Protein AF-A0A4Y7LZU2-F1 (afdb_monomer)

Foldseek 3Di:
DAKEKEFEDEPQWGALLSLLLLLLLLLLQAPHHYAYAYDDDPDPFDTAHWPDPDDHDHDDPVVVVVPPGIKIWPDDDPPDDIDIFDASLRSSLVSNVRRPDPLSVCQCDDVSPNLVDDLLVALLVVLLRPQLSVLLRVLVPDDDDLEAEQRLSLVVQLLQQVFFADDPCLLVVLVVVDDDDDDDDDDDPVVSVVVSSVPFGPLESRGVDHHVSRSSNQVSLVSSQVVCVVLVHHPCVPRVSSVSSNVSVCVSRVVSSCNTGPPDDDPDDDDDDDDNRHYHYDDDPSDHSRDDDPPPCSCDDVVVVLVVLLVVQLVVVVVVDDFAFEEEAAQCFLNPNQLVNLVVRVRYAYEYEHQDPVRLVNNVVVCVVVVRPRYHYDHDHPVPDDDDGDYYDYSDDDDPVVVPDDDDDPFAFPVRAAVLLVDDPPPDGGDQQADPAQADRNFFDFQLSCCCVPVNVDVDPVSLLVQLCVQQKDKLNHRGNDRRHTHGAFIWIAGVVVRWIWGFAAAQVGHTDTHTDDPVLSQKTKWAWADWDQDPPRWIWTATSSGDIDTDDDPVDDHRKIFIAGSPVRDTDDIGDPDFQFKKAFSDDPRHLAIFTWHDWDDDVPDFIKTWGAHPVGDIDIDTSVRIHGQGHHPDGPDDGPPVNRDDDDPVVVVVVVVVVVVVD

Radius of gyration: 35.57 Å; Cα contacts (8 Å, |Δi|>4): 1145; chains: 1; bounding box: 83×69×89 Å

Mean predicted aligned error: 18.71 Å

Solvent-accessible surface area (backbone atoms only — not comparable to full-atom values): 37908 Å² total; per-residue (Å²): 128,62,35,39,36,38,31,43,28,45,97,66,19,23,41,68,66,30,51,40,47,47,28,49,44,55,60,26,66,46,83,60,42,76,43,41,33,70,49,81,90,85,66,98,64,76,64,43,58,46,56,66,91,69,75,64,43,95,67,62,70,70,59,60,70,68,33,87,49,40,33,32,41,49,46,89,49,104,86,52,89,73,46,75,37,62,48,68,56,55,31,47,50,52,48,31,68,63,21,82,43,70,72,48,41,49,20,29,38,81,94,57,50,55,58,67,52,55,47,95,80,23,63,49,30,26,39,45,63,44,49,40,50,51,44,41,54,56,59,71,70,52,76,95,57,74,60,46,68,53,53,61,51,58,53,50,48,32,55,35,60,71,50,67,47,79,61,99,56,41,54,60,53,47,54,72,70,57,81,84,83,94,76,84,82,87,72,58,74,69,54,50,49,51,50,36,22,69,74,47,64,60,53,29,86,72,23,76,55,70,32,51,65,41,60,51,39,46,60,48,53,51,52,50,43,52,54,34,45,76,66,74,39,64,55,44,83,79,35,52,63,51,38,50,33,50,63,60,43,43,88,79,43,46,73,28,43,53,68,33,42,49,100,70,91,73,96,71,69,91,81,75,95,67,78,86,58,50,73,42,79,64,91,68,83,91,57,54,58,84,54,82,56,88,81,47,72,56,72,59,56,81,64,44,48,49,48,54,56,42,48,60,52,44,55,56,48,61,76,70,59,57,84,67,37,33,35,34,23,40,50,29,47,57,26,72,54,46,52,53,48,34,68,77,35,69,60,24,39,27,37,33,32,24,64,54,64,70,29,48,51,48,25,52,54,52,38,60,73,68,67,60,82,40,66,46,81,44,83,37,54,74,94,72,67,80,80,90,65,76,44,83,46,56,96,58,55,72,67,68,66,53,66,75,72,77,71,86,81,85,74,34,46,35,91,76,46,57,75,51,70,69,75,69,82,80,88,43,75,61,37,91,51,52,46,94,54,50,26,55,80,83,58,33,47,30,40,47,51,48,39,33,73,67,71,58,80,21,93,52,71,68,51,38,44,54,50,20,66,69,54,45,35,20,52,56,84,39,70,44,60,59,46,34,39,25,48,26,74,48,41,33,40,36,33,67,90,79,71,46,34,32,36,30,41,58,32,50,87,48,28,76,36,85,36,77,51,52,79,74,62,58,45,43,36,66,40,42,28,66,43,72,49,70,47,82,92,74,42,43,31,36,30,31,66,61,65,49,77,43,68,71,60,67,87,82,73,52,67,57,16,18,35,34,31,33,46,86,81,66,42,78,76,51,74,46,75,78,48,69,49,23,21,28,35,26,78,44,74,96,57,13,14,29,29,28,30,30,67,47,76,51,81,40,90,98,57,78,34,38,33,36,30,32,30,93,88,64,55,73,50,74,44,51,54,88,28,56,39,63,48,26,64,41,91,50,60,78,60,92,69,58,97,65,61,23,59,72,73,53,75,67,55,52,50,50,54,50,51,52,54,60,74,75,102

Sequence (665 aa):
MANTLYIPVTNGSTSLNGLVTLFVNNWSGNKTLLTLVDRSSDSDSPTFPIESALVAQEVDSDLVSLTTLPLLVMGERENISRLLVSGLAAVSRHVIKESDDPAARKALGFRGNCLQAPAECSIWTSFCEVQMIQSTILFLLQSPVDVVEIPAALVKFEEHLKQPIRMHNIVKRWQDEEVLQPTAEQPHQKEIQKLAATWLDHTFAEGPDMTLADLLLFPCVTILANRLSVLGIQLADHLPRVGRWLASMKPLVEQAWRTTASETPLDLGSLRIGLQPTVKVPRVKESSLYKKDASRPGVGSRLDRKIQQLDGMAAAVIDTVSEGDVVVDFCSGGGHLGILLAYLLPRCHLIMVDNKEESVRHARSRVALLKLTNVTIIQSNLDYFRGRFDLGIALHACGVATDLARGPKKHLKRLAAPKSWMLDKLGGVFAPRPSTGPHKLRESLPMVVFLRNRLKYALNNSEVTKIVMQRLIKVDGKVRTDANYPAGFMDVITIDKTGEYFRLVYDVKGRFAIHRITAEEAKYKLCKVRRVQVGPKGIPFITTHDGRTIRYPDPLVKVNDTIQLDIASNKIMDFIKFDSGNLCMITGGRNLGRVGTIINRERHPGSFDIVHVKDALGHTFATRLNNVFIIGKGSKAYISLPRDKGVKLSISEERNKRLAAKAAA

InterPro domains:
  IPR000876 Small ribosomal subunit protein eS4 [MF_00485] (410-641)
  IPR000876 Small ribosomal subunit protein eS4 [PTHR11581] (405-658)
  IPR002942 RNA-binding S4 domain [PF01479] (449-493)
  IPR002942 RNA-binding S4 domain [SM00363] (445-509)
  IPR005824 KOW [PF00467] (581-614)
  IPR013843 Small ribosomal subunit protein eS4, N-terminal [PF08071] (406-442)
  IPR013845 Small ribosomal subunit protein eS4, central region [PF00900] (498-572)
  IPR014722 Large ribosomal subunit protein uL2, domain 2 [G3DSA:2.30.30.30] (578-648)
  IPR018199 Small ribosomal subunit protein eS4, N-terminal, conserved site [PS00528] (411-425)
  IPR025714 Methyltransferase domain [PF13679] (306-404)
  IPR029063 S-adenosyl-L-methionine-dependent methyltransferase superfamily [G3DSA:3.40.50.150] (306-394)
  IPR029063 S-adenosyl-L-methionine-dependent methyltransferase superfamily [SSF53335] (316-406)
  IPR032277 Small ribosomal subunit protein eS4, C-terminal domain [PF16121] (615-662)
  IPR036282 Glutathione S-transferase, C-terminal domain superfamily [SSF47616] (178-250)
  IPR036986 RNA-binding S4 domain superfamily [G3DSA:3.10.290.10] (404-520)
  IPR038237 Small ribosomal subunit protein eS4, central domain superfamily [G3DSA:2.40.50.740] (525-575)
  IPR041982 Small ribosomal subunit protein eS4, KOW domain [cd06087] (578-632)

Structure (mmCIF, N/CA/C/O backbone):
data_AF-A0A4Y7LZU2-F1
#
_entry.id   AF-A0A4Y7LZU2-F1
#
loop_
_atom_site.group_PDB
_atom_site.id
_atom_site.type_symbol
_atom_site.label_atom_id
_atom_site.label_alt_id
_atom_site.label_comp_id
_atom_site.label_asym_id
_atom_site.label_entity_id
_atom_site.label_seq_id
_atom_site.pdbx_PDB_ins_code
_atom_site.Cartn_x
_atom_site.Cartn_y
_atom_site.Cartn_z
_atom_site.occupancy
_atom_site.B_iso_or_equiv
_atom_site.auth_seq_id
_atom_site.auth_comp_id
_atom_site.auth_asym_id
_atom_site.auth_atom_id
_atom_site.pdbx_PDB_model_num
ATOM 1 N N . MET A 1 1 ? 25.657 -28.817 -11.708 1.00 49.97 1 MET A N 1
ATOM 2 C CA . MET A 1 1 ? 24.613 -28.202 -12.553 1.00 49.97 1 MET A CA 1
ATOM 3 C C . MET A 1 1 ? 25.318 -27.142 -13.367 1.00 49.97 1 MET A C 1
ATOM 5 O O . MET A 1 1 ? 25.542 -26.060 -12.845 1.00 49.97 1 MET A O 1
ATOM 9 N N . ALA A 1 2 ? 25.817 -27.515 -14.541 1.00 63.03 2 ALA A N 1
ATOM 10 C CA . ALA A 1 2 ? 26.489 -26.577 -15.431 1.00 63.03 2 ALA A CA 1
ATOM 11 C C . ALA A 1 2 ? 25.428 -25.976 -16.355 1.00 63.03 2 ALA A C 1
ATOM 13 O O . ALA A 1 2 ? 24.556 -26.703 -16.829 1.00 63.03 2 ALA A O 1
ATOM 14 N N . ASN A 1 3 ? 25.462 -24.661 -16.540 1.00 76.38 3 ASN A N 1
ATOM 15 C CA . ASN A 1 3 ? 24.690 -24.018 -17.594 1.00 76.38 3 ASN A CA 1
ATOM 16 C C . ASN A 1 3 ? 25.494 -24.126 -18.884 1.00 76.38 3 ASN A C 1
ATOM 18 O O . ASN A 1 3 ? 26.726 -24.031 -18.842 1.00 76.38 3 ASN A O 1
ATOM 22 N N . THR A 1 4 ? 24.800 -24.331 -19.997 1.00 81.94 4 THR A N 1
ATOM 23 C CA . THR A 1 4 ? 25.435 -24.558 -21.296 1.00 81.94 4 THR A CA 1
ATOM 24 C C . THR A 1 4 ? 25.093 -23.410 -22.231 1.00 81.94 4 THR A C 1
ATOM 26 O O . THR A 1 4 ? 23.920 -23.097 -22.446 1.00 81.94 4 THR A O 1
ATOM 29 N N . LEU A 1 5 ? 26.125 -22.749 -22.745 1.00 84.81 5 LEU A N 1
ATOM 30 C CA . LEU A 1 5 ? 26.039 -21.668 -23.716 1.00 84.81 5 LEU A CA 1
ATOM 31 C C . LEU A 1 5 ? 26.283 -22.245 -25.109 1.00 84.81 5 LEU A C 1
ATOM 33 O O . LEU A 1 5 ? 27.381 -22.714 -25.400 1.00 84.81 5 LEU A O 1
ATOM 37 N N . TYR A 1 6 ? 25.270 -22.176 -25.962 1.00 84.50 6 TYR A N 1
ATOM 38 C CA . TYR A 1 6 ? 25.319 -22.629 -27.345 1.00 84.50 6 TYR A CA 1
ATOM 39 C C . TYR A 1 6 ? 25.555 -21.438 -28.271 1.00 84.50 6 TYR A C 1
ATOM 41 O O . TYR A 1 6 ? 24.803 -20.457 -28.238 1.00 84.50 6 TYR A O 1
ATOM 49 N N . ILE A 1 7 ? 26.593 -21.523 -29.103 1.00 83.69 7 ILE A N 1
ATOM 50 C CA . ILE A 1 7 ? 26.913 -20.508 -30.113 1.00 83.69 7 ILE A CA 1
ATOM 51 C C . ILE A 1 7 ? 26.915 -21.167 -31.498 1.00 83.69 7 ILE A C 1
ATOM 53 O O . ILE A 1 7 ? 27.648 -22.139 -31.690 1.00 83.69 7 ILE A O 1
ATOM 57 N N . PRO A 1 8 ? 26.135 -20.652 -32.468 1.00 80.94 8 PRO A N 1
ATOM 58 C CA . PRO A 1 8 ? 26.155 -21.171 -33.830 1.00 80.94 8 PRO A CA 1
ATOM 59 C C . PRO A 1 8 ? 27.465 -20.800 -34.536 1.00 80.94 8 PRO A C 1
ATOM 61 O O . PRO A 1 8 ? 27.894 -19.638 -34.499 1.00 80.94 8 PRO A O 1
ATOM 64 N N . VAL A 1 9 ? 28.085 -21.777 -35.193 1.00 79.50 9 VAL A N 1
ATOM 65 C CA . VAL A 1 9 ? 29.309 -21.622 -35.988 1.00 79.50 9 VAL A CA 1
ATOM 66 C C . VAL A 1 9 ? 29.157 -22.293 -37.351 1.00 79.50 9 VAL A C 1
ATOM 68 O O . VAL A 1 9 ? 28.395 -23.240 -37.508 1.00 79.50 9 VAL A O 1
ATOM 71 N N . THR A 1 10 ? 29.912 -21.801 -38.326 1.00 76.62 10 THR A N 1
ATOM 72 C CA . THR A 1 10 ? 30.035 -22.387 -39.662 1.00 76.62 10 THR A CA 1
ATOM 73 C C . THR A 1 10 ? 31.501 -22.282 -40.068 1.00 76.62 10 THR A C 1
ATOM 75 O O . THR A 1 10 ? 32.050 -21.179 -40.104 1.00 76.62 10 THR A O 1
ATOM 78 N N . ASN A 1 11 ? 32.160 -23.415 -40.334 1.00 71.62 11 ASN A N 1
ATOM 79 C CA . ASN A 1 11 ? 33.567 -23.475 -40.768 1.00 71.62 11 ASN A CA 1
ATOM 80 C C . ASN A 1 11 ? 34.540 -22.653 -39.891 1.00 71.62 11 ASN A C 1
ATOM 82 O O . ASN A 1 11 ? 35.378 -21.910 -40.400 1.00 71.62 11 ASN A O 1
ATOM 86 N N . GLY A 1 12 ? 34.406 -22.734 -38.561 1.00 72.69 12 GLY A N 1
ATOM 87 C CA . GLY A 1 12 ? 35.284 -22.012 -37.624 1.00 72.69 12 GLY A CA 1
ATOM 88 C C . GLY A 1 12 ? 35.033 -20.500 -37.534 1.00 72.69 12 GLY A C 1
ATOM 89 O O . GLY A 1 12 ? 35.835 -19.775 -36.950 1.00 72.69 12 GLY A O 1
ATOM 90 N N . SER A 1 13 ? 33.922 -20.014 -38.092 1.00 78.56 13 SER A N 1
ATOM 91 C CA . SER A 1 13 ? 33.473 -18.624 -37.979 1.00 78.56 13 SER A CA 1
ATOM 92 C C . SER A 1 13 ? 32.079 -18.535 -37.354 1.00 78.56 13 SER A C 1
ATOM 94 O O . SER A 1 13 ? 31.302 -19.484 -37.406 1.00 78.56 13 SER A O 1
ATOM 96 N N . THR A 1 14 ? 31.736 -17.392 -36.758 1.00 84.62 14 THR A N 1
ATOM 97 C CA . THR A 1 14 ? 30.417 -17.148 -36.145 1.00 84.62 14 THR A CA 1
ATOM 98 C C . THR A 1 14 ? 29.819 -15.810 -36.584 1.00 84.62 14 THR A C 1
ATOM 100 O O . THR A 1 14 ? 30.505 -14.952 -37.138 1.00 84.62 14 THR A O 1
ATOM 103 N N . SER A 1 15 ? 28.523 -15.615 -36.338 1.00 86.19 15 SER A N 1
ATOM 104 C CA . SER A 1 15 ? 27.849 -14.331 -36.565 1.00 86.19 15 SER A CA 1
ATOM 105 C C . SER A 1 15 ? 28.360 -13.244 -35.611 1.00 86.19 15 SER A C 1
ATOM 107 O O . SER A 1 15 ? 28.913 -13.538 -34.551 1.00 86.19 15 SER A O 1
ATOM 109 N N . LEU A 1 16 ? 28.096 -11.969 -35.917 1.00 85.88 16 LEU A N 1
ATOM 110 C CA . LEU A 1 16 ? 28.457 -10.861 -35.018 1.00 85.88 16 LEU A CA 1
ATOM 111 C C . LEU A 1 16 ? 27.859 -11.028 -33.604 1.00 85.88 16 LEU A C 1
ATOM 113 O O . LEU A 1 16 ? 28.523 -10.738 -32.613 1.00 85.88 16 LEU A O 1
ATOM 117 N N . ASN A 1 17 ? 26.638 -11.564 -33.496 1.00 86.56 17 ASN A N 1
ATOM 118 C CA . ASN A 1 17 ? 26.003 -11.871 -32.208 1.00 86.56 17 ASN A CA 1
ATOM 119 C C . ASN A 1 17 ? 26.761 -12.958 -31.430 1.00 86.56 17 ASN A C 1
ATOM 121 O O . ASN A 1 17 ? 26.946 -12.841 -30.215 1.00 86.56 17 ASN A O 1
ATOM 125 N N . GLY A 1 18 ? 27.211 -14.003 -32.130 1.00 86.69 18 GLY A N 1
ATOM 126 C CA . GLY A 1 18 ? 28.044 -15.062 -31.562 1.00 86.69 18 GLY A CA 1
ATOM 127 C C . GLY A 1 18 ? 29.389 -14.536 -31.075 1.00 86.69 18 GLY A C 1
ATOM 128 O O . GLY A 1 18 ? 29.770 -14.808 -29.939 1.00 86.69 18 GLY A O 1
ATOM 129 N N . LEU A 1 19 ? 30.046 -13.690 -31.874 1.00 88.06 19 LEU A N 1
ATOM 130 C CA . LEU A 1 19 ? 31.325 -13.071 -31.527 1.00 88.06 19 LEU A CA 1
ATOM 131 C C . LEU A 1 19 ? 31.212 -12.195 -30.270 1.00 88.06 19 LEU A C 1
ATOM 133 O O . LEU A 1 19 ? 32.026 -12.318 -29.357 1.00 88.06 19 LEU A O 1
ATOM 137 N N . VAL A 1 20 ? 30.177 -11.349 -30.184 1.00 90.31 20 VAL A N 1
ATOM 138 C CA . VAL A 1 20 ? 29.931 -10.507 -28.999 1.00 90.31 20 VAL A CA 1
ATOM 139 C C . VAL A 1 20 ? 29.650 -11.367 -27.764 1.00 90.31 20 VAL A C 1
ATOM 141 O O . VAL A 1 20 ? 30.142 -11.071 -26.677 1.00 90.31 20 VAL A O 1
ATOM 144 N N . THR A 1 21 ? 28.886 -12.450 -27.912 1.00 89.25 21 THR A N 1
ATOM 145 C CA . THR A 1 21 ? 28.562 -13.342 -26.790 1.00 89.25 21 THR A CA 1
ATOM 146 C C . THR A 1 21 ? 29.793 -14.092 -26.289 1.00 89.25 21 THR A C 1
ATOM 148 O O . THR A 1 21 ? 29.998 -14.180 -25.078 1.00 89.25 21 THR A O 1
ATOM 151 N N . LEU A 1 22 ? 30.637 -14.574 -27.205 1.00 88.50 22 LEU A N 1
ATOM 152 C CA . LEU A 1 22 ? 31.904 -15.226 -26.882 1.00 88.50 22 LEU A CA 1
ATOM 153 C C . LEU A 1 22 ? 32.860 -14.254 -26.177 1.00 88.50 22 LEU A C 1
ATOM 155 O O . LEU A 1 22 ? 33.436 -14.603 -25.149 1.00 88.50 22 LEU A O 1
ATOM 159 N N . PHE A 1 23 ? 32.936 -13.008 -26.655 1.00 90.44 23 PHE A N 1
ATOM 160 C CA . PHE A 1 23 ? 33.704 -11.938 -26.017 1.00 90.44 23 PHE A CA 1
ATOM 161 C C . PHE A 1 23 ? 33.240 -11.672 -24.581 1.00 90.44 23 PHE A C 1
ATOM 163 O O . PHE A 1 23 ? 34.060 -11.639 -23.664 1.00 90.44 23 PHE A O 1
ATOM 170 N N . VAL A 1 24 ? 31.929 -11.531 -24.358 1.00 90.19 24 VAL A N 1
ATOM 171 C CA . VAL A 1 24 ? 31.380 -11.322 -23.009 1.00 90.19 24 VAL A CA 1
ATOM 172 C C . VAL A 1 24 ? 31.665 -12.522 -22.107 1.00 90.19 24 VAL A C 1
ATOM 174 O O . VAL A 1 24 ? 32.024 -12.331 -20.947 1.00 90.19 24 VAL A O 1
ATOM 177 N N . ASN A 1 25 ? 31.537 -13.747 -22.626 1.00 89.00 25 ASN A N 1
ATOM 178 C CA . ASN A 1 25 ? 31.847 -14.962 -21.878 1.00 89.00 25 ASN A CA 1
ATOM 179 C C . ASN A 1 25 ? 33.321 -14.995 -21.445 1.00 89.00 25 ASN A C 1
ATOM 181 O O . ASN A 1 25 ? 33.601 -15.141 -20.254 1.00 89.00 25 ASN A O 1
ATOM 185 N N . ASN A 1 26 ? 34.244 -14.759 -22.380 1.00 88.00 26 ASN A N 1
ATOM 186 C CA . ASN A 1 26 ? 35.683 -14.719 -22.121 1.00 88.00 26 ASN A CA 1
ATOM 187 C C . ASN A 1 26 ? 36.063 -13.602 -21.141 1.00 88.00 26 ASN A C 1
ATOM 189 O O . ASN A 1 26 ? 36.859 -13.825 -20.232 1.00 88.00 26 ASN A O 1
ATOM 193 N N . TRP A 1 27 ? 35.452 -12.422 -21.273 1.00 89.38 27 TRP A N 1
ATOM 194 C CA . TRP A 1 27 ? 35.668 -11.307 -20.351 1.00 89.38 27 TRP A CA 1
ATOM 195 C C . TRP A 1 27 ? 35.135 -11.596 -18.941 1.00 89.38 27 TRP A C 1
ATOM 197 O O . TRP A 1 27 ? 35.767 -11.236 -17.952 1.00 89.38 27 TRP A O 1
ATOM 207 N N . SER A 1 28 ? 33.983 -12.264 -18.832 1.00 86.44 28 SER A N 1
ATOM 208 C CA . SER A 1 28 ? 33.344 -12.558 -17.545 1.00 86.44 28 SER A CA 1
ATOM 209 C C . SER A 1 28 ? 34.069 -13.618 -16.705 1.00 86.44 28 SER A C 1
ATOM 211 O O . SER A 1 28 ? 33.785 -13.732 -15.515 1.00 86.44 28 SER A O 1
ATOM 213 N N . GLY A 1 29 ? 35.001 -14.387 -17.281 1.00 77.88 29 GLY A N 1
ATOM 214 C CA . GLY A 1 29 ? 35.761 -15.410 -16.550 1.00 77.88 29 GLY A CA 1
ATOM 215 C C . GLY A 1 29 ? 34.907 -16.582 -16.042 1.00 77.88 29 GLY A C 1
ATOM 216 O O . GLY A 1 29 ? 35.230 -17.198 -15.027 1.00 77.88 29 GLY A O 1
ATOM 217 N N . ASN A 1 30 ? 33.785 -16.861 -16.708 1.00 71.62 30 ASN A N 1
ATOM 218 C CA . ASN A 1 30 ? 32.813 -17.870 -16.295 1.00 71.62 30 ASN A CA 1
ATOM 219 C C . ASN A 1 30 ? 33.267 -19.317 -16.521 1.00 71.62 30 ASN A C 1
ATOM 221 O O . ASN A 1 30 ? 34.023 -19.616 -17.439 1.00 71.62 30 ASN A O 1
ATOM 225 N N . LYS A 1 31 ? 32.660 -20.242 -15.761 1.00 65.38 31 LYS A N 1
ATOM 226 C CA . LYS A 1 31 ? 32.715 -21.704 -15.982 1.00 65.38 31 LYS A CA 1
ATOM 227 C C . LYS A 1 31 ? 31.487 -22.254 -16.725 1.00 65.38 31 LYS A C 1
ATOM 229 O O . LYS A 1 31 ? 31.176 -23.438 -16.602 1.00 65.38 31 LYS A O 1
ATOM 234 N N . THR A 1 32 ? 30.741 -21.397 -17.423 1.00 72.31 32 THR A N 1
ATOM 235 C CA . THR A 1 32 ? 29.605 -21.816 -18.255 1.00 72.31 32 THR A CA 1
ATOM 236 C C . THR A 1 32 ? 30.136 -22.745 -19.350 1.00 72.31 32 THR A C 1
ATOM 238 O O . THR A 1 32 ? 31.130 -22.424 -20.001 1.00 72.31 32 THR A O 1
ATOM 241 N N . LEU A 1 33 ? 29.517 -23.914 -19.528 1.00 76.25 33 LEU A N 1
ATOM 242 C CA . LEU A 1 33 ? 29.953 -24.885 -20.527 1.00 76.25 33 LEU A CA 1
ATOM 243 C C . LEU A 1 33 ? 29.677 -24.304 -21.918 1.00 76.25 33 LEU A C 1
ATOM 245 O O . LEU A 1 33 ? 28.523 -24.114 -22.288 1.00 76.25 33 LEU A O 1
ATOM 249 N N . LEU A 1 34 ? 30.720 -23.988 -22.679 1.00 80.56 34 LEU A N 1
ATOM 250 C CA . LEU A 1 34 ? 30.585 -23.470 -24.038 1.00 80.56 34 LEU A CA 1
ATOM 251 C C . LEU A 1 34 ? 30.473 -24.635 -25.027 1.00 80.56 34 LEU A C 1
ATOM 253 O O . LEU A 1 34 ? 31.353 -25.490 -25.071 1.00 80.56 34 LEU A O 1
ATOM 257 N N . THR A 1 35 ? 29.410 -24.650 -25.830 1.00 80.75 35 THR A N 1
ATOM 258 C CA . THR A 1 35 ? 29.191 -25.628 -26.905 1.00 80.75 35 THR A CA 1
ATOM 259 C C . THR A 1 35 ? 29.026 -24.893 -28.232 1.00 80.75 35 THR A C 1
ATOM 261 O O . THR A 1 35 ? 28.142 -24.049 -28.382 1.00 80.75 35 THR A O 1
ATOM 264 N N . LEU A 1 36 ? 29.893 -25.196 -29.199 1.00 80.00 36 LEU A N 1
ATOM 265 C CA . LEU A 1 36 ? 29.795 -24.661 -30.556 1.00 80.00 36 LEU A CA 1
ATOM 266 C C . LEU A 1 36 ? 28.925 -25.600 -31.395 1.00 80.00 36 LEU A C 1
ATOM 268 O O . LEU A 1 36 ? 29.179 -26.803 -31.422 1.00 80.00 36 LEU A O 1
ATOM 272 N N . VAL A 1 37 ? 27.901 -25.050 -32.045 1.00 77.00 37 VAL A N 1
ATOM 273 C CA . VAL A 1 37 ? 26.912 -25.809 -32.824 1.00 77.00 37 VAL A CA 1
ATOM 274 C C . VAL A 1 37 ? 27.157 -25.568 -34.305 1.00 77.00 37 VAL A C 1
ATOM 276 O O . VAL A 1 37 ? 27.060 -24.422 -34.749 1.00 77.00 37 VAL A O 1
ATOM 279 N N . ASP A 1 38 ? 27.464 -26.627 -35.055 1.00 73.00 38 ASP A N 1
ATOM 280 C CA . ASP A 1 38 ? 27.672 -26.528 -36.502 1.00 73.00 38 ASP A CA 1
ATOM 281 C C . ASP A 1 38 ? 26.337 -26.310 -37.230 1.00 73.00 38 ASP A C 1
ATOM 283 O O . ASP A 1 38 ? 25.347 -26.999 -36.964 1.00 73.00 38 ASP A O 1
ATOM 287 N N . ARG A 1 39 ? 26.287 -25.326 -38.132 1.00 69.56 39 ARG A N 1
ATOM 288 C CA . ARG A 1 39 ? 25.117 -25.052 -38.979 1.00 69.56 39 ARG A CA 1
ATOM 289 C C . ARG A 1 39 ? 25.529 -24.915 -40.438 1.00 69.56 39 ARG A C 1
ATOM 291 O O . ARG A 1 39 ? 26.486 -24.204 -40.756 1.00 69.56 39 ARG A O 1
ATOM 298 N N . SER A 1 40 ? 24.733 -25.520 -41.323 1.00 59.19 40 SER A N 1
ATOM 299 C CA . SER A 1 40 ? 24.817 -25.317 -42.770 1.00 59.19 40 SER A CA 1
ATOM 300 C C . SER A 1 40 ? 24.575 -23.845 -43.116 1.00 59.19 40 SER A C 1
ATOM 302 O O . SER A 1 40 ? 23.662 -23.206 -42.590 1.00 59.19 40 SER A O 1
ATOM 304 N N . SER A 1 41 ? 25.432 -23.293 -43.972 1.00 53.91 41 SER A N 1
ATOM 305 C CA . SER A 1 41 ? 25.445 -21.882 -44.358 1.00 53.91 41 SER A CA 1
ATOM 306 C C . SER A 1 41 ? 24.190 -21.483 -45.146 1.00 53.91 41 SER A C 1
ATOM 308 O O . SER A 1 41 ? 24.177 -21.602 -46.367 1.00 53.91 41 SER A O 1
ATOM 310 N N . ASP A 1 42 ? 23.168 -20.964 -44.464 1.00 48.75 42 ASP A N 1
ATOM 311 C CA . ASP A 1 42 ? 21.934 -20.474 -45.108 1.00 48.75 42 ASP A CA 1
ATOM 312 C C . ASP A 1 42 ? 21.801 -18.936 -45.109 1.00 48.75 42 ASP A C 1
ATOM 314 O O . ASP A 1 42 ? 20.762 -18.402 -45.495 1.00 48.75 42 ASP A O 1
ATOM 318 N N . SER A 1 43 ? 22.824 -18.182 -44.679 1.00 54.72 43 SER A N 1
ATOM 319 C CA . SER A 1 43 ? 22.725 -16.717 -44.560 1.00 54.72 43 SER A CA 1
ATOM 320 C C . SER A 1 43 ? 23.883 -15.953 -45.207 1.00 54.72 43 SER A C 1
ATOM 322 O O . SER A 1 43 ? 25.032 -16.152 -44.821 1.00 54.72 43 SER A O 1
ATOM 324 N N . ASP A 1 44 ? 23.557 -14.966 -46.051 1.00 58.66 44 ASP A N 1
ATOM 325 C CA . ASP A 1 44 ? 24.469 -13.971 -46.663 1.00 58.66 44 ASP A CA 1
ATOM 326 C C . ASP A 1 44 ? 25.128 -12.994 -45.652 1.00 58.66 44 ASP A C 1
ATOM 328 O O . ASP A 1 44 ? 25.697 -11.965 -46.024 1.00 58.66 44 ASP A O 1
ATOM 332 N N . SER A 1 45 ? 25.020 -13.248 -44.345 1.00 65.25 45 SER A N 1
ATOM 333 C CA . SER A 1 45 ? 25.568 -12.362 -43.314 1.00 65.25 45 SER A CA 1
ATOM 334 C C . SER A 1 45 ? 27.069 -12.594 -43.101 1.00 65.25 45 SER A C 1
ATOM 336 O O . SER A 1 45 ? 27.490 -13.749 -43.053 1.00 65.25 45 SER A O 1
ATOM 338 N N . PRO A 1 46 ? 27.876 -11.535 -42.887 1.00 72.06 46 PRO A N 1
ATOM 339 C CA . PRO A 1 46 ? 29.311 -11.671 -42.674 1.00 72.06 46 PRO A CA 1
ATOM 340 C C . PRO A 1 46 ? 29.604 -12.481 -41.405 1.00 72.06 46 PRO A C 1
ATOM 342 O O . PRO A 1 46 ? 29.084 -12.182 -40.324 1.00 72.06 46 PRO A O 1
ATOM 345 N N . THR A 1 47 ? 30.455 -13.495 -41.545 1.00 79.75 47 THR A N 1
ATOM 346 C CA . THR A 1 47 ? 30.938 -14.340 -40.450 1.00 79.75 47 THR A CA 1
ATOM 347 C C . THR A 1 47 ? 32.342 -13.920 -40.023 1.00 79.75 47 THR A C 1
ATOM 349 O O . THR A 1 47 ? 33.135 -13.452 -40.839 1.00 79.75 47 THR A O 1
ATOM 352 N N . PHE A 1 48 ? 32.663 -14.100 -38.744 1.00 79.69 48 PHE A N 1
ATOM 353 C CA . PHE A 1 48 ? 33.933 -13.692 -38.147 1.00 79.69 48 PHE A CA 1
ATOM 354 C C . PHE A 1 48 ? 34.697 -14.913 -37.627 1.00 79.69 48 PHE A C 1
ATOM 356 O O . PHE A 1 48 ? 34.086 -15.715 -36.911 1.00 79.69 48 PHE A O 1
ATOM 363 N N . PRO A 1 49 ? 35.997 -15.054 -37.943 1.00 77.44 49 PRO A N 1
ATOM 364 C CA . PRO A 1 49 ? 36.811 -16.158 -37.449 1.00 77.44 49 PRO A CA 1
ATOM 365 C C . PRO A 1 49 ? 37.002 -16.052 -35.932 1.00 77.44 49 PRO A C 1
ATOM 367 O O . PRO A 1 49 ? 37.232 -14.964 -35.396 1.00 77.44 49 PRO A O 1
ATOM 370 N N . ILE A 1 50 ? 36.913 -17.189 -35.242 1.00 78.19 50 ILE A N 1
ATOM 371 C CA . ILE A 1 50 ? 37.108 -17.291 -33.788 1.00 78.19 50 ILE A CA 1
ATOM 372 C C . ILE A 1 50 ? 38.399 -18.057 -33.474 1.00 78.19 50 ILE A C 1
ATOM 374 O O . ILE A 1 50 ? 38.723 -19.019 -34.159 1.00 78.19 50 ILE A O 1
ATOM 378 N N . GLU A 1 51 ? 39.126 -17.670 -32.420 1.00 66.44 51 GLU A N 1
ATOM 379 C CA . GLU A 1 51 ? 40.372 -18.361 -32.008 1.00 66.44 51 GLU A CA 1
ATOM 380 C C . GLU A 1 51 ? 40.137 -19.688 -31.262 1.00 66.44 51 GLU A C 1
ATOM 382 O O . GLU A 1 51 ? 41.079 -20.366 -30.851 1.00 66.44 51 GLU A O 1
ATOM 387 N N . SER A 1 52 ? 38.878 -20.063 -31.023 1.00 59.00 52 SER A N 1
ATOM 388 C CA . SER A 1 52 ? 38.541 -21.161 -30.119 1.00 59.00 52 SER A CA 1
ATOM 389 C C . SER A 1 52 ? 39.036 -22.521 -30.629 1.00 59.00 52 SER A C 1
ATOM 391 O O . SER A 1 52 ? 38.600 -23.002 -31.669 1.00 59.00 52 SER A O 1
ATOM 393 N N . ALA A 1 53 ? 39.870 -23.192 -29.826 1.00 48.50 53 ALA A N 1
ATOM 394 C CA . ALA A 1 53 ? 40.331 -24.572 -30.025 1.00 48.50 53 ALA A CA 1
ATOM 395 C C . ALA A 1 53 ? 39.237 -25.649 -29.811 1.00 48.50 53 ALA A C 1
ATOM 397 O O . ALA A 1 53 ? 39.546 -26.836 -29.699 1.00 48.50 53 ALA A O 1
ATOM 398 N N . LEU A 1 54 ? 37.966 -25.252 -29.684 1.00 56.19 54 LEU A N 1
ATOM 399 C CA . LEU A 1 54 ? 36.848 -26.158 -29.433 1.00 56.19 54 LEU A CA 1
ATOM 400 C C . LEU A 1 54 ? 36.293 -26.689 -30.757 1.00 56.19 54 LEU A C 1
ATOM 402 O O . LEU A 1 54 ? 35.892 -25.927 -31.632 1.00 56.19 54 LEU A O 1
ATOM 406 N N . VAL A 1 55 ? 36.242 -28.014 -30.883 1.00 55.31 55 VAL A N 1
ATOM 407 C CA . VAL A 1 55 ? 35.601 -28.694 -32.013 1.00 55.31 55 VAL A CA 1
ATOM 408 C C . VAL A 1 55 ? 34.086 -28.532 -31.880 1.00 55.31 55 VAL A C 1
ATOM 410 O O . VAL A 1 55 ? 33.537 -28.757 -30.798 1.00 55.31 55 VAL A O 1
ATOM 413 N N . ALA A 1 56 ? 33.421 -28.118 -32.962 1.00 59.16 56 ALA A N 1
ATOM 414 C CA . ALA A 1 56 ? 31.963 -28.060 -33.012 1.00 59.16 56 ALA A CA 1
ATOM 415 C C . ALA A 1 56 ? 31.373 -29.447 -32.713 1.00 59.16 56 ALA A C 1
ATOM 417 O O . ALA A 1 56 ? 31.888 -30.459 -33.185 1.00 59.16 56 ALA A O 1
ATOM 418 N N . GLN A 1 57 ? 30.327 -29.496 -31.891 1.00 61.75 57 GLN A N 1
ATOM 419 C CA . GLN A 1 57 ? 29.685 -30.747 -31.491 1.00 61.75 57 GLN A CA 1
ATOM 420 C C . GLN A 1 57 ? 28.347 -30.891 -32.211 1.00 61.75 57 GLN A C 1
ATOM 422 O O . GLN A 1 57 ? 27.616 -29.911 -32.369 1.00 61.75 57 GLN A O 1
ATOM 427 N N . GLU A 1 58 ? 28.007 -32.118 -32.608 1.00 56.56 58 GLU A N 1
ATOM 428 C CA . GLU A 1 58 ? 26.639 -32.445 -33.007 1.00 56.56 58 GLU A CA 1
ATOM 429 C C . GLU A 1 58 ? 25.745 -32.417 -31.761 1.00 56.56 58 GLU A C 1
ATOM 431 O O . GLU A 1 58 ? 25.977 -33.132 -30.785 1.00 56.56 58 GLU A O 1
ATOM 436 N N . VAL A 1 59 ? 24.739 -31.544 -31.784 1.00 66.06 59 VAL A N 1
ATOM 437 C CA . VAL A 1 59 ? 23.764 -31.350 -30.705 1.00 66.06 59 VAL A CA 1
ATOM 438 C C . VAL A 1 59 ? 22.379 -31.739 -31.228 1.00 66.06 59 VAL A C 1
ATOM 440 O O . VAL A 1 59 ? 22.138 -31.713 -32.432 1.00 66.06 59 VAL A O 1
ATOM 443 N N . ASP A 1 60 ? 21.473 -32.093 -30.318 1.00 64.19 60 ASP A N 1
ATOM 444 C CA . ASP A 1 60 ? 20.054 -32.377 -30.568 1.00 64.19 60 ASP A CA 1
ATOM 445 C C . ASP A 1 60 ? 19.416 -31.438 -31.620 1.00 64.19 60 ASP A C 1
ATOM 447 O O . ASP A 1 60 ? 19.543 -30.210 -31.531 1.00 64.19 60 ASP A O 1
ATOM 451 N N . SER A 1 61 ? 18.704 -32.012 -32.599 1.00 59.66 61 SER A N 1
ATOM 452 C CA . SER A 1 61 ? 18.129 -31.301 -33.751 1.00 59.66 61 SER A CA 1
ATOM 453 C C . SER A 1 61 ? 17.181 -30.172 -33.347 1.00 59.66 61 SER A C 1
ATOM 455 O O . SER A 1 61 ? 17.126 -29.133 -34.013 1.00 59.66 61 SER A O 1
ATOM 457 N N . ASP A 1 62 ? 16.485 -30.336 -32.222 1.00 63.50 62 ASP A N 1
ATOM 458 C CA . ASP A 1 62 ? 15.556 -29.336 -31.699 1.00 63.50 62 ASP A CA 1
ATOM 459 C C . ASP A 1 62 ? 16.305 -28.085 -31.208 1.00 63.50 62 ASP A C 1
ATOM 461 O O . ASP A 1 62 ? 15.907 -26.957 -31.507 1.00 63.50 62 ASP A O 1
ATOM 465 N N . LEU A 1 63 ? 17.453 -28.254 -30.540 1.00 64.06 63 LEU A N 1
ATOM 466 C CA . LEU A 1 63 ? 18.310 -27.146 -30.094 1.00 64.06 63 LEU A CA 1
ATOM 467 C C . LEU A 1 63 ? 19.038 -26.475 -31.267 1.00 64.06 63 LEU A C 1
ATOM 469 O O . LEU A 1 63 ? 19.199 -25.252 -31.275 1.00 64.06 63 LEU A O 1
ATOM 473 N N . VAL A 1 64 ? 19.432 -27.242 -32.287 1.00 60.91 64 VAL A N 1
ATOM 474 C CA . VAL A 1 64 ? 20.005 -26.704 -33.534 1.00 60.91 64 VAL A CA 1
ATOM 475 C C . VAL A 1 64 ? 19.000 -25.793 -34.248 1.00 60.91 64 VAL A C 1
ATOM 477 O O . VAL A 1 64 ? 19.364 -24.716 -34.721 1.00 60.91 64 VAL A O 1
ATOM 480 N N . SER A 1 65 ? 17.712 -26.152 -34.271 1.00 62.31 65 SER A N 1
ATOM 481 C CA . SER A 1 65 ? 16.675 -25.310 -34.883 1.00 62.31 65 SER A CA 1
ATOM 482 C C . SER A 1 65 ? 16.497 -23.961 -34.160 1.00 62.31 65 SER A C 1
ATOM 484 O O . SER A 1 65 ? 16.356 -22.922 -34.811 1.00 62.31 65 SER A O 1
ATOM 486 N N . LEU A 1 66 ? 16.616 -23.959 -32.825 1.00 61.38 66 LEU A N 1
ATOM 487 C CA . LEU A 1 66 ? 16.405 -22.802 -31.942 1.00 61.38 66 LEU A CA 1
ATOM 488 C C . LEU A 1 66 ? 17.615 -21.850 -31.837 1.00 61.38 66 LEU A C 1
ATOM 490 O O . LEU A 1 66 ? 17.474 -20.721 -31.367 1.00 61.38 66 LEU A O 1
ATOM 494 N N . THR A 1 67 ? 18.806 -22.264 -32.275 1.00 59.16 67 THR A N 1
ATOM 495 C CA . THR A 1 67 ? 20.077 -21.528 -32.102 1.00 59.16 67 THR A CA 1
ATOM 496 C C . THR A 1 67 ? 20.416 -20.621 -33.291 1.00 59.16 67 THR A C 1
ATOM 498 O O . THR A 1 67 ? 21.526 -20.645 -33.822 1.00 59.16 67 THR A O 1
ATOM 501 N N . THR A 1 68 ? 19.460 -19.833 -33.805 1.00 64.81 68 THR A N 1
ATOM 502 C CA . THR A 1 68 ? 19.761 -18.796 -34.831 1.00 64.81 68 THR A CA 1
ATOM 503 C C . THR A 1 68 ? 20.543 -17.624 -34.241 1.00 64.81 68 THR A C 1
ATOM 505 O O . THR A 1 68 ? 21.273 -16.925 -34.939 1.00 64.81 68 THR A O 1
ATOM 508 N N . LEU A 1 69 ? 20.427 -17.448 -32.927 1.00 74.31 69 LEU A N 1
ATOM 509 C CA . LEU A 1 69 ? 21.211 -16.551 -32.094 1.00 74.31 69 LEU A CA 1
ATOM 510 C C . LEU A 1 69 ? 21.820 -17.351 -30.932 1.00 74.31 69 LEU A C 1
ATOM 512 O O . LEU A 1 69 ? 21.361 -18.464 -30.659 1.00 74.31 69 LEU A O 1
ATOM 516 N N . PRO A 1 70 ? 22.826 -16.801 -30.228 1.00 80.94 70 PRO A N 1
ATOM 517 C CA . PRO A 1 70 ? 23.368 -17.424 -29.027 1.00 80.94 70 PRO A CA 1
ATOM 518 C C . PRO A 1 70 ? 22.263 -17.757 -28.019 1.00 80.94 70 PRO A C 1
ATOM 520 O O . PRO A 1 70 ? 21.365 -16.944 -27.778 1.00 80.94 70 PRO A O 1
ATOM 523 N N . LEU A 1 71 ? 22.335 -18.956 -27.446 1.00 84.44 71 LEU A N 1
ATOM 524 C CA . LEU A 1 71 ? 21.302 -19.532 -26.587 1.00 84.44 71 LEU A CA 1
ATOM 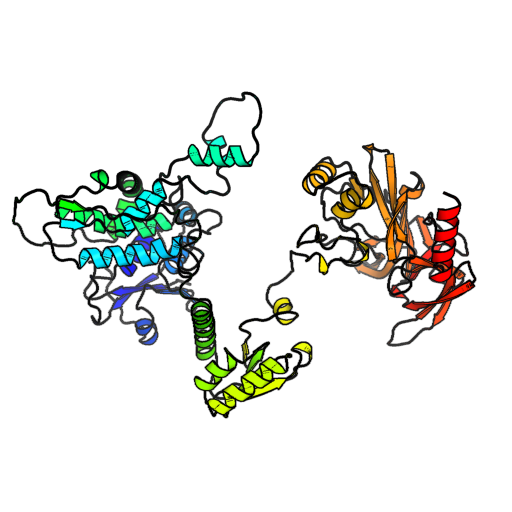525 C C . LEU A 1 71 ? 21.945 -20.053 -25.305 1.00 84.44 71 LEU A C 1
ATOM 527 O O . LEU A 1 71 ? 22.920 -20.796 -25.354 1.00 84.44 71 LEU A O 1
ATOM 531 N N . LEU A 1 72 ? 21.386 -19.698 -24.152 1.00 82.88 72 LEU A N 1
ATOM 532 C CA . LEU A 1 72 ? 21.827 -20.225 -22.863 1.00 82.88 72 LEU A CA 1
ATOM 533 C C . LEU A 1 72 ? 20.765 -21.169 -22.297 1.00 82.88 72 LEU A C 1
ATOM 535 O O . LEU A 1 72 ? 19.608 -20.781 -22.125 1.00 82.88 72 LEU A O 1
ATOM 539 N N . VAL A 1 73 ? 21.175 -22.392 -21.966 1.00 79.88 73 VAL A N 1
ATOM 540 C CA . VAL A 1 73 ? 20.332 -23.410 -21.332 1.00 79.88 73 VAL A CA 1
ATOM 541 C C . VAL A 1 73 ? 20.731 -23.536 -19.870 1.00 79.88 73 VAL A C 1
ATOM 543 O O . VAL A 1 73 ? 21.877 -23.857 -19.545 1.00 79.88 73 VAL A O 1
ATOM 546 N N . MET A 1 74 ? 19.783 -23.270 -18.973 1.00 74.88 74 MET A N 1
ATOM 547 C CA . MET A 1 74 ? 20.022 -23.346 -17.535 1.00 74.88 74 MET A CA 1
ATOM 548 C C . MET A 1 74 ? 19.514 -24.670 -16.961 1.00 74.88 74 MET A C 1
ATOM 550 O O . MET A 1 74 ? 18.309 -24.922 -16.953 1.00 74.88 74 MET A O 1
ATOM 554 N N . GLY A 1 75 ? 20.441 -25.467 -16.418 1.00 63.31 75 GLY A N 1
ATOM 555 C CA . GLY A 1 75 ? 20.166 -26.668 -15.629 1.00 63.31 75 GLY A CA 1
ATOM 556 C C . GLY A 1 75 ? 19.499 -27.816 -16.390 1.00 63.31 75 GLY A C 1
ATOM 557 O O . GLY A 1 75 ? 18.281 -27.966 -16.345 1.00 63.31 75 GLY A O 1
ATOM 558 N N . GLU A 1 76 ? 20.295 -28.711 -16.974 1.00 51.44 76 GLU A N 1
ATOM 559 C CA . GLU A 1 76 ? 19.799 -30.031 -17.370 1.00 51.44 76 GLU A CA 1
ATOM 560 C C . GLU A 1 76 ? 19.466 -30.858 -16.117 1.00 51.44 76 GLU A C 1
ATOM 562 O O . GLU A 1 76 ? 20.335 -31.229 -15.322 1.00 51.44 76 GLU A O 1
ATOM 567 N N . ARG A 1 77 ? 18.178 -31.125 -15.904 1.00 49.94 77 ARG A N 1
ATOM 568 C CA . ARG A 1 77 ? 17.702 -32.242 -15.085 1.00 49.94 77 ARG A CA 1
ATOM 569 C C . ARG A 1 77 ? 16.706 -33.017 -15.922 1.00 49.94 77 ARG A C 1
ATOM 571 O O . ARG A 1 77 ? 15.820 -32.412 -16.512 1.00 49.94 77 ARG A O 1
ATOM 578 N N . GLU A 1 78 ? 16.798 -34.338 -15.881 1.00 49.00 78 GLU A N 1
ATOM 579 C CA . GLU A 1 78 ? 15.962 -35.264 -16.658 1.00 49.00 78 GLU A CA 1
ATOM 580 C C . GLU A 1 78 ? 14.441 -35.120 -16.420 1.00 49.00 78 GLU A C 1
ATOM 582 O O . GLU A 1 78 ? 13.671 -35.731 -17.142 1.00 49.00 78 GLU A O 1
ATOM 587 N N . ASN A 1 79 ? 13.981 -34.308 -15.452 1.00 48.56 79 ASN A N 1
ATOM 588 C CA . ASN A 1 79 ? 12.564 -34.204 -15.065 1.00 48.56 79 ASN A CA 1
ATOM 589 C C . ASN A 1 79 ? 12.062 -32.777 -14.717 1.00 48.56 79 ASN A C 1
ATOM 591 O O . ASN A 1 79 ? 11.069 -32.638 -14.002 1.00 48.56 79 ASN A O 1
ATOM 595 N N . ILE A 1 80 ? 12.721 -31.697 -15.166 1.00 45.66 80 ILE A N 1
ATOM 596 C CA . ILE A 1 80 ? 12.215 -30.312 -15.007 1.00 45.66 80 ILE A CA 1
ATOM 597 C C . ILE A 1 80 ? 12.370 -29.557 -16.334 1.00 45.66 80 ILE A C 1
ATOM 599 O O . ILE A 1 80 ? 13.408 -29.653 -16.979 1.00 45.66 80 ILE A O 1
ATOM 603 N N . SER A 1 81 ? 11.343 -28.793 -16.720 1.00 50.97 81 SER A N 1
ATOM 604 C CA . SER A 1 81 ? 11.321 -27.899 -17.888 1.00 50.97 81 SER A CA 1
ATOM 605 C C . SER A 1 81 ? 12.621 -27.088 -18.030 1.00 50.97 81 SER A C 1
ATOM 607 O O . SER A 1 81 ? 12.966 -26.321 -17.125 1.00 50.97 81 SER A O 1
ATOM 609 N N . ARG A 1 82 ? 13.319 -27.253 -19.165 1.00 64.12 82 ARG A N 1
ATOM 610 C CA . ARG A 1 82 ? 14.557 -26.538 -19.525 1.00 64.12 82 ARG A CA 1
ATOM 611 C C . ARG A 1 82 ? 14.282 -25.028 -19.579 1.00 64.12 82 ARG A C 1
ATOM 613 O O . ARG A 1 82 ? 13.400 -24.596 -20.317 1.00 64.12 82 ARG A O 1
ATOM 620 N N . LEU A 1 83 ? 15.020 -24.213 -18.820 1.00 69.75 83 LEU A N 1
ATOM 621 C CA . LEU A 1 83 ? 14.953 -22.754 -18.971 1.00 69.75 83 LEU A CA 1
ATOM 622 C C . LEU A 1 83 ? 15.895 -22.334 -20.103 1.00 69.75 83 LEU A C 1
ATOM 624 O O . LEU A 1 83 ? 17.115 -22.438 -19.968 1.00 69.75 83 LEU A O 1
ATOM 628 N N . LEU A 1 84 ? 15.306 -21.851 -21.194 1.00 77.88 84 LEU A N 1
ATOM 629 C CA . LEU A 1 84 ? 16.007 -21.328 -22.361 1.00 77.88 84 LEU A CA 1
ATOM 630 C C . LEU A 1 84 ? 16.047 -19.800 -22.299 1.00 77.88 84 LEU A C 1
ATOM 632 O O . LEU A 1 84 ? 15.016 -19.147 -22.130 1.00 77.88 84 LEU A O 1
ATOM 636 N N . VAL A 1 85 ? 17.237 -19.223 -22.435 1.00 78.81 85 VAL A N 1
ATOM 637 C CA . VAL A 1 85 ? 17.439 -17.774 -22.515 1.00 78.81 85 VAL A CA 1
ATOM 638 C C . VAL A 1 85 ? 18.004 -17.439 -23.890 1.00 78.81 85 VAL A C 1
ATOM 640 O O . VAL A 1 85 ? 19.086 -17.904 -24.240 1.00 78.81 85 VAL A O 1
ATOM 643 N N . SER A 1 86 ? 17.284 -16.610 -24.647 1.00 81.00 86 SER A N 1
ATOM 644 C CA . SER A 1 86 ? 17.688 -16.104 -25.963 1.00 81.00 86 SER A CA 1
ATOM 645 C C . SER A 1 86 ? 17.735 -14.572 -25.979 1.00 81.00 86 SER A C 1
ATOM 647 O O . SER A 1 86 ? 17.171 -13.907 -25.105 1.00 81.00 86 SER A O 1
ATOM 649 N N . GLY A 1 87 ? 18.427 -14.015 -26.974 1.00 80.69 87 GLY A N 1
ATOM 650 C CA . GLY A 1 87 ? 18.670 -12.578 -27.118 1.00 80.69 87 GLY A CA 1
ATOM 651 C C . GLY A 1 87 ? 20.016 -12.174 -26.525 1.00 80.69 87 GLY A C 1
ATOM 652 O O . GLY A 1 87 ? 20.378 -12.591 -25.424 1.00 80.69 87 GLY A O 1
ATOM 653 N N . LEU A 1 88 ? 20.767 -11.353 -27.253 1.00 85.56 88 LEU A N 1
ATOM 654 C CA . LEU A 1 88 ? 22.149 -11.011 -26.936 1.00 85.56 88 LEU A CA 1
ATOM 655 C C . LEU A 1 88 ? 22.260 -10.366 -25.553 1.00 85.56 88 LEU A C 1
ATOM 657 O O . LEU A 1 88 ? 23.027 -10.835 -24.717 1.00 85.56 88 LEU A O 1
ATOM 661 N N . ALA A 1 89 ? 21.451 -9.342 -25.256 1.00 88.00 89 ALA A N 1
ATOM 662 C CA . ALA A 1 89 ? 21.514 -8.693 -23.950 1.00 88.00 89 ALA A CA 1
ATOM 663 C C . ALA A 1 89 ? 21.074 -9.640 -22.824 1.00 88.00 89 ALA A C 1
ATOM 665 O O . ALA A 1 89 ? 21.658 -9.627 -21.742 1.00 88.00 89 ALA A O 1
ATOM 666 N N . ALA A 1 90 ? 20.063 -10.482 -23.053 1.00 86.94 90 ALA A N 1
ATOM 667 C CA . ALA A 1 90 ? 19.564 -11.410 -22.042 1.00 86.94 90 ALA A CA 1
ATOM 668 C C . ALA A 1 90 ? 20.571 -12.531 -21.733 1.00 86.94 90 ALA A C 1
ATOM 670 O O . ALA A 1 90 ? 20.808 -12.817 -20.555 1.00 86.94 90 ALA A O 1
ATOM 671 N N . VAL A 1 91 ? 21.189 -13.112 -22.764 1.00 88.31 91 VAL A N 1
ATOM 672 C CA . VAL A 1 91 ? 22.241 -14.130 -22.652 1.00 88.31 91 VAL A CA 1
ATOM 673 C C . VAL A 1 91 ? 23.474 -13.534 -21.985 1.00 88.31 91 VAL A C 1
ATOM 675 O O . VAL A 1 91 ? 23.884 -14.026 -20.936 1.00 88.31 91 VAL A O 1
ATOM 678 N N . SER A 1 92 ? 24.001 -12.412 -22.486 1.00 90.75 92 SER A N 1
ATOM 679 C CA . SER A 1 92 ? 25.168 -11.741 -21.899 1.00 90.75 92 SER A CA 1
ATOM 680 C C . SER A 1 92 ? 24.952 -11.340 -20.435 1.00 90.75 92 SER A C 1
ATOM 682 O O . SER A 1 92 ? 25.871 -11.437 -19.624 1.00 90.75 92 SER A O 1
ATOM 684 N N . ARG A 1 93 ? 23.729 -10.947 -20.044 1.00 91.06 93 ARG A N 1
ATOM 685 C CA . ARG A 1 93 ? 23.388 -10.689 -18.632 1.00 91.06 93 ARG A CA 1
ATOM 686 C C . ARG A 1 93 ? 23.477 -11.940 -17.767 1.00 91.06 93 ARG A C 1
ATOM 688 O O . ARG A 1 93 ? 23.967 -11.846 -16.644 1.00 91.06 93 ARG A O 1
ATOM 695 N N . HIS A 1 94 ? 22.949 -13.068 -18.240 1.00 87.12 94 HIS A N 1
ATOM 696 C CA . HIS A 1 94 ? 22.983 -14.319 -17.481 1.00 87.12 94 HIS A CA 1
ATOM 697 C C . HIS A 1 94 ? 24.403 -14.857 -17.367 1.00 87.12 94 HIS A C 1
ATOM 699 O O . HIS A 1 94 ? 24.803 -15.217 -16.265 1.00 87.12 94 HIS A O 1
ATOM 705 N N . VAL A 1 95 ? 25.179 -14.765 -18.450 1.00 87.81 95 VAL A N 1
ATOM 706 C CA . VAL A 1 95 ? 26.620 -15.020 -18.448 1.00 87.81 95 VAL A CA 1
ATOM 707 C C . VAL A 1 95 ? 27.278 -14.169 -17.351 1.00 87.81 95 VAL A C 1
ATOM 709 O O . VAL A 1 95 ? 27.712 -14.713 -16.346 1.00 87.81 95 VAL A O 1
ATOM 712 N N . ILE A 1 96 ? 27.227 -12.835 -17.387 1.00 88.81 96 ILE A N 1
ATOM 713 C CA . ILE A 1 96 ? 27.892 -12.017 -16.346 1.00 88.81 96 ILE A CA 1
ATOM 714 C C . ILE A 1 96 ? 27.396 -12.326 -14.918 1.00 88.81 96 ILE A C 1
ATOM 716 O O . ILE A 1 96 ? 28.160 -12.249 -13.956 1.00 88.81 96 ILE A O 1
ATOM 720 N N . LYS A 1 97 ? 26.119 -12.683 -14.746 1.00 86.50 97 LYS A N 1
ATOM 721 C CA . LYS A 1 97 ? 25.552 -13.027 -13.433 1.00 86.50 97 LYS A CA 1
ATOM 722 C C . LYS A 1 97 ? 26.172 -14.296 -12.833 1.00 86.50 97 LYS A C 1
ATOM 724 O O . LYS A 1 97 ? 26.221 -14.409 -11.608 1.00 86.50 97 LYS A O 1
ATOM 729 N N . GLU A 1 98 ? 26.622 -15.216 -13.677 1.00 82.19 98 GLU A N 1
ATOM 730 C CA . GLU A 1 98 ? 27.264 -16.479 -13.297 1.00 82.19 98 GLU A CA 1
ATOM 731 C C . GLU A 1 98 ? 28.763 -16.357 -13.030 1.00 82.19 98 GLU A C 1
ATOM 733 O O . GLU A 1 98 ? 29.339 -17.280 -12.462 1.00 82.19 98 GLU A O 1
ATOM 738 N N . SER A 1 99 ? 29.379 -15.223 -13.371 1.00 84.25 99 SER A N 1
ATOM 739 C CA . SER A 1 99 ? 30.796 -14.970 -13.099 1.00 84.25 99 SER A CA 1
ATOM 740 C C . SER A 1 99 ? 31.112 -15.110 -11.630 1.00 84.25 99 SER A C 1
ATOM 742 O O . SER A 1 99 ? 30.362 -14.597 -10.806 1.00 84.25 99 SER A O 1
ATOM 744 N N . ASP A 1 100 ? 32.220 -15.770 -11.297 1.00 80.19 100 ASP A N 1
ATOM 745 C CA . ASP A 1 100 ? 32.734 -15.848 -9.930 1.00 80.19 100 ASP A CA 1
ATOM 746 C C . ASP A 1 100 ? 33.365 -14.516 -9.481 1.00 80.19 100 ASP A C 1
ATOM 748 O O . ASP A 1 100 ? 33.430 -14.251 -8.278 1.00 80.19 100 ASP A O 1
ATOM 752 N N . ASP A 1 101 ? 33.738 -13.641 -10.424 1.00 84.38 101 ASP A N 1
ATOM 753 C CA . ASP A 1 101 ? 34.369 -12.349 -10.162 1.00 84.38 101 ASP A CA 1
ATOM 754 C C . ASP A 1 101 ? 33.335 -11.259 -9.786 1.00 84.38 101 ASP A C 1
ATOM 756 O O . ASP A 1 101 ? 32.483 -10.861 -10.594 1.00 84.38 101 ASP A O 1
ATOM 760 N N . PRO A 1 102 ? 33.391 -10.708 -8.556 1.00 83.56 102 PRO A N 1
ATOM 761 C CA . PRO A 1 102 ? 32.540 -9.593 -8.154 1.00 83.56 102 PRO A CA 1
ATOM 762 C C . PRO A 1 102 ? 32.725 -8.328 -9.007 1.00 83.56 102 PRO A C 1
ATOM 764 O O . PRO A 1 102 ? 31.768 -7.557 -9.134 1.00 83.56 102 PRO A O 1
ATOM 767 N N . ALA A 1 103 ? 33.915 -8.097 -9.577 1.00 83.12 103 ALA A N 1
ATOM 768 C CA . ALA A 1 103 ? 34.176 -6.940 -10.430 1.00 83.12 103 ALA A CA 1
ATOM 769 C C . ALA A 1 103 ? 33.441 -7.068 -11.772 1.00 83.12 103 ALA A C 1
ATOM 771 O O . ALA A 1 103 ? 32.745 -6.128 -12.167 1.00 83.12 103 ALA A O 1
ATOM 772 N N . ALA A 1 104 ? 33.461 -8.251 -12.395 1.00 85.56 104 ALA A N 1
ATOM 773 C CA . ALA A 1 104 ? 32.659 -8.550 -13.579 1.00 85.56 104 ALA A CA 1
ATOM 774 C C . ALA A 1 104 ? 31.149 -8.349 -13.337 1.00 85.56 104 ALA A C 1
ATOM 776 O O . ALA A 1 104 ? 30.468 -7.676 -14.116 1.00 85.56 104 ALA A O 1
ATOM 777 N N . ARG A 1 105 ? 30.611 -8.824 -12.200 1.00 88.50 105 ARG A N 1
ATOM 778 C CA . ARG A 1 105 ? 29.183 -8.646 -11.849 1.00 88.50 105 ARG A CA 1
ATOM 779 C C . ARG A 1 105 ? 28.762 -7.178 -11.710 1.00 88.50 105 ARG A C 1
ATOM 781 O O . ARG A 1 105 ? 27.584 -6.862 -11.912 1.00 88.50 105 ARG A O 1
ATOM 788 N N . LYS A 1 106 ? 29.690 -6.266 -11.386 1.00 89.12 106 LYS A N 1
ATOM 789 C CA . LYS A 1 106 ? 29.419 -4.818 -11.297 1.00 89.12 106 LYS A CA 1
ATOM 790 C C . LYS A 1 106 ? 28.992 -4.235 -12.653 1.00 89.12 106 LYS A C 1
ATOM 792 O O . LYS A 1 106 ? 28.200 -3.291 -12.667 1.00 89.12 106 LYS A O 1
ATOM 797 N N . ALA A 1 107 ? 29.405 -4.843 -13.771 1.00 89.50 107 ALA A N 1
ATOM 798 C CA . ALA A 1 107 ? 29.009 -4.429 -15.119 1.00 89.50 107 ALA A CA 1
ATOM 799 C C . ALA A 1 107 ? 27.491 -4.547 -15.373 1.00 89.50 107 ALA A C 1
ATOM 801 O O . ALA A 1 107 ? 26.949 -3.862 -16.236 1.00 89.50 107 ALA A O 1
ATOM 802 N N . LEU A 1 108 ? 26.746 -5.325 -14.573 1.00 88.81 108 LEU A N 1
ATOM 803 C CA . LEU A 1 108 ? 25.276 -5.353 -14.641 1.00 88.81 108 LEU A CA 1
ATOM 804 C C . LEU A 1 108 ? 24.619 -4.045 -14.150 1.00 88.81 108 LEU A C 1
ATOM 806 O O . LEU A 1 108 ? 23.390 -3.913 -14.185 1.00 88.81 108 LEU A O 1
ATOM 810 N N . GLY A 1 109 ? 25.411 -3.074 -13.693 1.00 84.88 109 GLY A N 1
ATOM 811 C CA . GLY A 1 109 ? 24.961 -1.758 -13.265 1.00 84.88 109 GLY A CA 1
ATOM 812 C C . GLY A 1 109 ? 24.248 -1.775 -11.911 1.00 84.88 109 GLY A C 1
ATOM 813 O O . GLY A 1 109 ? 24.182 -2.783 -11.201 1.00 84.88 109 GLY A O 1
ATOM 814 N N . PHE A 1 110 ? 23.681 -0.631 -11.522 1.00 76.81 110 PHE A N 1
ATOM 815 C CA . PHE A 1 110 ? 23.034 -0.479 -10.216 1.00 76.81 110 PHE A CA 1
ATOM 816 C C . PHE A 1 110 ? 21.898 -1.496 -10.020 1.00 76.81 110 PHE A C 1
ATOM 818 O O . PHE A 1 110 ? 20.907 -1.490 -10.754 1.00 76.81 110 PHE A O 1
ATOM 825 N N . ARG A 1 111 ? 22.038 -2.353 -8.996 1.00 77.38 111 ARG A N 1
ATOM 826 C CA . ARG A 1 111 ? 21.124 -3.473 -8.682 1.00 77.38 111 ARG A CA 1
ATOM 827 C C . ARG A 1 111 ? 20.946 -4.488 -9.821 1.00 77.38 111 ARG A C 1
ATOM 829 O O . ARG A 1 111 ? 19.961 -5.220 -9.821 1.00 77.38 111 ARG A O 1
ATOM 836 N N . GLY A 1 112 ? 21.877 -4.541 -10.770 1.00 80.44 112 GLY A N 1
ATOM 837 C CA . GLY A 1 112 ? 21.832 -5.484 -11.881 1.00 80.44 112 GLY A CA 1
ATOM 838 C C . GLY A 1 112 ? 20.825 -5.128 -12.980 1.00 80.44 112 GLY A C 1
ATOM 839 O O . GLY A 1 112 ? 20.335 -6.028 -13.660 1.00 80.44 112 GLY A O 1
ATOM 840 N N . ASN A 1 113 ? 20.474 -3.850 -13.153 1.00 80.88 113 ASN A N 1
ATOM 841 C CA . ASN A 1 113 ? 19.411 -3.412 -14.069 1.00 80.88 113 ASN A CA 1
ATOM 842 C C . ASN A 1 113 ? 19.879 -3.012 -15.490 1.00 80.88 113 ASN A C 1
ATOM 844 O O . ASN A 1 113 ? 19.026 -2.716 -16.328 1.00 80.88 113 ASN A O 1
ATOM 848 N N . CYS A 1 114 ? 21.185 -2.985 -15.784 1.00 84.69 114 CYS A N 1
ATOM 849 C CA . CYS A 1 114 ? 21.714 -2.581 -17.098 1.00 84.69 114 CYS A CA 1
ATOM 850 C C . CYS A 1 114 ? 21.202 -3.508 -18.216 1.00 84.69 114 CYS A C 1
ATOM 852 O O . CYS A 1 114 ? 21.406 -4.716 -18.155 1.00 84.69 114 CYS A O 1
ATOM 854 N N . LEU A 1 115 ? 20.512 -2.969 -19.224 1.00 85.62 115 LEU A N 1
ATOM 855 C CA . LEU A 1 115 ? 19.886 -3.740 -20.315 1.00 85.62 115 LEU A CA 1
ATOM 856 C C . LEU A 1 115 ? 18.879 -4.822 -19.865 1.00 85.62 115 LEU A C 1
ATOM 858 O O . LEU A 1 115 ? 18.683 -5.823 -20.544 1.00 85.62 115 LEU A O 1
ATOM 862 N N . GLN A 1 116 ? 18.212 -4.646 -18.716 1.00 81.75 116 GLN A N 1
ATOM 863 C CA . GLN A 1 116 ? 17.214 -5.617 -18.235 1.00 81.75 116 GLN A CA 1
ATOM 864 C C . GLN A 1 116 ? 15.926 -5.641 -19.075 1.00 81.75 116 GLN A C 1
ATOM 866 O O . GLN A 1 116 ? 15.271 -6.676 -19.177 1.00 81.75 116 GLN A O 1
ATOM 871 N N . ALA A 1 117 ? 15.514 -4.489 -19.605 1.00 76.62 117 ALA A N 1
ATOM 872 C CA . ALA A 1 117 ? 14.318 -4.391 -20.432 1.00 76.62 117 ALA A CA 1
ATOM 873 C C . ALA A 1 117 ? 14.633 -4.862 -21.860 1.00 76.62 117 ALA A C 1
ATOM 875 O O . ALA A 1 117 ? 15.686 -4.483 -22.377 1.00 76.62 117 ALA A O 1
ATOM 876 N N . PRO A 1 118 ? 13.734 -5.619 -22.509 1.00 75.69 118 PRO A N 1
ATOM 877 C CA . PRO A 1 118 ? 13.993 -6.159 -23.837 1.00 75.69 118 PRO A CA 1
ATOM 878 C C . PRO A 1 118 ? 13.991 -5.042 -24.897 1.00 75.69 118 PRO A C 1
ATOM 880 O O . PRO A 1 118 ? 13.507 -3.924 -24.647 1.00 75.69 118 PRO A O 1
ATOM 883 N N . ALA A 1 119 ? 14.570 -5.321 -26.067 1.00 77.44 119 ALA A N 1
ATOM 884 C CA . ALA A 1 119 ? 14.803 -4.339 -27.128 1.00 77.44 119 ALA A CA 1
ATOM 885 C C . ALA A 1 119 ? 13.514 -3.629 -27.595 1.00 77.44 119 ALA A C 1
ATOM 887 O O . ALA A 1 119 ? 13.530 -2.428 -27.877 1.00 77.44 119 ALA A O 1
ATOM 888 N N . GLU A 1 120 ? 12.362 -4.299 -27.577 1.00 72.94 120 GLU A N 1
ATOM 889 C CA . GLU A 1 120 ? 11.074 -3.714 -27.979 1.00 72.94 120 GLU A CA 1
ATOM 890 C C . GLU A 1 120 ? 10.628 -2.603 -27.016 1.00 72.94 120 GLU A C 1
ATOM 892 O O . GLU A 1 120 ? 9.964 -1.635 -27.398 1.00 72.94 120 GLU A O 1
ATOM 897 N N . CYS A 1 121 ? 11.019 -2.713 -25.744 1.00 70.25 121 CYS A N 1
ATOM 898 C CA . CYS A 1 121 ? 10.607 -1.805 -24.677 1.00 70.25 121 CYS A CA 1
ATOM 899 C C . CYS A 1 121 ? 11.638 -0.703 -24.396 1.00 70.25 121 CYS A C 1
ATOM 901 O O . CYS A 1 121 ? 11.271 0.386 -23.944 1.00 70.25 121 CYS A O 1
ATOM 903 N N . SER A 1 122 ? 12.917 -0.962 -24.670 1.00 78.25 122 SER A N 1
ATOM 904 C CA . SER A 1 122 ? 14.045 -0.107 -24.292 1.00 78.25 122 SER A CA 1
ATOM 905 C C . SER A 1 122 ? 14.774 0.435 -25.519 1.00 78.25 122 SER A C 1
ATOM 907 O O . SER A 1 122 ? 15.279 -0.330 -26.335 1.00 78.25 122 SER A O 1
ATOM 909 N N . ILE A 1 123 ? 14.854 1.768 -25.653 1.00 82.88 123 ILE A N 1
ATOM 910 C CA . ILE A 1 123 ? 15.664 2.409 -26.713 1.00 82.88 123 ILE A CA 1
ATOM 911 C C . ILE A 1 123 ? 17.122 1.988 -26.580 1.00 82.88 123 ILE A C 1
ATOM 913 O O . ILE A 1 123 ? 17.752 1.675 -27.581 1.00 82.88 123 ILE A O 1
ATOM 917 N N . TRP A 1 124 ? 17.622 1.960 -25.347 1.00 88.56 124 TRP A N 1
ATOM 918 C CA . TRP A 1 124 ? 19.011 1.653 -25.063 1.00 88.56 124 TRP A CA 1
ATOM 919 C C . TRP A 1 124 ? 19.357 0.193 -25.371 1.00 88.56 124 TRP A C 1
ATOM 921 O O . TRP A 1 124 ? 20.320 -0.065 -26.082 1.00 88.56 124 TRP A O 1
ATOM 931 N N . THR A 1 125 ? 18.502 -0.755 -24.974 1.00 88.12 125 THR A N 1
ATOM 932 C CA . THR A 1 125 ? 18.693 -2.175 -25.320 1.00 88.12 125 THR A CA 1
ATOM 933 C C . THR A 1 125 ? 18.589 -2.395 -26.826 1.00 88.12 125 THR A C 1
ATOM 935 O O . THR A 1 125 ? 19.462 -3.021 -27.409 1.00 88.12 125 THR A O 1
ATOM 938 N N . SER A 1 126 ? 17.588 -1.800 -27.488 1.00 88.00 126 SER A N 1
ATOM 939 C CA . SER A 1 126 ? 17.472 -1.847 -28.953 1.00 88.00 126 SER A CA 1
ATOM 940 C C . SER A 1 126 ? 18.682 -1.242 -29.661 1.00 88.00 126 SER A C 1
ATOM 942 O O . SER A 1 126 ? 19.061 -1.713 -30.730 1.00 88.00 126 SER A O 1
ATOM 944 N N . PHE A 1 127 ? 19.285 -0.196 -29.100 1.00 91.38 127 PHE A N 1
ATOM 945 C CA . PHE A 1 127 ? 20.473 0.411 -29.677 1.00 91.38 127 PHE A CA 1
ATOM 946 C C . PHE A 1 127 ? 21.677 -0.540 -29.616 1.00 91.38 127 PHE A C 1
ATOM 948 O O . PHE A 1 127 ? 22.282 -0.795 -30.655 1.00 91.38 127 PHE A O 1
ATOM 955 N N . CYS A 1 128 ? 21.972 -1.096 -28.436 1.00 91.56 128 CYS A N 1
ATOM 956 C CA . CYS A 1 128 ? 23.114 -1.987 -28.218 1.00 91.56 128 CYS A CA 1
ATOM 957 C C . CYS A 1 128 ? 22.979 -3.337 -28.939 1.00 91.56 128 CYS A C 1
ATOM 959 O O . CYS A 1 128 ? 23.935 -3.786 -29.558 1.00 91.56 128 CYS A O 1
ATOM 961 N N . GLU A 1 129 ? 21.810 -3.977 -28.867 1.00 87.56 129 GLU A N 1
ATOM 962 C CA . GLU A 1 129 ? 21.601 -5.345 -29.369 1.00 87.56 129 GLU A CA 1
ATOM 963 C C . GLU A 1 129 ? 21.132 -5.404 -30.830 1.00 87.56 129 GLU A C 1
ATOM 965 O O . GLU A 1 129 ? 21.386 -6.391 -31.506 1.00 87.56 129 GLU A O 1
ATOM 970 N N . VAL A 1 130 ? 20.462 -4.366 -31.346 1.00 87.19 130 VAL A N 1
ATOM 971 C CA . VAL A 1 130 ? 19.877 -4.410 -32.701 1.00 87.19 130 VAL A CA 1
ATOM 972 C C . VAL A 1 130 ? 20.520 -3.383 -33.626 1.00 87.19 130 VAL A C 1
ATOM 974 O O . VAL A 1 130 ? 21.116 -3.748 -34.636 1.00 87.19 130 VAL A O 1
ATOM 977 N N . GLN A 1 131 ? 20.427 -2.088 -33.299 1.00 89.00 131 GLN A N 1
ATOM 978 C CA . GLN A 1 131 ? 20.834 -1.026 -34.231 1.00 89.00 131 GLN A CA 1
ATOM 979 C C . GLN A 1 131 ? 22.339 -1.024 -34.500 1.00 89.00 131 GLN A C 1
ATOM 981 O O . GLN A 1 131 ? 22.734 -0.858 -35.651 1.00 89.00 131 GLN A O 1
ATOM 986 N N . MET A 1 132 ? 23.172 -1.187 -33.467 1.00 91.44 132 MET A N 1
ATOM 987 C CA . MET A 1 132 ? 24.625 -1.190 -33.641 1.00 91.44 132 MET A CA 1
ATOM 988 C C . MET A 1 132 ? 25.076 -2.392 -34.479 1.00 91.44 132 MET A C 1
ATOM 990 O O . MET A 1 132 ? 25.790 -2.216 -35.458 1.00 91.44 132 MET A O 1
ATOM 994 N N . ILE A 1 133 ? 24.566 -3.584 -34.165 1.00 88.62 133 ILE A N 1
ATOM 995 C CA . ILE A 1 133 ? 24.888 -4.837 -34.864 1.00 88.62 133 ILE A CA 1
ATOM 996 C C . ILE A 1 133 ? 24.474 -4.777 -36.332 1.00 88.62 133 ILE A C 1
ATOM 998 O O . ILE A 1 133 ? 25.288 -5.033 -37.218 1.00 88.62 133 ILE A O 1
ATOM 1002 N N . GLN A 1 134 ? 23.234 -4.363 -36.605 1.00 86.94 134 GLN A N 1
ATOM 1003 C CA . GLN A 1 134 ? 22.746 -4.199 -37.971 1.00 86.94 134 GLN A CA 1
ATOM 1004 C C . GLN A 1 134 ? 23.564 -3.152 -38.736 1.00 86.94 134 GLN A C 1
ATOM 1006 O O . GLN A 1 134 ? 23.903 -3.363 -39.897 1.00 86.94 134 GLN A O 1
ATOM 1011 N N . SER A 1 135 ? 23.915 -2.035 -38.091 1.00 87.69 135 SER A N 1
ATOM 1012 C CA . SER A 1 135 ? 24.729 -0.990 -38.713 1.00 87.69 135 SER A CA 1
ATOM 1013 C C . SER A 1 135 ? 26.145 -1.468 -39.034 1.00 87.69 135 SER A C 1
ATOM 1015 O O . SER A 1 135 ? 26.678 -1.075 -40.068 1.00 87.69 135 SER A O 1
ATOM 1017 N N . THR A 1 136 ? 26.746 -2.308 -38.186 1.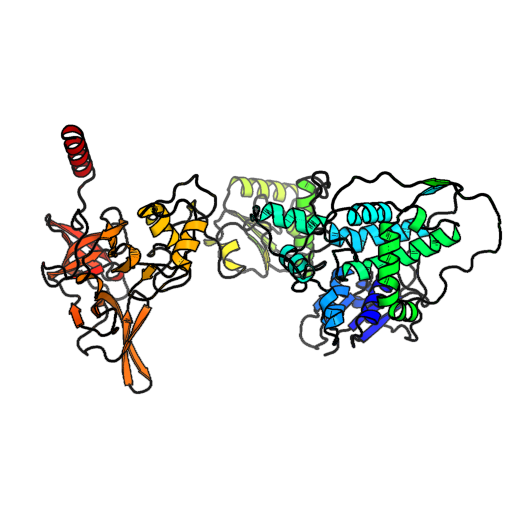00 86.88 136 THR A N 1
ATOM 1018 C CA . THR A 1 136 ? 28.051 -2.926 -38.449 1.00 86.88 136 THR A CA 1
ATOM 1019 C C . THR A 1 136 ? 27.975 -3.883 -39.631 1.00 86.88 136 THR A C 1
ATOM 1021 O O . THR A 1 136 ? 28.775 -3.764 -40.553 1.00 86.88 136 THR A O 1
ATOM 1024 N N . ILE A 1 137 ? 26.985 -4.780 -39.654 1.00 85.06 137 ILE A N 1
ATOM 1025 C CA . ILE A 1 137 ? 26.793 -5.736 -40.754 1.00 85.06 137 ILE A CA 1
ATOM 1026 C C . ILE A 1 137 ? 26.596 -5.005 -42.086 1.00 85.06 137 ILE A C 1
ATOM 1028 O O . ILE A 1 137 ? 27.290 -5.300 -43.055 1.00 85.06 137 ILE A O 1
ATOM 1032 N N . LEU A 1 138 ? 25.698 -4.016 -42.126 1.00 84.94 138 LEU A N 1
ATOM 1033 C CA . LEU A 1 138 ? 25.424 -3.251 -43.343 1.00 84.94 138 LEU A CA 1
ATOM 1034 C C . LEU A 1 138 ? 26.665 -2.514 -43.852 1.00 84.94 138 LEU A C 1
ATOM 1036 O O . LEU A 1 138 ? 26.891 -2.491 -45.054 1.00 84.94 138 LEU A O 1
ATOM 1040 N N . PHE A 1 139 ? 27.475 -1.941 -42.958 1.00 85.75 139 PHE A N 1
ATOM 1041 C CA . PHE A 1 139 ? 28.702 -1.247 -43.348 1.00 85.75 139 PHE A CA 1
ATOM 1042 C C . PHE A 1 139 ? 29.770 -2.203 -43.897 1.00 85.75 139 PHE A C 1
ATOM 1044 O O . PHE A 1 139 ? 30.472 -1.863 -44.842 1.00 85.75 139 PHE A O 1
ATOM 1051 N N . LEU A 1 140 ? 29.883 -3.414 -43.346 1.00 83.06 140 LEU A N 1
ATOM 1052 C CA . LEU A 1 140 ? 30.839 -4.414 -43.835 1.00 83.06 140 LEU A CA 1
ATOM 1053 C C . LEU A 1 140 ? 30.465 -4.983 -45.209 1.00 83.06 140 LEU A C 1
ATOM 1055 O O . LEU A 1 140 ? 31.354 -5.370 -45.961 1.00 83.06 140 LEU A O 1
ATOM 1059 N N . LEU A 1 141 ? 29.170 -5.018 -45.535 1.00 81.62 141 LEU A N 1
ATOM 1060 C CA . LEU A 1 141 ? 28.661 -5.473 -46.833 1.00 81.62 141 LEU A CA 1
ATOM 1061 C C . LEU A 1 141 ? 28.734 -4.394 -47.929 1.00 81.62 141 LEU A C 1
ATOM 1063 O O . LEU A 1 141 ? 28.513 -4.697 -49.100 1.00 81.62 141 LEU A O 1
ATOM 1067 N N . GLN A 1 142 ? 29.027 -3.136 -47.584 1.00 77.75 142 GLN A N 1
ATOM 1068 C CA . GLN A 1 142 ? 29.155 -2.060 -48.567 1.00 77.75 142 GLN A CA 1
ATOM 1069 C C . GLN A 1 142 ? 30.433 -2.216 -49.404 1.00 77.75 142 GLN A C 1
ATOM 1071 O O . GLN A 1 142 ? 31.536 -2.378 -48.879 1.00 77.75 142 GLN A O 1
ATOM 1076 N N . SER A 1 143 ? 30.294 -2.117 -50.729 1.00 66.25 143 SER A N 1
ATOM 1077 C CA . SER A 1 143 ? 31.432 -2.014 -51.648 1.00 66.25 143 SER A CA 1
ATOM 1078 C C . SER A 1 143 ? 32.169 -0.679 -51.457 1.00 66.25 143 SER A C 1
ATOM 1080 O O . SER A 1 143 ? 31.530 0.314 -51.105 1.00 66.25 143 SER A O 1
ATOM 1082 N N . PRO A 1 144 ? 33.494 -0.614 -51.683 1.00 63.34 144 PRO A N 1
ATOM 1083 C CA . PRO A 1 144 ? 34.242 0.636 -51.568 1.00 63.34 144 PRO A CA 1
ATOM 1084 C C . PRO A 1 144 ? 33.759 1.656 -52.613 1.00 63.34 144 PRO A C 1
ATOM 1086 O O . PRO A 1 144 ? 33.700 1.352 -53.803 1.00 63.34 144 PRO A O 1
ATOM 1089 N N . VAL A 1 145 ? 33.414 2.861 -52.155 1.00 66.44 145 VAL A N 1
ATOM 1090 C CA . VAL A 1 145 ? 32.988 4.010 -52.974 1.00 66.44 145 VAL A CA 1
ATOM 1091 C C . VAL A 1 145 ? 33.897 5.198 -52.639 1.00 66.44 145 VAL A C 1
ATOM 1093 O O . VAL A 1 145 ? 34.368 5.297 -51.508 1.00 66.44 145 VAL A O 1
ATOM 1096 N N . ASP A 1 146 ? 34.102 6.127 -53.577 1.00 67.44 146 ASP A N 1
ATOM 1097 C CA . ASP A 1 146 ? 34.919 7.345 -53.384 1.00 67.44 146 ASP A CA 1
ATOM 1098 C C . ASP A 1 146 ? 34.438 8.251 -52.225 1.00 67.44 146 ASP A C 1
ATOM 1100 O O . ASP A 1 146 ? 35.190 9.082 -51.705 1.00 67.44 146 ASP A O 1
ATOM 1104 N N . VAL A 1 147 ? 33.176 8.088 -51.805 1.00 78.62 147 VAL A N 1
ATOM 1105 C CA . VAL A 1 147 ? 32.571 8.764 -50.651 1.00 78.62 147 VAL A CA 1
ATOM 1106 C C . VAL A 1 147 ? 32.217 7.729 -49.588 1.00 78.62 147 VAL A C 1
ATOM 1108 O O . VAL A 1 147 ? 31.335 6.896 -49.800 1.00 78.62 147 VAL A O 1
ATOM 1111 N N . VAL A 1 148 ? 32.857 7.815 -48.422 1.00 82.62 148 VAL A N 1
ATOM 1112 C CA . VAL A 1 148 ? 32.593 6.917 -47.289 1.00 82.62 148 VAL A CA 1
ATOM 1113 C C . VAL A 1 148 ? 31.669 7.617 -46.297 1.00 82.62 148 VAL A C 1
ATOM 1115 O O . VAL A 1 148 ? 32.021 8.637 -45.700 1.00 82.62 148 VAL A O 1
ATOM 1118 N N . GLU A 1 149 ? 30.465 7.074 -46.115 1.00 86.62 149 GLU A N 1
ATOM 1119 C CA . GLU A 1 149 ? 29.506 7.573 -45.128 1.00 86.62 149 GLU A CA 1
ATOM 1120 C C . GLU A 1 149 ? 29.693 6.848 -43.788 1.00 86.62 149 GLU A C 1
ATOM 1122 O O . GLU A 1 149 ? 29.611 5.622 -43.715 1.00 86.62 149 GLU A O 1
ATOM 1127 N N . ILE A 1 150 ? 29.945 7.602 -42.713 1.00 87.00 150 ILE A N 1
ATOM 1128 C CA . ILE A 1 150 ? 30.122 7.026 -41.373 1.00 87.00 150 ILE A CA 1
ATOM 1129 C C . ILE A 1 150 ? 28.794 6.413 -40.899 1.00 87.00 150 ILE A C 1
ATOM 1131 O O . ILE A 1 150 ? 27.758 7.081 -40.971 1.00 87.00 150 ILE A O 1
ATOM 1135 N N . PRO A 1 151 ? 28.796 5.183 -40.346 1.00 90.31 151 PRO A N 1
ATOM 1136 C CA . PRO A 1 151 ? 27.591 4.533 -39.847 1.00 90.31 151 PRO A CA 1
ATOM 1137 C C . PRO A 1 151 ? 26.769 5.418 -38.903 1.00 90.31 151 PRO A C 1
ATOM 1139 O O . PRO A 1 151 ? 27.250 5.879 -37.865 1.00 90.31 151 PRO A O 1
ATOM 1142 N N . ALA A 1 152 ? 25.483 5.604 -39.214 1.00 87.12 152 ALA A N 1
ATOM 1143 C CA . ALA A 1 152 ? 24.595 6.466 -38.431 1.00 87.12 152 ALA A CA 1
ATOM 1144 C C . ALA A 1 152 ? 24.464 6.029 -36.957 1.00 87.12 152 ALA A C 1
ATOM 1146 O O . ALA A 1 152 ? 24.178 6.859 -36.094 1.00 87.12 152 ALA A O 1
ATOM 1147 N N . ALA A 1 153 ? 24.680 4.745 -36.644 1.00 89.50 153 ALA A N 1
ATOM 1148 C CA . ALA A 1 153 ? 24.712 4.254 -35.266 1.00 89.50 153 ALA A CA 1
ATOM 1149 C C . ALA A 1 153 ? 25.899 4.816 -34.460 1.00 89.50 153 ALA A C 1
ATOM 1151 O O . ALA A 1 153 ? 25.716 5.153 -33.291 1.00 89.50 153 ALA A O 1
ATOM 1152 N N . LEU A 1 154 ? 27.074 4.999 -35.074 1.00 91.88 154 LEU A N 1
ATOM 1153 C CA . LEU A 1 154 ? 28.232 5.619 -34.419 1.00 91.88 154 LEU A CA 1
ATOM 1154 C C . LEU A 1 154 ? 27.990 7.107 -34.154 1.00 91.88 154 LEU A C 1
ATOM 1156 O O . LEU A 1 154 ? 28.270 7.588 -33.061 1.00 91.88 154 LEU A O 1
ATOM 1160 N N . VAL A 1 155 ? 27.378 7.816 -35.107 1.00 90.81 155 VAL A N 1
ATOM 1161 C CA . VAL A 1 155 ? 27.000 9.228 -34.919 1.00 90.81 155 VAL A CA 1
ATOM 1162 C C . VAL A 1 155 ? 25.943 9.378 -33.818 1.00 90.81 155 VAL A C 1
ATOM 1164 O O . VAL A 1 155 ? 26.035 10.270 -32.980 1.00 90.81 155 VAL A O 1
ATOM 1167 N N . LYS A 1 156 ? 24.961 8.465 -33.748 1.00 89.69 156 LYS A N 1
ATOM 1168 C CA . LYS A 1 156 ? 24.008 8.397 -32.623 1.00 89.69 156 LYS A CA 1
ATOM 1169 C C . LYS A 1 156 ? 24.711 8.178 -31.283 1.00 89.69 156 LYS A C 1
ATOM 1171 O O . LYS A 1 156 ? 24.271 8.735 -30.279 1.00 89.69 156 LYS A O 1
ATOM 1176 N N . PHE A 1 157 ? 25.758 7.353 -31.256 1.00 92.00 157 PHE A N 1
ATOM 1177 C CA . PHE A 1 157 ? 26.519 7.096 -30.038 1.00 92.00 157 PHE A CA 1
ATOM 1178 C C . PHE A 1 157 ? 27.323 8.327 -29.601 1.00 92.00 157 PHE A C 1
ATOM 1180 O O . PHE A 1 157 ? 27.271 8.692 -28.431 1.00 92.00 157 PHE A O 1
ATOM 1187 N N . GLU A 1 158 ? 27.969 9.022 -30.539 1.00 91.50 158 GLU A N 1
ATOM 1188 C CA . GLU A 1 158 ? 28.662 10.295 -30.295 1.00 91.50 158 GLU A CA 1
ATOM 1189 C C . GLU A 1 158 ? 27.715 11.341 -29.686 1.00 91.50 158 GLU A C 1
ATOM 1191 O O . GLU A 1 158 ? 28.013 11.932 -28.645 1.00 91.50 158 GLU A O 1
ATOM 1196 N N . GLU A 1 159 ? 26.527 11.512 -30.275 1.00 88.81 159 GLU A N 1
ATOM 1197 C CA . GLU A 1 159 ? 25.513 12.437 -29.759 1.00 88.81 159 GLU A CA 1
ATOM 1198 C C . GLU A 1 159 ? 24.969 12.024 -28.387 1.00 88.81 159 GLU A C 1
ATOM 1200 O O . GLU A 1 159 ? 24.590 12.883 -27.592 1.00 88.81 159 GLU A O 1
ATOM 1205 N N . HIS A 1 160 ? 24.947 10.728 -28.068 1.00 88.19 160 HIS A N 1
ATOM 1206 C CA . HIS A 1 160 ? 24.599 10.248 -26.731 1.00 88.19 160 HIS A CA 1
ATOM 1207 C C . HIS A 1 160 ? 25.685 10.583 -25.704 1.00 88.19 160 HIS A C 1
ATOM 1209 O O . HIS A 1 160 ? 25.348 11.104 -24.644 1.00 88.19 160 HIS A O 1
ATOM 1215 N N . LEU A 1 161 ? 26.964 10.373 -26.032 1.00 88.19 161 LEU A N 1
ATOM 1216 C CA . LEU A 1 161 ? 28.105 10.704 -25.162 1.00 88.19 161 LEU A CA 1
ATOM 1217 C C . LEU A 1 161 ? 28.274 12.218 -24.931 1.00 88.19 161 LEU A C 1
ATOM 1219 O O . LEU A 1 161 ? 28.977 12.640 -24.014 1.00 88.19 161 LEU A O 1
ATOM 1223 N N . LYS A 1 162 ? 27.642 13.052 -25.764 1.00 86.44 162 LYS A N 1
ATOM 1224 C CA . LYS A 1 162 ? 27.543 14.510 -25.585 1.00 86.44 162 LYS A CA 1
ATOM 1225 C C . LYS A 1 162 ? 26.496 14.911 -24.534 1.00 86.44 162 LYS A C 1
ATOM 1227 O O . LYS A 1 162 ? 26.534 16.033 -24.036 1.00 86.44 162 LYS A O 1
ATOM 1232 N N . GLN A 1 163 ? 25.536 14.040 -24.215 1.00 82.44 163 GLN A N 1
ATOM 1233 C CA . GLN A 1 163 ? 24.464 14.339 -23.261 1.00 82.44 163 GLN A CA 1
ATOM 1234 C C . GLN A 1 163 ? 24.943 14.194 -21.805 1.00 82.44 163 GLN A C 1
ATOM 1236 O O . GLN A 1 163 ? 25.836 13.401 -21.530 1.00 82.44 163 GLN A O 1
ATOM 1241 N N . PRO A 1 164 ? 24.313 14.898 -20.845 1.00 79.44 164 PRO A N 1
ATOM 1242 C CA . PRO A 1 164 ? 24.646 14.755 -19.429 1.00 79.44 164 PRO A CA 1
ATOM 1243 C C . PRO A 1 164 ? 24.274 13.369 -18.878 1.00 79.44 164 PRO A C 1
ATOM 1245 O O . PRO A 1 164 ? 23.208 12.820 -19.207 1.00 79.44 164 PRO A O 1
ATOM 1248 N N . ILE A 1 165 ? 25.104 12.850 -17.964 1.00 78.06 165 ILE A N 1
ATOM 1249 C CA . ILE A 1 165 ? 24.932 11.526 -17.348 1.00 78.06 165 ILE A CA 1
ATOM 1250 C C . ILE A 1 165 ? 23.616 11.450 -16.568 1.00 78.06 165 ILE A C 1
ATOM 1252 O O . ILE A 1 165 ? 23.195 12.381 -15.876 1.00 78.06 165 ILE A O 1
ATOM 1256 N N . ARG A 1 166 ? 22.962 10.284 -16.618 1.00 69.38 166 ARG A N 1
ATOM 1257 C CA . ARG A 1 166 ? 21.770 9.992 -15.812 1.00 69.38 166 ARG A CA 1
ATOM 1258 C C . ARG A 1 166 ? 21.987 8.818 -14.883 1.00 69.38 166 ARG A C 1
ATOM 1260 O O . ARG A 1 166 ? 21.784 7.671 -15.263 1.00 69.38 166 ARG A O 1
ATOM 1267 N N . MET A 1 167 ? 22.267 9.114 -13.619 1.00 67.75 167 MET A N 1
ATOM 1268 C CA . MET A 1 167 ? 22.406 8.086 -12.593 1.00 67.75 167 MET A CA 1
ATOM 1269 C C . MET A 1 167 ? 21.630 8.426 -11.317 1.00 67.75 167 MET A C 1
ATOM 1271 O O . MET A 1 167 ? 21.502 9.583 -10.918 1.00 67.75 167 MET A O 1
ATOM 1275 N N . HIS A 1 168 ? 21.102 7.393 -10.655 1.00 59.00 168 HIS A N 1
ATOM 1276 C CA . HIS A 1 168 ? 20.256 7.535 -9.463 1.00 59.00 168 HIS A CA 1
ATOM 1277 C C . HIS A 1 168 ? 20.988 8.181 -8.270 1.00 59.00 168 HIS A C 1
ATOM 1279 O O . HIS A 1 168 ? 20.356 8.849 -7.457 1.00 59.00 168 HIS A O 1
ATOM 1285 N N . ASN A 1 169 ? 22.317 8.036 -8.209 1.00 64.56 169 ASN A N 1
ATOM 1286 C CA . ASN A 1 169 ? 23.166 8.508 -7.111 1.00 64.56 169 ASN A CA 1
ATOM 1287 C C . ASN A 1 169 ? 24.132 9.628 -7.535 1.00 64.56 169 ASN A C 1
ATOM 1289 O O . ASN A 1 169 ? 25.170 9.794 -6.904 1.00 64.56 169 ASN A O 1
ATOM 1293 N N . ILE A 1 170 ? 23.814 10.377 -8.597 1.00 69.69 170 ILE A N 1
ATOM 1294 C CA . ILE A 1 170 ? 24.753 11.326 -9.223 1.00 69.69 170 ILE A CA 1
ATOM 1295 C C . ILE A 1 170 ? 25.304 12.363 -8.240 1.00 69.69 170 ILE A C 1
ATOM 1297 O O . ILE A 1 170 ? 26.491 12.642 -8.232 1.00 69.69 170 ILE A O 1
ATOM 1301 N N . VAL A 1 171 ? 24.445 12.843 -7.338 1.00 65.25 171 VAL A N 1
ATOM 1302 C CA . VAL A 1 171 ? 24.797 13.838 -6.317 1.00 65.25 171 VAL A CA 1
ATOM 1303 C C . VAL A 1 171 ? 25.757 13.264 -5.283 1.00 65.25 171 VAL A C 1
ATOM 1305 O O . VAL A 1 171 ? 26.719 13.923 -4.923 1.00 65.25 171 VAL A O 1
ATOM 1308 N N . LYS A 1 172 ? 25.517 12.028 -4.828 1.00 68.88 172 LYS A N 1
ATOM 1309 C CA . LYS A 1 172 ? 26.405 11.369 -3.867 1.00 68.88 172 LYS A CA 1
ATOM 1310 C C . LYS A 1 172 ? 27.783 11.140 -4.485 1.00 68.88 172 LYS A C 1
ATOM 1312 O O . LYS A 1 172 ? 28.787 11.362 -3.835 1.00 68.88 172 LYS A O 1
ATOM 1317 N N . ARG A 1 173 ? 27.817 10.720 -5.749 1.00 67.38 173 ARG A N 1
ATOM 1318 C CA . ARG A 1 173 ? 29.071 10.432 -6.441 1.00 67.38 173 ARG A CA 1
ATOM 1319 C C . ARG A 1 173 ? 29.897 11.692 -6.705 1.00 67.38 173 ARG A C 1
ATOM 1321 O O . ARG A 1 173 ? 31.095 11.671 -6.490 1.00 67.38 173 ARG A O 1
ATOM 1328 N N . TRP A 1 174 ? 29.236 12.782 -7.094 1.00 64.62 174 TRP A N 1
ATOM 1329 C CA . TRP A 1 174 ? 29.865 14.097 -7.217 1.00 64.62 174 TRP A CA 1
ATOM 1330 C C . TRP A 1 174 ? 30.449 14.573 -5.874 1.00 64.62 174 TRP A C 1
ATOM 1332 O O . TRP A 1 174 ? 31.584 15.024 -5.828 1.00 64.62 174 TRP A O 1
ATOM 1342 N N . GLN A 1 175 ? 29.727 14.366 -4.766 1.00 66.62 175 GLN A N 1
ATOM 1343 C CA . GLN A 1 175 ? 30.217 14.663 -3.411 1.00 66.62 175 GLN A CA 1
ATOM 1344 C C . GLN A 1 175 ? 31.382 13.768 -2.959 1.00 66.62 175 GLN A C 1
ATOM 1346 O O . GLN A 1 175 ? 32.206 14.212 -2.169 1.00 66.62 175 GLN A O 1
ATOM 1351 N N . ASP A 1 176 ? 31.434 12.516 -3.420 1.00 65.38 176 ASP A N 1
ATOM 1352 C CA . ASP A 1 176 ? 32.531 11.590 -3.118 1.00 65.38 176 ASP A CA 1
ATOM 1353 C C . ASP A 1 176 ? 33.809 11.937 -3.932 1.00 65.38 176 ASP A C 1
ATOM 1355 O O . ASP A 1 176 ? 34.910 11.618 -3.488 1.00 65.38 176 ASP A O 1
ATOM 1359 N N . GLU A 1 177 ? 33.681 12.601 -5.095 1.00 60.78 177 GLU A N 1
ATOM 1360 C CA . GLU A 1 177 ? 34.801 13.100 -5.922 1.00 60.78 177 GLU A CA 1
ATOM 1361 C C . GLU A 1 177 ? 35.289 14.506 -5.496 1.00 60.78 177 GLU A C 1
ATOM 1363 O O . GLU A 1 177 ? 36.485 14.788 -5.581 1.00 60.78 177 GLU A O 1
ATOM 1368 N N . GLU A 1 178 ? 34.409 15.371 -4.970 1.00 57.03 178 GLU A N 1
ATOM 1369 C CA . GLU A 1 178 ? 34.763 16.679 -4.389 1.00 57.03 178 GLU A CA 1
ATOM 1370 C C . GLU A 1 178 ? 35.185 16.569 -2.910 1.00 57.03 178 GLU A C 1
ATOM 1372 O O . GLU A 1 178 ? 34.425 16.831 -1.975 1.00 57.03 178 GLU A O 1
ATOM 1377 N N . VAL A 1 179 ? 36.449 16.234 -2.666 1.00 50.47 179 VAL A N 1
ATOM 1378 C CA . VAL A 1 179 ? 37.083 16.485 -1.364 1.00 50.47 179 VAL A CA 1
ATOM 1379 C C . VAL A 1 179 ? 37.454 17.984 -1.280 1.00 50.47 179 VAL A C 1
ATOM 1381 O O . VAL A 1 179 ? 38.332 18.422 -2.013 1.00 50.47 179 VAL A O 1
ATOM 1384 N N . LEU A 1 180 ? 36.806 18.726 -0.354 1.00 45.00 180 LEU A N 1
ATOM 1385 C CA . LEU A 1 180 ? 36.945 20.158 0.056 1.00 45.00 180 LEU A CA 1
ATOM 1386 C C . LEU A 1 180 ? 36.092 21.236 -0.676 1.00 45.00 180 LEU A C 1
ATOM 1388 O O . LEU A 1 180 ? 36.482 21.732 -1.722 1.00 45.00 180 LEU A O 1
ATOM 1392 N N . GLN A 1 181 ? 35.024 21.762 -0.048 1.00 33.25 181 GLN A N 1
ATOM 1393 C CA . GLN A 1 181 ? 34.956 22.962 0.834 1.00 33.25 181 GLN A CA 1
ATOM 1394 C C . GLN A 1 181 ? 33.479 23.367 1.099 1.00 33.25 181 GLN A C 1
ATOM 1396 O O . GLN A 1 181 ? 32.653 23.270 0.194 1.00 33.25 181 GLN A O 1
ATOM 1401 N N . PRO A 1 182 ? 33.109 23.856 2.303 1.00 41.28 182 PRO A N 1
ATOM 1402 C CA . PRO A 1 182 ? 31.770 24.369 2.574 1.00 41.28 182 PRO A CA 1
ATOM 1403 C C . PRO A 1 182 ? 31.708 25.889 2.361 1.00 41.28 182 PRO A C 1
ATOM 1405 O O . PRO A 1 182 ? 32.226 26.654 3.173 1.00 41.28 182 PRO A O 1
ATOM 1408 N N . THR A 1 183 ? 31.009 26.346 1.325 1.00 36.25 183 THR A N 1
ATOM 1409 C CA . THR A 1 183 ? 30.563 27.745 1.210 1.00 36.25 183 THR A CA 1
ATOM 1410 C C . THR A 1 183 ? 29.080 27.841 0.857 1.00 36.25 183 THR A C 1
ATOM 1412 O O . THR A 1 183 ? 28.428 26.862 0.502 1.00 36.25 183 THR A O 1
ATOM 1415 N N . ALA A 1 184 ? 28.540 29.020 1.157 1.00 46.69 184 ALA A N 1
ATOM 1416 C CA . ALA A 1 184 ? 27.181 29.290 1.599 1.00 46.69 184 ALA A CA 1
ATOM 1417 C C . ALA A 1 184 ? 26.056 29.065 0.569 1.00 46.69 184 ALA A C 1
ATOM 1419 O O . ALA A 1 184 ? 26.263 29.140 -0.634 1.00 46.69 184 ALA A O 1
ATOM 1420 N N . GLU A 1 185 ? 24.852 28.882 1.133 1.00 47.09 185 GLU A N 1
ATOM 1421 C CA . GLU A 1 185 ? 23.519 28.775 0.510 1.00 47.09 185 GLU A CA 1
ATOM 1422 C C . GLU A 1 185 ? 23.261 27.521 -0.344 1.00 47.09 185 GLU A C 1
ATOM 1424 O O . GLU A 1 185 ? 23.737 27.372 -1.459 1.00 47.09 185 GLU A O 1
ATOM 1429 N N . GLN A 1 186 ? 22.449 26.592 0.187 1.00 43.28 186 GLN A N 1
ATOM 1430 C CA . GLN A 1 186 ? 22.095 25.342 -0.497 1.00 43.28 186 GLN A CA 1
ATOM 1431 C C . GLN A 1 186 ? 20.975 25.564 -1.535 1.00 43.28 186 GLN A C 1
ATOM 1433 O O . GLN A 1 186 ? 19.832 25.823 -1.136 1.00 43.28 186 GLN A O 1
ATOM 1438 N N . PRO A 1 187 ? 21.244 25.406 -2.848 1.00 49.44 187 PRO A N 1
ATOM 1439 C CA . PRO A 1 187 ? 20.221 25.492 -3.886 1.00 49.44 187 PRO A CA 1
ATOM 1440 C C . PRO A 1 187 ? 19.258 24.293 -3.856 1.00 49.44 187 PRO A C 1
ATOM 1442 O O . PRO A 1 187 ? 19.468 23.281 -3.180 1.00 49.44 187 PRO A O 1
ATOM 1445 N N . HIS A 1 188 ? 18.151 24.396 -4.595 1.00 50.94 188 HIS A N 1
ATOM 1446 C CA . HIS A 1 188 ? 17.096 23.382 -4.611 1.00 50.94 188 HIS A CA 1
ATOM 1447 C C . HIS A 1 188 ? 17.636 22.026 -5.120 1.00 50.94 188 HIS A C 1
ATOM 1449 O O . HIS A 1 188 ? 18.408 21.965 -6.071 1.00 50.94 188 HIS A O 1
ATOM 1455 N N . GLN A 1 189 ? 17.171 20.893 -4.578 1.00 54.25 189 GLN A N 1
ATOM 1456 C CA . GLN A 1 189 ? 17.693 19.544 -4.903 1.00 54.25 189 GLN A CA 1
ATOM 1457 C C . GLN A 1 189 ? 17.678 19.179 -6.410 1.00 54.25 189 GLN A C 1
ATOM 1459 O O . GLN A 1 189 ? 18.457 18.339 -6.859 1.00 54.25 189 GLN A O 1
ATOM 1464 N N . LYS A 1 190 ? 16.810 19.819 -7.209 1.00 53.03 190 LYS A N 1
ATOM 1465 C CA . LYS A 1 190 ? 16.775 19.682 -8.678 1.00 53.03 190 LYS A CA 1
ATOM 1466 C C . LYS A 1 190 ? 17.908 20.428 -9.390 1.00 53.03 190 LYS A C 1
ATOM 1468 O O . LYS A 1 190 ? 18.321 19.992 -10.459 1.00 53.03 190 LYS A O 1
ATOM 1473 N N . GLU A 1 191 ? 18.375 21.538 -8.831 1.00 58.31 191 GLU A N 1
ATOM 1474 C CA . GLU A 1 191 ? 19.517 22.302 -9.342 1.00 58.31 191 GLU A CA 1
ATOM 1475 C C . GLU A 1 191 ? 20.814 21.566 -9.027 1.00 58.31 191 GLU A C 1
ATOM 1477 O O . GLU A 1 191 ? 21.612 21.375 -9.932 1.00 58.31 191 GLU A O 1
ATOM 1482 N N . ILE A 1 192 ? 20.944 20.997 -7.823 1.00 60.38 192 ILE A N 1
ATOM 1483 C CA . ILE A 1 192 ? 22.071 20.126 -7.443 1.00 60.38 192 ILE A CA 1
ATOM 1484 C C . ILE A 1 192 ? 22.175 18.909 -8.379 1.00 60.38 192 ILE A C 1
ATOM 1486 O O . ILE A 1 192 ? 23.258 18.568 -8.838 1.00 60.38 192 ILE A O 1
ATOM 1490 N N . GLN A 1 193 ? 21.051 18.267 -8.722 1.00 59.34 193 GLN A N 1
ATOM 1491 C CA . GLN A 1 193 ? 21.042 17.162 -9.693 1.00 59.34 193 GLN A CA 1
ATOM 1492 C C . GLN A 1 193 ? 21.448 17.590 -11.106 1.00 59.34 193 GLN A C 1
ATOM 1494 O O . GLN A 1 193 ? 22.105 16.818 -11.798 1.00 59.34 193 GLN A O 1
ATOM 1499 N N . LYS A 1 194 ? 21.037 18.784 -11.552 1.00 62.41 194 LYS A N 1
ATOM 1500 C CA . LYS A 1 194 ? 21.435 19.318 -12.861 1.00 62.41 194 LYS A CA 1
ATOM 1501 C C . LYS A 1 194 ? 22.912 19.693 -12.880 1.00 62.41 194 LYS A C 1
ATOM 1503 O O . LYS A 1 194 ? 23.585 19.344 -13.840 1.00 62.41 194 LYS A O 1
ATOM 1508 N N . LEU A 1 195 ? 23.403 20.342 -11.826 1.00 62.97 195 LEU A N 1
ATOM 1509 C CA . LEU A 1 195 ? 24.808 20.700 -11.656 1.00 62.97 195 LEU A CA 1
ATOM 1510 C C . LEU A 1 195 ? 25.665 19.429 -11.658 1.00 62.97 195 LEU A C 1
ATOM 1512 O O . LEU A 1 195 ? 26.469 19.264 -12.564 1.00 62.97 195 LEU A O 1
ATOM 1516 N N . ALA A 1 196 ? 25.383 18.453 -10.793 1.00 60.91 196 ALA A N 1
ATOM 1517 C CA . ALA A 1 196 ? 26.116 17.182 -10.758 1.00 60.91 196 ALA A CA 1
ATOM 1518 C C . ALA A 1 196 ? 26.110 16.432 -12.110 1.00 60.91 196 ALA A C 1
ATOM 1520 O O . ALA A 1 196 ? 27.104 15.820 -12.483 1.00 60.91 196 ALA A O 1
ATOM 1521 N N . ALA A 1 197 ? 25.015 16.500 -12.879 1.00 60.78 197 ALA A N 1
ATOM 1522 C CA . ALA A 1 197 ? 24.932 15.898 -14.215 1.00 60.78 197 ALA A CA 1
ATOM 1523 C C . ALA A 1 197 ? 25.720 16.641 -15.303 1.00 60.78 197 ALA A C 1
ATOM 1525 O O . ALA A 1 197 ? 25.944 16.077 -16.369 1.00 60.78 197 ALA A O 1
ATOM 1526 N N . THR A 1 198 ? 26.086 17.899 -15.053 1.00 65.50 198 THR A N 1
ATOM 1527 C CA . THR A 1 198 ? 26.881 18.732 -15.968 1.00 65.50 198 THR A CA 1
ATOM 1528 C C . THR A 1 198 ? 28.381 18.599 -15.686 1.00 65.50 198 THR A C 1
ATOM 1530 O O . THR A 1 198 ? 29.179 18.838 -16.580 1.00 65.50 198 THR A O 1
ATOM 1533 N N . TRP A 1 199 ? 28.756 18.221 -14.458 1.00 64.38 199 TRP A N 1
ATOM 1534 C CA . TRP A 1 199 ? 30.150 18.120 -14.005 1.00 64.38 199 TRP A CA 1
ATOM 1535 C C . TRP A 1 199 ? 30.773 16.730 -14.189 1.00 64.38 199 TRP A C 1
ATOM 1537 O O . TRP A 1 199 ? 31.990 16.611 -14.259 1.00 64.38 199 TRP A O 1
ATOM 1547 N N . LEU A 1 200 ? 29.952 15.682 -14.269 1.00 68.88 200 LEU A N 1
ATOM 1548 C CA . LEU A 1 200 ? 30.409 14.320 -14.536 1.00 68.88 200 LEU A CA 1
ATOM 1549 C C . LEU A 1 200 ? 30.334 14.026 -16.038 1.00 68.88 200 LEU A C 1
ATOM 1551 O O . LEU A 1 200 ? 29.253 14.099 -16.629 1.00 68.88 200 LEU A O 1
ATOM 1555 N N . ASP A 1 201 ? 31.465 13.630 -16.621 1.00 76.75 201 ASP A N 1
ATOM 1556 C CA . ASP A 1 201 ? 31.587 13.244 -18.029 1.00 76.75 201 ASP A CA 1
ATOM 1557 C C . ASP A 1 201 ? 31.471 11.726 -18.246 1.00 76.75 201 ASP A C 1
ATOM 1559 O O . ASP A 1 201 ? 31.779 10.899 -17.381 1.00 76.75 201 ASP A O 1
ATOM 1563 N N . HIS A 1 202 ? 31.017 11.346 -19.441 1.00 83.94 202 HIS A N 1
ATOM 1564 C CA . HIS A 1 202 ? 30.990 9.955 -19.879 1.00 83.94 202 HIS A CA 1
ATOM 1565 C C . HIS A 1 202 ? 32.415 9.420 -20.104 1.00 83.94 202 HIS A C 1
ATOM 1567 O O . HIS A 1 202 ? 33.014 9.666 -21.151 1.00 83.94 202 HIS A O 1
ATOM 1573 N N . THR A 1 203 ? 32.937 8.639 -19.153 1.00 87.19 203 THR A N 1
ATOM 1574 C CA . THR A 1 203 ? 34.094 7.751 -19.392 1.00 87.19 203 THR A CA 1
ATOM 1575 C C . THR A 1 203 ? 33.665 6.496 -20.163 1.00 87.19 203 THR A C 1
ATOM 1577 O O . THR A 1 203 ? 34.375 6.024 -21.046 1.00 87.19 203 THR A O 1
ATOM 1580 N N . PHE A 1 204 ? 32.467 5.991 -19.857 1.00 90.38 204 PHE A N 1
ATOM 1581 C CA . PHE A 1 204 ? 31.816 4.819 -20.442 1.00 90.38 204 PHE A CA 1
ATOM 1582 C C . PHE A 1 204 ? 30.406 5.176 -20.954 1.00 90.38 204 PHE A C 1
ATOM 1584 O O . PHE A 1 204 ? 29.870 6.262 -20.704 1.00 90.38 204 PHE A O 1
ATOM 1591 N N . ALA A 1 205 ? 29.777 4.254 -21.679 1.00 88.25 205 ALA A N 1
ATOM 1592 C CA . ALA A 1 205 ? 28.539 4.456 -22.421 1.00 88.25 205 ALA A CA 1
ATOM 1593 C C . ALA A 1 205 ? 27.377 4.925 -21.534 1.00 88.25 205 ALA A C 1
ATOM 1595 O O . ALA A 1 205 ? 26.592 5.784 -21.948 1.00 88.25 205 ALA A O 1
ATOM 1596 N N . GLU A 1 206 ? 27.266 4.401 -20.305 1.00 85.50 206 GLU A N 1
ATOM 1597 C CA . GLU A 1 206 ? 26.208 4.813 -19.377 1.00 85.50 206 GLU A CA 1
ATOM 1598 C C . GLU A 1 206 ? 26.604 5.927 -18.396 1.00 85.50 206 GLU A C 1
ATOM 1600 O O . GLU A 1 206 ? 25.739 6.679 -17.932 1.00 85.50 206 GLU A O 1
ATOM 1605 N N . GLY A 1 207 ? 27.896 6.065 -18.104 1.00 86.25 207 GLY A N 1
ATOM 1606 C CA . GLY A 1 207 ? 28.424 7.014 -17.129 1.00 86.25 207 GLY A CA 1
ATOM 1607 C C . GLY A 1 207 ? 29.914 6.772 -16.858 1.00 86.25 207 GLY A C 1
ATOM 1608 O O . GLY A 1 207 ? 30.631 6.389 -17.772 1.00 86.25 207 GLY A O 1
ATOM 1609 N N . PRO A 1 208 ? 30.411 6.970 -15.626 1.00 83.69 208 PRO A N 1
ATOM 1610 C CA . PRO A 1 208 ? 31.839 6.826 -15.323 1.00 83.69 208 PRO A CA 1
ATOM 1611 C C . PRO A 1 208 ? 32.270 5.389 -14.968 1.00 83.69 208 PRO A C 1
ATOM 1613 O O . PRO A 1 208 ? 33.463 5.132 -14.859 1.00 83.69 208 PRO A O 1
ATOM 1616 N N . ASP A 1 209 ? 31.334 4.447 -14.784 1.00 87.31 209 ASP A N 1
ATOM 1617 C CA . ASP A 1 209 ? 31.650 3.016 -14.637 1.00 87.31 209 ASP A CA 1
ATOM 1618 C C . ASP A 1 209 ? 31.321 2.259 -15.924 1.00 87.31 209 ASP A C 1
ATOM 1620 O O . ASP A 1 209 ? 30.296 2.530 -16.553 1.00 87.31 209 ASP A O 1
ATOM 1624 N N . MET A 1 210 ? 32.126 1.243 -16.232 1.00 90.81 210 MET A N 1
ATOM 1625 C CA . MET A 1 210 ? 31.847 0.293 -17.303 1.00 90.81 210 MET A CA 1
ATOM 1626 C C . MET A 1 210 ? 30.621 -0.569 -16.976 1.00 90.81 210 MET A C 1
ATOM 1628 O O . MET A 1 210 ? 30.450 -1.059 -15.855 1.00 90.81 210 MET A O 1
ATOM 1632 N N . THR A 1 211 ? 29.775 -0.773 -17.979 1.00 92.62 211 THR A N 1
ATOM 1633 C CA . THR A 1 211 ? 28.539 -1.550 -17.898 1.00 92.62 211 THR A CA 1
ATOM 1634 C C . THR A 1 211 ? 28.472 -2.606 -18.998 1.00 92.62 211 THR A C 1
ATOM 1636 O O . THR A 1 211 ? 29.282 -2.623 -19.921 1.00 92.62 211 THR A O 1
ATOM 1639 N N . LEU A 1 212 ? 27.474 -3.488 -18.944 1.00 92.94 212 LEU A N 1
ATOM 1640 C CA . LEU A 1 212 ? 27.228 -4.460 -20.007 1.00 92.94 212 LEU A CA 1
ATOM 1641 C C . LEU A 1 212 ? 26.998 -3.784 -21.369 1.00 92.94 212 LEU A C 1
ATOM 1643 O O . LEU A 1 212 ? 27.371 -4.351 -22.391 1.00 92.94 212 LEU A O 1
ATOM 1647 N N . ALA A 1 213 ? 26.418 -2.581 -21.400 1.00 93.38 213 ALA A N 1
ATOM 1648 C CA . ALA A 1 213 ? 26.249 -1.847 -22.649 1.00 93.38 213 ALA A CA 1
ATOM 1649 C C . ALA A 1 213 ? 27.594 -1.582 -23.342 1.00 93.38 213 ALA A C 1
ATOM 1651 O O . ALA A 1 213 ? 27.691 -1.738 -24.556 1.00 93.38 213 ALA A O 1
ATOM 1652 N N . ASP A 1 214 ? 28.641 -1.268 -22.577 1.00 94.25 214 ASP A N 1
ATOM 1653 C CA . ASP A 1 214 ? 29.990 -1.075 -23.108 1.00 94.25 214 ASP A CA 1
ATOM 1654 C C . ASP A 1 214 ? 30.552 -2.357 -23.727 1.00 94.25 214 ASP A C 1
ATOM 1656 O O . ASP A 1 214 ? 31.109 -2.327 -24.823 1.00 94.25 214 ASP A O 1
ATOM 1660 N N . LEU A 1 215 ? 30.343 -3.492 -23.056 1.00 93.62 215 LEU A N 1
ATOM 1661 C CA . LEU A 1 215 ? 30.796 -4.803 -23.523 1.00 93.62 215 LEU A CA 1
ATOM 1662 C C . LEU A 1 215 ? 30.083 -5.243 -24.811 1.00 93.62 215 LEU A C 1
ATOM 1664 O O . LEU A 1 215 ? 30.708 -5.858 -25.668 1.00 93.62 215 LEU A O 1
ATOM 1668 N N . LEU A 1 216 ? 28.799 -4.906 -24.983 1.00 93.62 216 LEU A N 1
ATOM 1669 C CA . LEU A 1 216 ? 28.079 -5.195 -26.230 1.00 93.62 216 LEU A CA 1
ATOM 1670 C C . LEU A 1 216 ? 28.505 -4.275 -27.382 1.00 93.62 216 LEU A C 1
ATOM 1672 O O . LEU A 1 216 ? 28.573 -4.709 -28.532 1.00 93.62 216 LEU A O 1
ATOM 1676 N N . LEU A 1 217 ? 28.786 -3.001 -27.090 1.00 94.62 217 LEU A N 1
ATOM 1677 C CA . LEU A 1 217 ? 29.168 -2.017 -28.106 1.00 94.62 217 LEU A CA 1
ATOM 1678 C C . LEU A 1 217 ? 30.622 -2.186 -28.569 1.00 94.62 217 LEU A C 1
ATOM 1680 O O . LEU A 1 217 ? 30.912 -1.929 -29.737 1.00 94.62 217 LEU A O 1
ATOM 1684 N N . PHE A 1 218 ? 31.529 -2.625 -27.690 1.00 94.56 218 PHE A N 1
ATOM 1685 C CA . PHE A 1 218 ? 32.969 -2.670 -27.964 1.00 94.56 218 PHE A CA 1
ATOM 1686 C C . PHE A 1 218 ? 33.350 -3.483 -29.211 1.00 94.56 218 PHE A C 1
ATOM 1688 O O . PHE A 1 218 ? 34.005 -2.903 -30.079 1.00 94.56 218 PHE A O 1
ATOM 1695 N N . PRO A 1 219 ? 32.913 -4.747 -29.393 1.00 91.75 219 PRO A N 1
ATOM 1696 C CA . PRO A 1 219 ? 33.229 -5.504 -30.606 1.00 91.75 219 PRO A CA 1
ATOM 1697 C C . PRO A 1 219 ? 32.782 -4.788 -31.884 1.00 91.75 219 PRO A C 1
ATOM 1699 O O . PRO A 1 219 ? 33.544 -4.672 -32.841 1.00 91.75 219 PRO A O 1
ATOM 1702 N N . CYS A 1 220 ? 31.563 -4.239 -31.879 1.00 91.38 220 CYS A N 1
ATOM 1703 C CA . CYS A 1 220 ? 30.987 -3.564 -33.039 1.00 91.38 220 CYS A CA 1
ATOM 1704 C C . CYS A 1 220 ? 31.767 -2.296 -33.410 1.00 91.38 220 CYS A C 1
ATOM 1706 O O . CYS A 1 220 ? 32.074 -2.081 -34.583 1.00 91.38 220 CYS A O 1
ATOM 1708 N N . VAL A 1 221 ? 32.101 -1.462 -32.419 1.00 91.50 221 VAL A N 1
ATOM 1709 C CA . VAL A 1 221 ? 32.854 -0.217 -32.636 1.00 91.50 221 VAL A CA 1
ATOM 1710 C C . VAL A 1 221 ? 34.291 -0.516 -33.062 1.00 91.50 221 VAL A C 1
ATOM 1712 O O . VAL A 1 221 ? 34.793 0.147 -33.965 1.00 91.50 221 VAL A O 1
ATOM 1715 N N . THR A 1 222 ? 34.935 -1.532 -32.484 1.00 90.31 222 THR A N 1
ATOM 1716 C CA . THR A 1 222 ? 36.295 -1.951 -32.860 1.00 90.31 222 THR A CA 1
ATOM 1717 C C . THR A 1 222 ? 36.355 -2.447 -34.305 1.00 90.31 222 THR A C 1
ATOM 1719 O O . THR A 1 222 ? 37.219 -2.011 -35.064 1.00 90.31 222 THR A O 1
ATOM 1722 N N . ILE A 1 223 ? 35.405 -3.287 -34.728 1.00 89.06 223 ILE A N 1
ATOM 1723 C CA . ILE A 1 223 ? 35.321 -3.775 -36.114 1.00 89.06 223 ILE A CA 1
ATOM 1724 C C . ILE A 1 223 ? 35.108 -2.612 -37.093 1.00 89.06 223 ILE A C 1
ATOM 1726 O O . ILE A 1 223 ? 35.799 -2.518 -38.108 1.00 89.06 223 ILE A O 1
ATOM 1730 N N . LEU A 1 224 ? 34.191 -1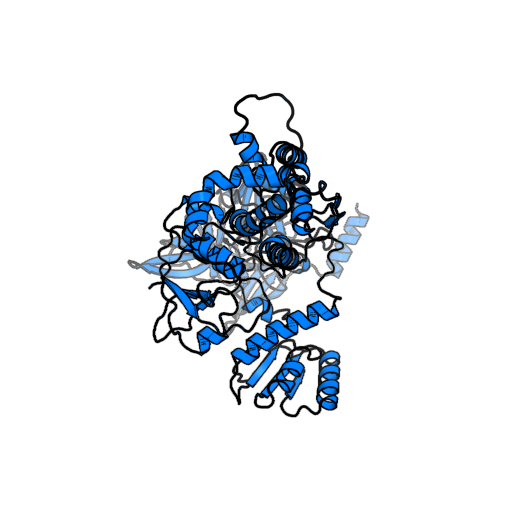.693 -36.773 1.00 88.81 224 LEU A N 1
ATOM 1731 C CA . LEU A 1 224 ? 33.936 -0.507 -37.593 1.00 88.81 224 LEU A CA 1
ATOM 1732 C C . LEU A 1 224 ? 35.161 0.416 -37.672 1.00 88.81 224 LEU A C 1
ATOM 1734 O O . LEU A 1 224 ? 35.497 0.886 -38.756 1.00 88.81 224 LEU A O 1
ATOM 1738 N N . ALA A 1 225 ? 35.846 0.650 -36.550 1.00 86.81 225 ALA A N 1
ATOM 1739 C CA . ALA A 1 225 ? 37.050 1.475 -36.494 1.00 86.81 225 ALA A CA 1
ATOM 1740 C C . ALA A 1 225 ? 38.185 0.880 -37.338 1.00 86.81 225 ALA A C 1
ATOM 1742 O O . ALA A 1 225 ? 38.812 1.600 -38.112 1.00 86.81 225 ALA A O 1
ATOM 1743 N N . ASN A 1 226 ? 38.406 -0.434 -37.245 1.00 85.75 226 ASN A N 1
ATOM 1744 C CA . ASN A 1 226 ? 39.411 -1.124 -38.050 1.00 85.75 226 ASN A CA 1
ATOM 1745 C C . ASN A 1 226 ? 39.085 -1.020 -39.542 1.00 85.75 226 ASN A C 1
ATOM 1747 O O . ASN A 1 226 ? 39.963 -0.696 -40.340 1.00 85.75 226 ASN A O 1
ATOM 1751 N N . ARG A 1 227 ? 37.816 -1.213 -39.926 1.00 83.50 227 ARG A N 1
ATOM 1752 C CA . ARG A 1 227 ? 37.416 -1.098 -41.331 1.00 83.50 227 ARG A CA 1
ATOM 1753 C C . ARG A 1 227 ? 37.555 0.328 -41.872 1.00 83.50 227 ARG A C 1
ATOM 1755 O O . ARG A 1 227 ? 37.989 0.494 -43.005 1.00 83.50 227 ARG A O 1
ATOM 1762 N N . LEU A 1 228 ? 37.228 1.345 -41.076 1.00 84.00 228 LEU A N 1
ATOM 1763 C CA . LEU A 1 228 ? 37.448 2.749 -41.441 1.00 84.00 228 LEU A CA 1
ATOM 1764 C C . LEU A 1 228 ? 38.942 3.075 -41.579 1.00 84.00 228 LEU A C 1
ATOM 1766 O O . LEU A 1 228 ? 39.326 3.747 -42.532 1.00 84.00 228 LEU A O 1
ATOM 1770 N N . SER A 1 229 ? 39.786 2.530 -40.698 1.00 83.25 229 SER A N 1
ATOM 1771 C CA . SER A 1 229 ? 41.243 2.694 -40.763 1.00 83.25 229 SER A CA 1
ATOM 1772 C C . SER A 1 229 ? 41.833 2.111 -42.053 1.00 83.25 229 SER A C 1
ATOM 1774 O O . SER A 1 229 ? 42.673 2.748 -42.683 1.00 83.25 229 SER A O 1
ATOM 1776 N N . VAL A 1 230 ? 41.341 0.949 -42.506 1.00 79.38 230 VAL A N 1
ATOM 1777 C CA . VAL A 1 230 ? 41.719 0.351 -43.806 1.00 79.38 230 VAL A CA 1
ATOM 1778 C C . VAL A 1 230 ? 41.343 1.260 -44.982 1.00 79.38 230 VAL A C 1
ATOM 1780 O O . VAL A 1 230 ? 42.062 1.316 -45.973 1.00 79.38 230 VAL A O 1
ATOM 1783 N N . LEU A 1 231 ? 40.254 2.021 -44.859 1.00 78.50 231 LEU A N 1
ATOM 1784 C CA . LEU A 1 231 ? 39.843 3.032 -45.839 1.00 78.50 231 LEU A CA 1
ATOM 1785 C C . LEU A 1 231 ? 40.600 4.368 -45.683 1.00 78.50 231 LEU A C 1
ATOM 1787 O O . LEU A 1 231 ? 40.282 5.327 -46.376 1.00 78.50 231 LEU A O 1
ATOM 1791 N N . GLY A 1 232 ? 41.583 4.462 -44.780 1.00 76.88 232 GLY A N 1
ATOM 1792 C CA . GLY A 1 232 ? 42.358 5.680 -44.528 1.00 76.88 232 GLY A CA 1
ATOM 1793 C C . GLY A 1 232 ? 41.658 6.718 -43.643 1.00 76.88 232 GLY A C 1
ATOM 1794 O O . GLY A 1 232 ? 42.122 7.853 -43.567 1.00 76.88 232 GLY A O 1
ATOM 1795 N N . ILE A 1 233 ? 40.562 6.354 -42.968 1.00 81.75 233 ILE A N 1
ATOM 1796 C CA . ILE A 1 233 ? 39.747 7.263 -42.150 1.00 81.75 233 ILE A CA 1
ATOM 1797 C C . ILE A 1 233 ? 39.981 6.975 -40.667 1.00 81.75 233 ILE A C 1
ATOM 1799 O O . ILE A 1 233 ? 39.654 5.897 -40.166 1.00 81.75 233 ILE A O 1
ATOM 1803 N N . GLN A 1 234 ? 40.490 7.965 -39.934 1.00 84.25 234 GLN A N 1
ATOM 1804 C CA . GLN A 1 234 ? 40.629 7.875 -38.483 1.00 84.25 234 GLN A CA 1
ATOM 1805 C C . GLN A 1 234 ? 39.309 8.238 -37.795 1.00 84.25 234 GLN A C 1
ATOM 1807 O O . GLN A 1 234 ? 38.806 9.355 -37.903 1.00 84.25 234 GLN A O 1
ATOM 1812 N N . LEU A 1 235 ? 38.741 7.288 -37.047 1.00 84.62 235 LEU A N 1
ATOM 1813 C CA . LEU A 1 235 ? 37.446 7.466 -36.381 1.00 84.62 235 LEU A CA 1
ATOM 1814 C C . LEU A 1 235 ? 37.442 8.653 -35.400 1.00 84.62 235 LEU A C 1
ATOM 1816 O O . LEU A 1 235 ? 36.442 9.362 -35.306 1.00 84.62 235 LEU A O 1
ATOM 1820 N N . ALA A 1 236 ? 38.550 8.874 -34.688 1.00 85.19 236 ALA A N 1
ATOM 1821 C CA . ALA A 1 236 ? 38.669 9.921 -33.673 1.00 85.19 236 ALA A CA 1
ATOM 1822 C C . ALA A 1 236 ? 38.615 11.347 -34.250 1.00 85.19 236 ALA A C 1
ATOM 1824 O O . ALA A 1 236 ? 38.157 12.251 -33.553 1.00 85.19 236 ALA A O 1
ATOM 1825 N N . ASP A 1 237 ? 39.011 11.533 -35.513 1.00 84.75 237 ASP A N 1
ATOM 1826 C CA . ASP A 1 237 ? 38.991 12.842 -36.180 1.00 84.75 237 ASP A CA 1
ATOM 1827 C C . ASP A 1 237 ? 37.557 13.299 -36.487 1.00 84.75 237 ASP A C 1
ATOM 1829 O O . ASP A 1 237 ? 37.269 14.494 -36.542 1.00 84.75 237 ASP A O 1
ATOM 1833 N N . HIS A 1 238 ? 36.635 12.344 -36.642 1.00 87.75 238 HIS A N 1
ATOM 1834 C CA . HIS A 1 238 ? 35.231 12.609 -36.956 1.00 87.75 238 HIS A CA 1
ATOM 1835 C C . HIS A 1 238 ? 34.289 12.420 -35.761 1.00 87.75 238 HIS A C 1
ATOM 1837 O O . HIS A 1 238 ? 33.296 13.138 -35.657 1.00 87.75 238 HIS A O 1
ATOM 1843 N N . LEU A 1 239 ? 34.577 11.465 -34.868 1.00 90.88 239 LEU A N 1
ATOM 1844 C CA . LEU A 1 239 ? 33.778 11.126 -33.684 1.00 90.88 239 LEU A CA 1
ATOM 1845 C C . LEU A 1 239 ? 34.684 11.061 -32.434 1.00 90.88 239 LEU A C 1
ATOM 1847 O O . LEU A 1 239 ? 35.066 9.973 -31.982 1.00 90.88 239 LEU A O 1
ATOM 1851 N N . PRO A 1 240 ? 35.082 12.222 -31.878 1.00 90.62 240 PRO A N 1
ATOM 1852 C CA . PRO A 1 240 ? 36.108 12.297 -30.841 1.00 90.62 240 PRO A CA 1
ATOM 1853 C C . PRO A 1 240 ? 35.684 11.681 -29.500 1.00 90.62 240 PRO A C 1
ATOM 1855 O O . PRO A 1 240 ? 36.540 11.158 -28.780 1.00 90.62 240 PRO A O 1
ATOM 1858 N N . ARG A 1 241 ? 34.394 11.704 -29.127 1.00 91.25 241 ARG A N 1
ATOM 1859 C CA . ARG A 1 241 ? 33.928 11.099 -27.863 1.00 91.25 241 ARG A CA 1
ATOM 1860 C C . ARG A 1 241 ? 33.876 9.583 -27.966 1.00 91.25 241 ARG A C 1
ATOM 1862 O O . ARG A 1 241 ? 34.308 8.916 -27.031 1.00 91.25 241 ARG A O 1
ATOM 1869 N N . VAL A 1 242 ? 33.423 9.041 -29.097 1.00 91.00 242 VAL A N 1
ATOM 1870 C CA . VAL A 1 242 ? 33.491 7.598 -29.379 1.00 91.00 242 VAL A CA 1
ATOM 1871 C C . VAL A 1 242 ? 34.947 7.133 -29.430 1.00 91.00 242 VAL A C 1
ATOM 1873 O O . VAL A 1 242 ? 35.271 6.095 -28.857 1.00 91.00 242 VAL A O 1
ATOM 1876 N N . GLY A 1 243 ? 35.843 7.919 -30.037 1.00 89.38 243 GLY A N 1
ATOM 1877 C CA . GLY A 1 243 ? 37.284 7.651 -30.030 1.00 89.38 243 GLY A CA 1
ATOM 1878 C C . GLY A 1 243 ? 37.874 7.605 -28.615 1.00 89.38 243 GLY A C 1
ATOM 1879 O O . GLY A 1 243 ? 38.584 6.659 -28.273 1.00 89.38 243 GLY A O 1
ATOM 1880 N N . ARG A 1 244 ? 37.526 8.577 -27.757 1.00 90.06 244 ARG A N 1
ATOM 1881 C CA . ARG A 1 244 ? 37.940 8.598 -26.343 1.00 90.06 244 ARG A CA 1
ATOM 1882 C C . ARG A 1 244 ? 37.395 7.399 -25.569 1.00 90.06 244 ARG A C 1
ATOM 1884 O O . ARG A 1 244 ? 38.153 6.747 -24.861 1.00 90.06 244 ARG A O 1
ATOM 1891 N N . TRP A 1 245 ? 36.113 7.088 -25.741 1.00 93.88 245 TRP A N 1
ATOM 1892 C CA . TRP A 1 245 ? 35.476 5.917 -25.141 1.00 93.88 245 TRP A CA 1
ATOM 1893 C C . TRP A 1 245 ? 36.186 4.618 -25.549 1.00 93.88 245 TRP A C 1
ATOM 1895 O O . TRP A 1 245 ? 36.503 3.790 -24.697 1.00 93.88 245 TRP A O 1
ATOM 1905 N N . LEU A 1 246 ? 36.519 4.466 -26.836 1.00 90.75 246 LEU A N 1
ATOM 1906 C CA . LEU A 1 246 ? 37.242 3.299 -27.339 1.00 90.75 246 LEU A CA 1
ATOM 1907 C C . LEU A 1 246 ? 38.644 3.198 -26.716 1.00 90.75 246 LEU A C 1
ATOM 1909 O O . LEU A 1 246 ? 39.065 2.109 -26.328 1.00 90.75 246 LEU A O 1
ATOM 1913 N N . ALA A 1 247 ? 39.348 4.324 -26.572 1.00 88.44 247 ALA A N 1
ATOM 1914 C CA . ALA A 1 247 ? 40.647 4.379 -25.904 1.00 88.44 247 ALA A CA 1
ATOM 1915 C C . ALA A 1 247 ? 40.561 4.004 -24.413 1.00 88.44 247 ALA A C 1
ATOM 1917 O O . ALA A 1 247 ? 41.453 3.324 -23.911 1.00 88.44 247 ALA A O 1
ATOM 1918 N N . SER A 1 248 ? 39.484 4.388 -23.719 1.00 90.00 248 SER A N 1
ATOM 1919 C CA . SER A 1 248 ? 39.222 3.988 -22.329 1.00 90.00 248 SER A CA 1
ATOM 1920 C C . SER A 1 248 ? 38.847 2.508 -22.189 1.00 90.00 248 SER A C 1
ATOM 1922 O O . SER A 1 248 ? 39.203 1.887 -21.189 1.00 90.00 248 SER A O 1
ATOM 1924 N N . MET A 1 249 ? 38.167 1.927 -23.183 1.00 90.50 249 MET A N 1
ATOM 1925 C CA . MET A 1 249 ? 37.756 0.518 -23.176 1.00 90.50 249 MET A CA 1
ATOM 1926 C C . MET A 1 249 ? 38.912 -0.449 -23.431 1.00 90.50 249 MET A C 1
ATOM 1928 O O . MET A 1 249 ? 39.046 -1.428 -22.699 1.00 90.50 249 MET A O 1
ATOM 1932 N N . LYS A 1 250 ? 39.757 -0.176 -24.438 1.00 86.50 250 LYS A N 1
ATOM 1933 C CA . LYS A 1 250 ? 40.859 -1.063 -24.860 1.00 86.50 250 LYS A CA 1
ATOM 1934 C C . LYS A 1 250 ? 41.652 -1.677 -23.693 1.00 86.50 250 LYS A C 1
ATOM 1936 O O . LYS A 1 250 ? 41.642 -2.899 -23.588 1.00 86.50 250 LYS A O 1
ATOM 1941 N N . PRO A 1 251 ? 42.255 -0.918 -22.756 1.00 87.31 251 PRO A N 1
ATOM 1942 C CA . PRO A 1 251 ? 43.080 -1.511 -21.697 1.00 87.31 251 PRO A CA 1
ATOM 1943 C C . PRO A 1 251 ? 42.320 -2.468 -20.761 1.00 87.31 251 PRO A C 1
ATOM 1945 O O . PRO A 1 251 ? 42.948 -3.306 -20.123 1.00 87.31 251 PRO A O 1
ATOM 1948 N N . LEU A 1 252 ? 40.989 -2.360 -20.672 1.00 86.44 252 LEU A N 1
ATOM 1949 C CA . LEU A 1 252 ? 40.160 -3.171 -19.774 1.00 86.44 252 LEU A CA 1
ATOM 1950 C C . LEU A 1 252 ? 39.682 -4.484 -20.397 1.00 86.44 252 LEU A C 1
ATOM 1952 O O . LEU A 1 252 ? 39.323 -5.407 -19.666 1.00 86.44 252 LEU A O 1
ATOM 1956 N N . VAL A 1 253 ? 39.621 -4.559 -21.729 1.00 88.12 253 VAL A N 1
ATOM 1957 C CA . VAL A 1 253 ? 38.996 -5.688 -22.434 1.00 88.12 253 VAL A CA 1
ATOM 1958 C C . VAL A 1 253 ? 39.870 -6.312 -23.523 1.00 88.12 253 VAL A C 1
ATOM 1960 O O . VAL A 1 253 ? 39.506 -7.359 -24.048 1.00 88.12 253 VAL A O 1
ATOM 1963 N N . GLU A 1 254 ? 41.029 -5.724 -23.838 1.00 83.12 254 GLU A N 1
ATOM 1964 C CA . GLU A 1 254 ? 41.948 -6.180 -24.893 1.00 83.12 254 GLU A CA 1
ATOM 1965 C C . GLU A 1 254 ? 42.329 -7.658 -24.747 1.00 83.12 254 GLU A C 1
ATOM 1967 O O . GLU A 1 254 ? 42.316 -8.398 -25.725 1.00 83.12 254 GLU A O 1
ATOM 1972 N N . GLN A 1 255 ? 42.623 -8.114 -23.525 1.00 84.81 255 GLN A N 1
ATOM 1973 C CA . GLN A 1 255 ? 42.984 -9.512 -23.280 1.00 84.81 255 GLN A CA 1
ATOM 1974 C C . GLN A 1 255 ? 41.844 -10.465 -23.664 1.00 84.81 255 GLN A C 1
ATOM 1976 O O . GLN A 1 255 ? 42.084 -11.457 -24.343 1.00 84.81 255 GLN A O 1
ATOM 1981 N N . ALA A 1 256 ? 40.611 -10.147 -23.262 1.00 84.56 256 ALA A N 1
ATOM 1982 C CA . ALA A 1 256 ? 39.432 -10.939 -23.607 1.00 84.56 256 ALA A CA 1
ATOM 1983 C C . ALA A 1 256 ? 39.078 -10.831 -25.096 1.00 84.56 256 ALA A C 1
ATOM 1985 O O . ALA A 1 256 ? 38.522 -11.759 -25.674 1.00 84.56 256 ALA A O 1
ATOM 1986 N N . TRP A 1 257 ? 39.382 -9.696 -25.727 1.00 86.38 257 TRP A N 1
ATOM 1987 C CA . TRP A 1 257 ? 39.176 -9.506 -27.157 1.00 86.38 257 TRP A CA 1
ATOM 1988 C C . TRP A 1 257 ? 40.115 -10.383 -27.983 1.00 86.38 257 TRP A C 1
ATOM 1990 O O . TRP A 1 257 ? 39.638 -11.099 -28.860 1.00 86.38 257 TRP A O 1
ATOM 2000 N N . ARG A 1 258 ? 41.411 -10.396 -27.647 1.00 82.81 258 ARG A N 1
ATOM 2001 C CA . ARG A 1 258 ? 42.415 -11.237 -28.315 1.00 82.81 258 A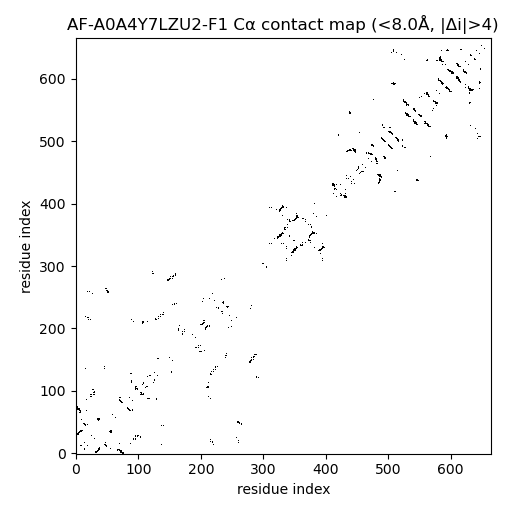RG A CA 1
ATOM 2002 C C . ARG A 1 258 ? 42.062 -12.713 -28.231 1.00 82.81 258 ARG A C 1
ATOM 2004 O O . ARG A 1 258 ? 42.023 -13.363 -29.253 1.00 82.81 258 ARG A O 1
ATOM 2011 N N . THR A 1 259 ? 41.666 -13.207 -27.058 1.00 81.31 259 THR A N 1
ATOM 2012 C CA . THR A 1 259 ? 41.257 -14.617 -26.897 1.00 81.31 259 THR A CA 1
ATOM 2013 C C . THR A 1 259 ? 39.951 -14.986 -27.608 1.00 81.31 259 THR A C 1
ATOM 2015 O O . THR A 1 259 ? 39.564 -16.155 -27.625 1.00 81.31 259 THR A O 1
ATOM 2018 N N . THR A 1 260 ? 39.220 -14.004 -28.140 1.00 80.19 260 THR A N 1
ATOM 2019 C CA . THR A 1 260 ? 37.931 -14.210 -28.806 1.00 80.19 260 THR A CA 1
ATOM 2020 C C . THR A 1 260 ? 38.057 -14.121 -30.322 1.00 80.19 260 THR A C 1
ATOM 2022 O O . THR A 1 260 ? 37.558 -14.995 -31.032 1.00 80.19 260 THR A O 1
ATOM 2025 N N . ALA A 1 261 ? 38.673 -13.048 -30.816 1.00 75.69 261 ALA A N 1
ATOM 2026 C CA . ALA A 1 261 ? 38.774 -12.731 -32.231 1.00 75.69 261 ALA A CA 1
ATOM 2027 C C . ALA A 1 261 ? 40.205 -12.973 -32.712 1.00 75.69 261 ALA A C 1
ATOM 2029 O O . ALA A 1 261 ? 41.136 -12.389 -32.165 1.00 75.69 261 ALA A O 1
ATOM 2030 N N . SER A 1 262 ? 40.362 -13.783 -33.762 1.00 63.94 262 SER A N 1
ATOM 2031 C CA . SER A 1 262 ? 41.669 -13.987 -34.391 1.00 63.94 262 SER A CA 1
ATOM 2032 C C . SER A 1 262 ? 42.168 -12.666 -34.975 1.00 63.94 262 SER A C 1
ATOM 2034 O O . SER A 1 262 ? 41.376 -11.914 -35.556 1.00 63.94 262 SER A O 1
ATOM 2036 N N . GLU A 1 263 ? 43.457 -12.351 -34.812 1.00 52.94 263 GLU A N 1
ATOM 2037 C CA . GLU A 1 263 ? 44.088 -11.205 -35.476 1.00 52.94 263 GLU A CA 1
ATOM 2038 C C . GLU A 1 263 ? 44.025 -11.375 -37.004 1.00 52.94 263 GLU A C 1
ATOM 2040 O O . GLU A 1 263 ? 44.940 -11.913 -37.616 1.00 52.94 263 GLU A O 1
ATOM 2045 N N . THR A 1 264 ? 42.903 -10.944 -37.599 1.00 46.00 264 THR A N 1
ATOM 2046 C CA . THR A 1 264 ? 42.686 -10.277 -38.902 1.00 46.00 264 THR A CA 1
ATOM 2047 C C . THR A 1 264 ? 41.294 -10.611 -39.463 1.00 46.00 264 THR A C 1
ATOM 2049 O O . THR A 1 264 ? 41.043 -11.730 -39.905 1.00 46.00 264 THR A O 1
ATOM 2052 N N . PRO A 1 265 ? 40.365 -9.645 -39.576 1.00 40.22 265 PRO A N 1
ATOM 2053 C CA . PRO A 1 265 ? 39.368 -9.697 -40.625 1.00 40.22 265 PRO A CA 1
ATOM 2054 C C . PRO A 1 265 ? 39.949 -9.007 -41.866 1.00 40.22 265 PRO A C 1
ATOM 2056 O O . PRO A 1 265 ? 40.114 -7.788 -41.872 1.00 40.22 265 PRO A O 1
ATOM 2059 N N . LEU A 1 266 ? 40.171 -9.815 -42.907 1.00 41.25 266 LEU A N 1
ATOM 2060 C CA . LEU A 1 266 ? 40.459 -9.466 -44.307 1.00 41.25 266 LEU A CA 1
ATOM 2061 C C . LEU A 1 266 ? 41.939 -9.257 -44.665 1.00 41.25 266 LEU A C 1
ATOM 2063 O O . LEU A 1 266 ? 42.445 -8.137 -44.669 1.00 41.25 266 LEU A O 1
ATOM 2067 N N . ASP A 1 267 ? 42.581 -10.332 -45.124 1.00 41.66 267 ASP A N 1
ATOM 2068 C CA . ASP A 1 267 ? 43.530 -10.211 -46.231 1.00 41.66 267 ASP A CA 1
ATOM 2069 C C . ASP A 1 267 ? 42.728 -9.833 -47.487 1.00 41.66 267 ASP A C 1
ATOM 2071 O O . ASP A 1 267 ? 42.008 -10.652 -48.060 1.00 41.66 267 ASP A O 1
ATOM 2075 N N . LEU A 1 268 ? 42.759 -8.555 -47.862 1.00 41.28 268 LEU A N 1
ATOM 2076 C CA . LEU A 1 268 ? 42.280 -8.105 -49.163 1.00 41.28 268 LEU A CA 1
ATOM 2077 C C . LEU A 1 268 ? 43.229 -7.041 -49.705 1.00 41.28 268 LEU A C 1
ATOM 2079 O O . LEU A 1 268 ? 43.100 -5.861 -49.398 1.00 41.28 268 LEU A O 1
ATOM 2083 N N . GLY A 1 269 ? 44.146 -7.502 -50.551 1.00 34.12 269 GLY A N 1
ATOM 2084 C CA . GLY A 1 269 ? 44.691 -6.734 -51.661 1.00 34.12 269 GLY A CA 1
ATOM 2085 C C . GLY A 1 269 ? 45.494 -5.501 -51.269 1.00 34.12 269 GLY A C 1
ATOM 2086 O O . GLY A 1 269 ? 44.973 -4.403 -51.094 1.00 34.12 269 GLY A O 1
ATOM 2087 N N . SER A 1 270 ? 46.809 -5.663 -51.302 1.00 42.44 270 SER A N 1
ATOM 2088 C CA . SER A 1 270 ? 47.711 -4.612 -51.761 1.00 42.44 270 SER A CA 1
ATOM 2089 C C . SER A 1 270 ? 47.116 -3.835 -52.955 1.00 42.44 270 SER A C 1
ATOM 2091 O O . SER A 1 270 ? 46.546 -4.454 -53.851 1.00 42.44 270 SER A O 1
ATOM 2093 N N . LEU A 1 271 ? 47.330 -2.503 -52.973 1.00 38.19 271 LEU A N 1
ATOM 2094 C CA . LEU A 1 271 ? 46.915 -1.467 -53.959 1.00 38.19 271 LEU A CA 1
ATOM 2095 C C . LEU A 1 271 ? 45.698 -0.638 -53.474 1.00 38.19 271 LEU A C 1
ATOM 2097 O O . LEU A 1 271 ? 44.619 -1.173 -53.300 1.00 38.19 271 LEU A O 1
ATOM 2101 N N . ARG A 1 272 ? 45.737 0.690 -53.293 1.00 39.34 272 ARG A N 1
ATOM 2102 C CA . ARG A 1 272 ? 46.557 1.749 -53.904 1.00 39.34 272 ARG A CA 1
ATOM 2103 C C . ARG A 1 272 ? 46.694 2.950 -52.960 1.00 39.34 272 ARG A C 1
ATOM 2105 O O . ARG A 1 272 ? 45.754 3.311 -52.262 1.00 39.34 272 ARG A O 1
ATOM 2112 N N . ILE A 1 273 ? 47.830 3.635 -53.062 1.00 47.53 273 ILE A N 1
ATOM 2113 C CA . ILE A 1 273 ? 47.951 5.059 -52.734 1.00 47.53 273 ILE A CA 1
ATOM 2114 C C . ILE A 1 273 ? 47.029 5.810 -53.711 1.00 47.53 273 ILE A C 1
ATOM 2116 O O . ILE A 1 273 ? 47.283 5.829 -54.914 1.00 47.53 273 ILE A O 1
ATOM 2120 N N . GLY A 1 274 ? 45.931 6.366 -53.213 1.00 44.97 274 GLY A N 1
ATOM 2121 C CA . GLY A 1 274 ? 44.961 7.164 -53.962 1.00 44.97 274 GLY A CA 1
ATOM 2122 C C . GLY A 1 274 ? 44.257 8.114 -52.996 1.00 44.97 274 GLY A C 1
ATOM 2123 O O . GLY A 1 274 ? 44.172 7.801 -51.815 1.00 44.97 274 GLY A O 1
ATOM 2124 N N . LEU A 1 275 ? 43.865 9.295 -53.481 1.00 51.75 275 LEU A N 1
ATOM 2125 C CA . LEU A 1 275 ? 43.380 10.449 -52.710 1.00 51.75 275 LEU A CA 1
ATOM 2126 C C . LEU A 1 275 ? 42.534 10.102 -51.468 1.00 51.75 275 LEU A C 1
ATOM 2128 O O . LEU A 1 275 ? 41.667 9.238 -51.531 1.00 51.75 275 LEU A O 1
ATOM 2132 N N . GLN A 1 276 ? 42.755 10.850 -50.376 1.00 58.00 276 GLN A N 1
ATOM 2133 C CA . GLN A 1 276 ? 41.920 10.844 -49.165 1.00 58.00 276 GLN A CA 1
ATOM 2134 C C . GLN A 1 276 ? 40.426 10.783 -49.547 1.00 58.00 276 GLN A C 1
ATOM 2136 O O . GLN A 1 276 ? 39.950 11.707 -50.218 1.00 58.00 276 GLN A O 1
ATOM 2141 N N . PRO A 1 277 ? 39.689 9.720 -49.172 1.00 67.06 277 PRO A N 1
ATOM 2142 C CA . PRO A 1 277 ? 38.283 9.592 -49.531 1.00 67.06 277 PRO A CA 1
ATOM 2143 C C . PRO A 1 277 ? 37.467 10.710 -48.883 1.00 67.06 277 PRO A C 1
ATOM 2145 O O . PRO A 1 277 ? 37.750 11.154 -47.769 1.00 67.06 277 PRO A O 1
ATOM 2148 N N . THR A 1 278 ? 36.424 11.174 -49.572 1.00 74.69 278 THR A N 1
ATOM 2149 C CA . THR A 1 278 ? 35.553 12.210 -49.005 1.00 74.69 278 THR A CA 1
ATOM 2150 C C . THR A 1 278 ? 34.666 11.579 -47.934 1.00 74.69 278 THR A C 1
ATOM 2152 O O . THR A 1 278 ? 33.837 10.719 -48.233 1.00 74.69 278 THR A O 1
ATOM 2155 N N . VAL A 1 279 ? 34.826 11.999 -46.678 1.00 81.75 279 VAL A N 1
ATOM 2156 C CA . VAL A 1 279 ? 34.063 11.456 -45.545 1.00 81.75 279 VAL A CA 1
ATOM 2157 C C . VAL A 1 279 ? 32.763 12.229 -45.352 1.00 81.75 279 VAL A C 1
ATOM 2159 O O . VAL A 1 279 ? 32.763 13.454 -45.221 1.00 81.75 279 VAL A O 1
ATOM 2162 N N . LYS A 1 280 ? 31.640 11.512 -45.273 1.00 85.31 280 LYS A N 1
ATOM 2163 C CA . LYS A 1 280 ? 30.323 12.088 -44.985 1.00 85.31 280 LYS A CA 1
ATOM 2164 C C . LYS A 1 280 ? 29.830 11.634 -43.611 1.00 85.31 280 LYS A C 1
ATOM 2166 O O . LYS A 1 280 ? 29.647 10.445 -43.367 1.00 85.31 280 LYS A O 1
ATOM 2171 N N . VAL A 1 281 ? 29.561 12.589 -42.720 1.00 84.25 281 VAL A N 1
ATOM 2172 C CA . VAL A 1 281 ? 28.920 12.328 -41.420 1.00 84.25 281 VAL A CA 1
ATOM 2173 C C . VAL A 1 281 ? 27.407 12.543 -41.565 1.00 84.25 281 VAL A C 1
ATOM 2175 O O . VAL A 1 281 ? 26.986 13.673 -41.843 1.00 84.25 281 VAL A O 1
ATOM 2178 N N . PRO A 1 282 ? 26.560 11.509 -41.406 1.00 85.38 282 PRO A N 1
ATOM 2179 C CA . PRO A 1 282 ? 25.114 11.676 -41.509 1.00 85.38 282 PRO A CA 1
ATOM 2180 C C . PRO A 1 282 ? 24.574 12.590 -40.405 1.00 85.38 282 PRO A C 1
ATOM 2182 O O . PRO A 1 282 ? 24.971 12.494 -39.245 1.00 85.38 282 PRO A O 1
ATOM 2185 N N . ARG A 1 283 ? 23.605 13.451 -40.741 1.00 79.50 283 ARG A N 1
ATOM 2186 C CA . ARG A 1 283 ? 22.883 14.242 -39.734 1.00 79.50 283 ARG A CA 1
ATOM 2187 C C . ARG A 1 283 ? 21.908 13.348 -38.979 1.00 79.50 283 ARG A C 1
ATOM 2189 O O . ARG A 1 283 ? 20.966 12.810 -39.558 1.00 79.50 283 ARG A O 1
ATOM 2196 N N . VAL A 1 284 ? 22.107 13.237 -37.673 1.00 78.19 284 VAL A N 1
ATOM 2197 C CA . VAL A 1 284 ? 21.264 12.457 -36.767 1.00 78.19 284 VAL A CA 1
ATOM 2198 C C . VAL A 1 284 ? 20.528 13.401 -35.818 1.00 78.19 284 VAL A C 1
ATOM 2200 O O . VAL A 1 284 ? 21.048 14.438 -35.419 1.00 78.19 284 VAL A O 1
ATOM 2203 N N . LYS A 1 285 ? 19.294 13.049 -35.446 1.00 71.50 285 LYS A N 1
ATOM 2204 C CA . LYS A 1 285 ? 18.518 13.803 -34.458 1.00 71.50 285 LYS A CA 1
ATOM 2205 C C . LYS A 1 285 ? 19.191 13.743 -33.080 1.00 71.50 285 LYS A C 1
ATOM 2207 O O . LYS A 1 285 ? 19.301 12.656 -32.512 1.00 71.50 285 LYS A O 1
ATOM 2212 N N . GLU A 1 286 ? 19.537 14.902 -32.516 1.00 65.38 286 GLU A N 1
ATOM 2213 C CA . GLU A 1 286 ? 20.049 15.039 -31.145 1.00 65.38 286 GLU A CA 1
ATOM 2214 C C . GLU A 1 286 ? 18.996 14.545 -30.135 1.00 65.38 286 GLU A C 1
ATOM 2216 O O . GLU A 1 286 ? 18.066 15.256 -29.743 1.00 65.38 286 GLU A O 1
ATOM 2221 N N . SER A 1 287 ? 19.079 13.273 -29.752 1.00 64.69 287 SER A N 1
ATOM 2222 C CA . SER A 1 287 ? 18.124 12.652 -28.842 1.00 64.69 287 SER A CA 1
ATOM 2223 C C . SER A 1 287 ? 18.839 11.704 -27.891 1.00 64.69 287 SER A C 1
ATOM 2225 O O . SER A 1 287 ? 19.630 10.857 -28.287 1.00 64.69 287 SER A O 1
ATOM 2227 N N . SER A 1 288 ? 18.563 11.863 -26.597 1.00 65.38 288 SER A N 1
ATOM 2228 C CA . SER A 1 288 ? 19.127 10.995 -25.565 1.00 65.38 288 SER A CA 1
ATOM 2229 C C . SER A 1 288 ? 18.561 9.583 -25.708 1.00 65.38 288 SER A C 1
ATOM 2231 O O . SER A 1 288 ? 17.341 9.416 -25.625 1.00 65.38 288 SER A O 1
ATOM 2233 N N . LEU A 1 289 ? 19.431 8.568 -25.782 1.00 69.38 289 LEU A N 1
ATOM 2234 C CA . LEU A 1 289 ? 19.031 7.153 -25.847 1.00 69.38 289 LEU A CA 1
ATOM 2235 C C . LEU A 1 289 ? 18.336 6.657 -24.557 1.00 69.38 289 LEU A C 1
ATOM 2237 O O . LEU A 1 289 ? 17.812 5.545 -24.509 1.00 69.38 289 LEU A O 1
ATOM 2241 N N . TYR A 1 290 ? 18.239 7.516 -23.531 1.00 61.56 290 TYR A N 1
ATOM 2242 C CA . TYR A 1 290 ? 17.472 7.300 -22.298 1.00 61.56 290 TYR A CA 1
ATOM 2243 C C . TYR A 1 290 ? 16.072 7.917 -22.285 1.00 61.56 290 TYR A C 1
ATOM 2245 O O . TYR A 1 290 ? 15.239 7.542 -21.456 1.00 61.56 290 TYR A O 1
ATOM 2253 N N . LYS A 1 291 ? 15.806 8.954 -23.090 1.00 54.16 291 LYS A N 1
ATOM 2254 C CA . LYS A 1 291 ? 14.462 9.547 -23.173 1.00 54.16 291 LYS A CA 1
ATOM 2255 C C . LYS A 1 291 ? 13.719 8.827 -24.279 1.00 54.16 291 LYS A C 1
ATOM 2257 O O . LYS A 1 291 ? 14.215 8.725 -25.391 1.00 54.16 291 LYS A O 1
ATOM 2262 N N . LYS A 1 292 ? 12.499 8.382 -23.975 1.00 49.50 292 LYS A N 1
ATOM 2263 C CA . LYS A 1 292 ? 11.550 7.973 -25.006 1.00 49.50 292 LYS A CA 1
ATOM 2264 C C . LYS A 1 292 ? 11.474 9.097 -26.040 1.00 49.50 292 LYS A C 1
ATOM 2266 O O . LYS A 1 292 ? 11.025 10.188 -25.693 1.00 49.50 292 LYS A O 1
ATOM 2271 N N . ASP A 1 293 ? 11.951 8.847 -27.255 1.00 42.81 293 ASP A N 1
ATOM 2272 C CA . ASP A 1 293 ? 11.843 9.827 -28.327 1.00 42.81 293 ASP A CA 1
ATOM 2273 C C . ASP A 1 293 ? 10.345 10.107 -28.551 1.00 42.81 293 ASP A C 1
ATOM 2275 O O . ASP A 1 293 ? 9.538 9.187 -28.703 1.00 42.81 293 ASP A O 1
ATOM 2279 N N . ALA A 1 294 ? 9.940 11.374 -28.454 1.00 38.78 294 ALA A N 1
ATOM 2280 C CA . ALA A 1 294 ? 8.546 11.773 -28.654 1.00 38.78 294 ALA A CA 1
ATOM 2281 C C . ALA A 1 294 ? 8.121 11.561 -30.115 1.00 38.78 294 ALA A C 1
ATOM 2283 O O . ALA A 1 294 ? 6.944 11.332 -30.381 1.00 38.78 294 ALA A O 1
ATOM 2284 N N . SER A 1 295 ? 9.102 11.579 -31.027 1.00 40.19 295 SER A N 1
ATOM 2285 C CA . SER A 1 295 ? 8.965 11.141 -32.412 1.00 40.19 295 SER A CA 1
ATOM 2286 C C . SER A 1 295 ? 9.545 9.751 -32.646 1.00 40.19 295 SER A C 1
ATOM 2288 O O . SER A 1 295 ? 9.716 9.396 -33.809 1.00 40.19 295 SER A O 1
ATOM 2290 N N . ARG A 1 296 ? 9.844 8.954 -31.597 1.00 39.78 296 ARG A N 1
ATOM 2291 C CA . ARG A 1 296 ? 9.965 7.509 -31.812 1.00 39.78 296 ARG A CA 1
ATOM 2292 C C . ARG A 1 296 ? 8.623 7.177 -32.437 1.00 39.78 296 ARG A C 1
ATOM 2294 O O . ARG A 1 296 ? 7.606 7.419 -31.770 1.00 39.78 296 ARG A O 1
ATOM 2301 N N . PRO A 1 297 ? 8.570 6.650 -33.666 1.00 40.88 297 PRO A N 1
ATOM 2302 C CA . PRO A 1 297 ? 7.396 5.899 -34.020 1.00 40.88 297 PRO A CA 1
ATOM 2303 C C . PRO A 1 297 ? 7.297 4.896 -32.869 1.00 40.88 297 PRO A C 1
ATOM 2305 O O . PRO A 1 297 ? 8.217 4.106 -32.636 1.00 40.88 297 PRO A O 1
ATOM 2308 N N . GLY A 1 298 ? 6.239 4.972 -32.052 1.00 41.94 298 GLY A N 1
ATOM 2309 C CA . GLY A 1 298 ? 5.796 3.727 -31.442 1.00 41.94 298 GLY A CA 1
ATOM 2310 C C . GLY A 1 298 ? 5.745 2.765 -32.615 1.00 41.94 298 GLY A C 1
ATOM 2311 O O . GLY A 1 298 ? 5.268 3.193 -33.664 1.00 41.94 298 GLY A O 1
ATOM 2312 N N . VAL A 1 299 ? 6.388 1.602 -32.515 1.00 43.44 299 VAL A N 1
ATOM 2313 C CA . VAL A 1 299 ? 6.386 0.655 -33.627 1.00 43.44 299 VAL A CA 1
ATOM 2314 C C . VAL A 1 299 ? 4.919 0.469 -34.012 1.00 43.44 299 VAL A C 1
ATOM 2316 O O . VAL A 1 299 ? 4.107 -0.017 -33.223 1.00 43.44 299 VAL A O 1
ATOM 2319 N N . GLY A 1 300 ? 4.606 1.083 -35.148 1.00 53.31 300 GLY A N 1
ATOM 2320 C CA . GLY A 1 300 ? 3.289 1.403 -35.651 1.00 53.31 300 GLY A CA 1
ATOM 2321 C C . GLY A 1 300 ? 2.268 2.146 -34.759 1.00 53.31 300 GLY A C 1
ATOM 2322 O O . GLY A 1 300 ? 2.459 2.569 -33.612 1.00 53.31 300 GLY A O 1
ATOM 2323 N N . SER A 1 301 ? 1.117 2.345 -35.386 1.00 59.19 301 SER A N 1
ATOM 2324 C CA . SER A 1 301 ? -0.113 2.895 -34.839 1.00 59.19 301 SER A CA 1
ATOM 2325 C C . SER A 1 301 ? -0.598 2.120 -33.597 1.00 59.19 301 SER A C 1
ATOM 2327 O O . SER A 1 301 ? -0.067 1.084 -33.190 1.00 59.19 301 SER A O 1
ATOM 2329 N N . ARG A 1 302 ? -1.667 2.600 -32.943 1.00 61.25 302 ARG A N 1
ATOM 2330 C CA . ARG A 1 302 ? -2.331 1.825 -31.872 1.00 61.25 302 ARG A CA 1
ATOM 2331 C C . ARG A 1 302 ? -2.691 0.404 -32.333 1.00 61.25 302 ARG A C 1
ATOM 2333 O O . ARG A 1 302 ? -2.699 -0.485 -31.484 1.00 61.25 302 ARG A O 1
ATOM 2340 N N . LEU A 1 303 ? -2.973 0.225 -33.622 1.00 69.06 303 LEU A N 1
ATOM 2341 C CA . LEU A 1 303 ? -3.262 -1.068 -34.227 1.00 69.06 303 LEU A CA 1
ATOM 2342 C C . LEU A 1 303 ? -2.039 -1.988 -34.168 1.00 69.06 303 LEU A C 1
ATOM 2344 O O . LEU A 1 303 ? -2.150 -3.086 -33.642 1.00 69.06 303 LEU A O 1
ATOM 2348 N N . ASP A 1 304 ? -0.867 -1.513 -34.573 1.00 65.06 304 ASP A N 1
ATOM 2349 C CA . ASP A 1 304 ? 0.342 -2.342 -34.674 1.00 65.06 304 ASP A CA 1
ATOM 2350 C C . ASP A 1 304 ? 0.825 -2.841 -33.311 1.00 65.06 304 ASP A C 1
ATOM 2352 O O . ASP A 1 304 ? 1.114 -4.021 -33.128 1.00 65.06 304 ASP A O 1
ATOM 2356 N N . ARG A 1 305 ? 0.773 -1.985 -32.284 1.00 68.88 305 ARG A N 1
ATOM 2357 C CA . ARG A 1 305 ? 1.040 -2.422 -30.901 1.00 68.88 305 ARG A CA 1
ATOM 2358 C C . ARG A 1 305 ? 0.028 -3.452 -30.410 1.00 68.88 305 ARG A C 1
ATOM 2360 O O . ARG A 1 305 ? 0.356 -4.288 -29.574 1.00 68.88 305 ARG A O 1
ATOM 2367 N N . LYS A 1 306 ? -1.223 -3.357 -30.867 1.00 76.19 306 LYS A N 1
ATOM 2368 C CA . LYS A 1 306 ? -2.267 -4.315 -30.501 1.00 76.19 306 LYS A CA 1
ATOM 2369 C C . LYS A 1 306 ? -2.043 -5.651 -31.205 1.00 76.19 306 LYS A C 1
ATOM 2371 O O . LYS A 1 306 ? -2.246 -6.673 -30.564 1.00 76.19 306 LYS A O 1
ATOM 2376 N N . ILE A 1 307 ? -1.583 -5.627 -32.456 1.00 77.81 307 ILE A N 1
ATOM 2377 C CA . ILE A 1 307 ? -1.167 -6.810 -33.216 1.00 77.81 307 ILE A CA 1
ATOM 2378 C C . ILE A 1 307 ? -0.007 -7.500 -32.497 1.00 77.81 307 ILE A C 1
ATOM 2380 O O . ILE A 1 307 ? -0.146 -8.659 -32.143 1.00 77.81 307 ILE A O 1
ATOM 2384 N N . GLN A 1 308 ? 1.057 -6.777 -32.141 1.00 75.62 308 GLN A N 1
ATOM 2385 C CA . GLN A 1 308 ? 2.201 -7.345 -31.409 1.00 75.62 308 GLN A CA 1
ATOM 2386 C C . GLN A 1 308 ? 1.809 -7.966 -30.058 1.00 75.62 308 GLN A C 1
ATOM 2388 O O . GLN A 1 308 ? 2.314 -9.017 -29.679 1.00 75.62 308 GLN A O 1
ATOM 2393 N N . GLN A 1 309 ? 0.888 -7.334 -29.319 1.00 78.88 309 GLN A N 1
ATOM 2394 C CA . GLN A 1 309 ? 0.369 -7.900 -28.067 1.00 78.88 309 GLN A CA 1
ATOM 2395 C C . GLN A 1 309 ? -0.413 -9.198 -28.282 1.00 78.88 309 GLN A C 1
ATOM 2397 O O . GLN A 1 309 ? -0.368 -10.079 -27.429 1.00 78.88 309 GLN A O 1
ATOM 2402 N N . LEU A 1 310 ? -1.178 -9.280 -29.371 1.00 86.81 310 LEU A N 1
ATOM 2403 C CA . LEU A 1 310 ? -1.922 -10.483 -29.728 1.00 86.81 310 LEU A CA 1
ATOM 2404 C C . LEU A 1 310 ? -0.978 -11.588 -30.180 1.00 86.81 310 LEU A C 1
ATOM 2406 O O . LEU A 1 310 ? -1.153 -12.713 -29.740 1.00 86.81 310 LEU A O 1
ATOM 2410 N N . ASP A 1 311 ? 0.025 -11.244 -30.981 1.00 83.00 311 ASP A N 1
ATOM 2411 C CA . ASP A 1 311 ? 1.014 -12.167 -31.527 1.00 83.00 311 ASP A CA 1
ATOM 2412 C C . ASP A 1 311 ? 1.830 -12.835 -30.413 1.00 83.00 311 ASP A C 1
ATOM 2414 O O . ASP A 1 311 ? 1.824 -14.054 -30.275 1.00 83.00 311 ASP A O 1
ATOM 2418 N N . GLY A 1 312 ? 2.397 -12.038 -29.498 1.00 76.44 312 GLY A N 1
ATOM 2419 C CA . GLY A 1 312 ? 3.150 -12.577 -28.362 1.00 76.44 312 GLY A CA 1
ATOM 2420 C C . GLY A 1 312 ? 2.304 -13.441 -27.419 1.00 76.44 312 GLY A C 1
ATOM 2421 O O . GLY A 1 312 ? 2.781 -14.452 -26.910 1.00 76.44 312 GLY A O 1
ATOM 2422 N N . MET A 1 313 ? 1.036 -13.075 -27.195 1.00 84.94 313 MET A N 1
ATOM 2423 C CA . MET A 1 313 ? 0.125 -13.903 -26.397 1.00 84.94 313 MET A CA 1
ATOM 2424 C C . MET A 1 313 ? -0.281 -15.179 -27.136 1.00 84.94 313 MET A C 1
ATOM 2426 O O . MET A 1 313 ? -0.374 -16.226 -26.508 1.00 84.94 313 MET A O 1
ATOM 2430 N N . ALA A 1 314 ? -0.536 -15.102 -28.442 1.00 88.00 314 ALA A N 1
ATOM 2431 C CA . ALA A 1 314 ? -0.942 -16.251 -29.235 1.00 88.00 314 ALA A CA 1
ATOM 2432 C C . ALA A 1 314 ? 0.189 -17.275 -29.344 1.00 88.00 314 ALA A C 1
ATOM 2434 O O . ALA A 1 314 ? -0.058 -18.445 -29.082 1.00 88.00 314 ALA A O 1
ATOM 2435 N N . ALA A 1 315 ? 1.419 -16.833 -29.622 1.00 83.25 315 ALA A N 1
ATOM 2436 C CA . ALA A 1 315 ? 2.595 -17.697 -29.680 1.00 83.25 315 ALA A CA 1
ATOM 2437 C C . ALA A 1 315 ? 2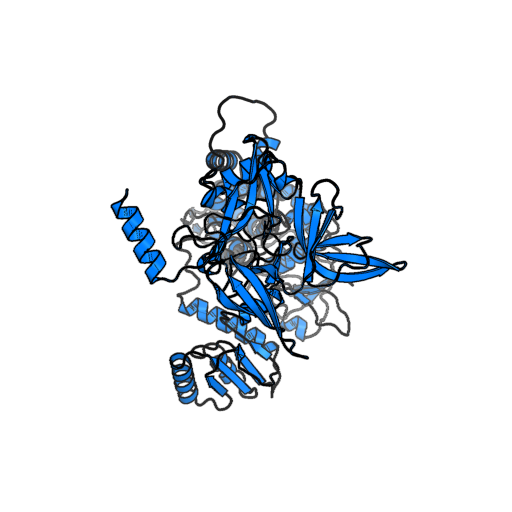.791 -18.490 -28.378 1.00 83.25 315 ALA A C 1
ATOM 2439 O O . ALA A 1 315 ? 2.918 -19.709 -28.412 1.00 83.25 315 ALA A O 1
ATOM 2440 N N . ALA A 1 316 ? 2.716 -17.817 -27.224 1.00 80.06 316 ALA A N 1
ATOM 2441 C CA . ALA A 1 316 ? 2.848 -18.477 -25.925 1.00 80.06 316 ALA A CA 1
ATOM 2442 C C . ALA A 1 316 ? 1.725 -19.491 -25.655 1.00 80.06 316 ALA A C 1
ATOM 2444 O O . ALA A 1 316 ? 1.962 -20.538 -25.061 1.00 80.06 316 ALA A O 1
ATOM 2445 N N . VAL A 1 317 ? 0.493 -19.185 -26.072 1.00 85.19 317 VAL A N 1
ATOM 2446 C CA . VAL A 1 317 ? -0.645 -20.096 -25.893 1.00 85.19 317 VAL A CA 1
ATOM 2447 C C . VAL A 1 317 ? -0.511 -21.315 -26.794 1.00 85.19 317 VAL A C 1
ATOM 2449 O O . VAL A 1 317 ? -0.708 -22.418 -26.304 1.00 85.19 317 VAL A O 1
ATOM 2452 N N . ILE A 1 318 ? -0.145 -21.127 -28.063 1.00 87.75 318 ILE A N 1
ATOM 2453 C CA . ILE A 1 318 ? 0.054 -22.213 -29.034 1.00 87.75 318 ILE A CA 1
ATOM 2454 C C . ILE A 1 318 ? 1.124 -23.194 -28.542 1.00 87.75 318 ILE A C 1
ATOM 2456 O O . ILE A 1 318 ? 0.931 -24.394 -28.668 1.00 87.75 318 ILE A O 1
ATOM 2460 N N . ASP A 1 319 ? 2.195 -22.694 -27.924 1.00 84.69 319 ASP A N 1
ATOM 2461 C CA . ASP A 1 319 ? 3.261 -23.521 -27.340 1.00 84.69 319 ASP A CA 1
ATOM 2462 C C . ASP A 1 319 ? 2.818 -24.290 -26.077 1.00 84.69 319 ASP A C 1
ATOM 2464 O O . ASP A 1 319 ? 3.395 -25.309 -25.715 1.00 84.69 319 ASP A O 1
ATOM 2468 N N . THR A 1 320 ? 1.773 -23.813 -25.389 1.00 84.38 320 THR A N 1
ATOM 2469 C CA . THR A 1 320 ? 1.313 -24.384 -24.110 1.00 84.38 320 THR A CA 1
ATOM 2470 C C . THR A 1 320 ? 0.192 -25.417 -24.271 1.00 84.38 320 THR A C 1
ATOM 2472 O O . THR A 1 320 ? 0.052 -26.298 -23.424 1.00 84.38 320 THR A O 1
ATOM 2475 N N . VAL A 1 321 ? -0.654 -25.283 -25.294 1.00 89.44 321 VAL A N 1
ATOM 2476 C CA . VAL A 1 321 ? -1.917 -26.036 -25.421 1.00 89.44 321 VAL A CA 1
ATOM 2477 C C . VAL A 1 321 ? -1.786 -27.254 -26.327 1.00 89.44 321 VAL A C 1
ATOM 2479 O O . VAL A 1 321 ? -1.135 -27.211 -27.365 1.00 89.44 321 VAL A O 1
ATOM 2482 N N . SER A 1 322 ? -2.453 -28.339 -25.945 1.00 91.88 322 SER A N 1
ATOM 2483 C CA . SER A 1 322 ? -2.550 -29.579 -26.715 1.00 91.88 322 SER A CA 1
ATOM 2484 C C . SER A 1 322 ? -3.884 -29.683 -27.463 1.00 91.88 322 SER A C 1
ATOM 2486 O O . SER A 1 322 ? -4.860 -28.987 -27.168 1.00 91.88 322 SER A O 1
ATOM 2488 N N . GLU A 1 323 ? -3.949 -30.569 -28.459 1.00 90.38 323 GLU A N 1
ATOM 2489 C CA . GLU A 1 323 ? -5.202 -30.840 -29.168 1.00 90.38 323 GLU A CA 1
ATOM 2490 C C . GLU A 1 323 ? -6.286 -31.343 -28.198 1.00 90.38 323 GLU A C 1
ATOM 2492 O O . GLU A 1 323 ? -6.049 -32.247 -27.401 1.00 90.38 323 GLU A O 1
ATOM 2497 N N . GLY A 1 324 ? -7.493 -30.777 -28.286 1.00 89.38 324 GLY A N 1
ATOM 2498 C CA . GLY A 1 324 ? -8.612 -31.094 -27.394 1.00 89.38 324 GLY A CA 1
ATOM 2499 C C . GLY A 1 324 ? -8.732 -30.200 -26.155 1.00 89.38 324 GLY A C 1
ATOM 2500 O O . GLY A 1 324 ? -9.789 -30.220 -25.523 1.00 89.38 324 GLY A O 1
ATOM 2501 N N . ASP A 1 325 ? -7.724 -29.376 -25.851 1.00 93.69 325 ASP A N 1
ATOM 2502 C CA . ASP A 1 325 ? -7.753 -28.482 -24.690 1.00 93.69 325 ASP A CA 1
ATOM 2503 C C . ASP A 1 325 ? -8.869 -27.431 -24.779 1.00 93.69 325 ASP A C 1
ATOM 2505 O O . ASP A 1 325 ? -9.199 -26.888 -25.845 1.00 93.69 325 ASP A O 1
ATOM 2509 N N . VAL A 1 326 ? -9.423 -27.097 -23.615 1.00 96.12 326 VAL A N 1
ATOM 2510 C CA . VAL A 1 326 ? -10.385 -26.015 -23.426 1.00 96.12 326 VAL A CA 1
ATOM 2511 C C . VAL A 1 326 ? -9.657 -24.785 -22.894 1.00 96.12 326 VAL A C 1
ATOM 2513 O O . VAL A 1 326 ? -9.192 -24.759 -21.752 1.00 96.12 326 VAL A O 1
ATOM 2516 N N . VAL A 1 327 ? -9.612 -23.719 -23.692 1.00 96.00 327 VAL A N 1
ATOM 2517 C CA . VAL A 1 327 ? -8.960 -22.457 -23.314 1.00 96.00 327 VAL A CA 1
ATOM 2518 C C . VAL A 1 327 ? -10.008 -21.370 -23.100 1.00 96.00 327 VAL A C 1
ATOM 2520 O O . VAL A 1 327 ? -10.910 -21.182 -23.918 1.00 96.00 327 VAL A O 1
ATOM 2523 N N . VAL A 1 328 ? -9.889 -20.623 -22.004 1.00 94.81 328 VAL A N 1
ATOM 2524 C CA . VAL A 1 328 ? -10.835 -19.561 -21.639 1.00 94.81 328 VAL A CA 1
ATOM 2525 C C . VAL A 1 328 ? -10.181 -18.188 -21.760 1.00 94.81 328 VAL A C 1
ATOM 2527 O O . VAL A 1 328 ? -9.255 -17.876 -21.015 1.00 94.81 328 VAL A O 1
ATOM 2530 N N . ASP A 1 329 ? -10.698 -17.339 -22.652 1.00 93.44 329 ASP A N 1
ATOM 2531 C CA . ASP A 1 329 ? -10.342 -15.918 -22.764 1.00 93.44 329 ASP A CA 1
ATOM 2532 C C . ASP A 1 329 ? -11.222 -15.083 -21.823 1.00 93.44 329 ASP A C 1
ATOM 2534 O O . ASP A 1 329 ? -12.393 -14.790 -22.098 1.00 93.44 329 ASP A O 1
ATOM 2538 N N . PHE A 1 330 ? -10.654 -14.723 -20.675 1.00 90.12 330 PHE A N 1
ATOM 2539 C CA . PHE A 1 330 ? -11.296 -13.907 -19.658 1.00 90.12 330 PHE A CA 1
ATOM 2540 C C . PHE A 1 330 ? -11.188 -12.418 -19.994 1.00 90.12 330 PHE A C 1
ATOM 2542 O O . PHE A 1 330 ? -10.100 -11.889 -20.228 1.00 90.12 330 PHE A O 1
ATOM 2549 N N . CYS A 1 331 ? -12.322 -11.713 -19.929 1.00 87.31 331 CYS A N 1
ATOM 2550 C CA . CYS A 1 331 ? -12.436 -10.323 -20.384 1.00 87.31 331 CYS A CA 1
ATOM 2551 C C . CYS A 1 331 ? -12.099 -10.188 -21.880 1.00 87.31 331 CYS A C 1
ATOM 2553 O O . CYS A 1 331 ? -11.372 -9.277 -22.290 1.00 87.31 331 CYS A O 1
ATOM 2555 N N . SER A 1 332 ? -12.637 -11.103 -22.693 1.00 88.94 332 SER A N 1
ATOM 2556 C CA . SER A 1 332 ? -12.314 -11.237 -24.119 1.00 88.94 332 SER A CA 1
ATOM 2557 C C . SER A 1 332 ? -12.664 -10.000 -24.959 1.00 88.94 332 SER A C 1
ATOM 2559 O O . SER A 1 332 ? -12.168 -9.818 -26.079 1.00 88.94 332 SER A O 1
ATOM 2561 N N . GLY A 1 333 ? -13.548 -9.131 -24.462 1.00 88.69 333 GLY A N 1
ATOM 2562 C CA . GLY A 1 333 ? -14.080 -7.989 -25.192 1.00 88.69 333 GLY A CA 1
ATOM 2563 C C . GLY A 1 333 ? -14.723 -8.428 -26.507 1.00 88.69 333 GLY A C 1
ATOM 2564 O O . GLY A 1 333 ? -15.427 -9.430 -26.566 1.00 88.69 333 GLY A O 1
ATOM 2565 N N . GLY A 1 334 ? -14.447 -7.690 -27.588 1.00 88.38 334 GLY A N 1
ATOM 2566 C CA . GLY A 1 334 ? -14.866 -8.048 -28.954 1.00 88.38 334 GLY A CA 1
ATOM 2567 C C . GLY A 1 334 ? -14.106 -9.231 -29.574 1.00 88.38 334 GLY A C 1
ATOM 2568 O O . GLY A 1 334 ? -14.148 -9.414 -30.791 1.00 88.38 334 GLY A O 1
ATOM 2569 N N . GLY A 1 335 ? -13.353 -9.971 -28.760 1.00 88.75 335 GLY A N 1
ATOM 2570 C CA . GLY A 1 335 ? -12.746 -11.244 -29.106 1.00 88.75 335 GLY A CA 1
ATOM 2571 C C . GLY A 1 335 ? -11.440 -11.189 -29.879 1.00 88.75 335 GLY A C 1
ATOM 2572 O O . GLY A 1 335 ? -11.206 -12.005 -30.754 1.00 88.75 335 GLY A O 1
ATOM 2573 N N . HIS A 1 336 ? -10.579 -10.218 -29.585 1.00 90.44 336 HIS A N 1
ATOM 2574 C CA . HIS A 1 336 ? -9.340 -10.035 -30.347 1.00 90.44 336 HIS A CA 1
ATOM 2575 C C . HIS A 1 336 ? -8.351 -11.199 -30.188 1.00 90.44 336 HIS A C 1
ATOM 2577 O O . HIS A 1 336 ? -7.710 -11.553 -31.169 1.00 90.44 336 HIS A O 1
ATOM 2583 N N . LEU A 1 337 ? -8.238 -11.772 -28.984 1.00 92.25 337 LEU A N 1
ATOM 2584 C CA . LEU A 1 337 ? -7.336 -12.891 -28.701 1.00 92.25 337 LEU A CA 1
ATOM 2585 C C . LEU A 1 337 ? -8.042 -14.237 -28.901 1.00 92.25 337 LEU A C 1
ATOM 2587 O O . LEU A 1 337 ? -7.565 -15.047 -29.686 1.00 92.25 337 LEU A O 1
ATOM 2591 N N . GLY A 1 338 ? -9.210 -14.445 -28.281 1.00 93.75 338 GLY A N 1
ATOM 2592 C CA . GLY A 1 338 ? -9.946 -15.707 -28.413 1.00 93.75 338 GLY A CA 1
ATOM 2593 C C . GLY A 1 338 ? -10.317 -16.097 -29.852 1.00 93.75 338 GLY A C 1
ATOM 2594 O O . GLY A 1 338 ? -10.205 -17.266 -30.193 1.00 93.75 338 GLY A O 1
ATOM 2595 N N . ILE A 1 339 ? -10.690 -15.149 -30.727 1.00 95.38 339 ILE A N 1
ATOM 2596 C CA . ILE A 1 339 ? -11.009 -15.463 -32.138 1.00 95.38 339 ILE A CA 1
ATOM 2597 C C . ILE A 1 339 ? -9.745 -15.831 -32.922 1.00 95.38 339 ILE A C 1
ATOM 2599 O O . ILE A 1 339 ? -9.782 -16.744 -33.740 1.00 95.38 339 ILE A O 1
ATOM 2603 N N . LEU A 1 340 ? -8.632 -15.131 -32.670 1.00 94.44 340 LEU A N 1
ATOM 2604 C CA . LEU A 1 340 ? -7.344 -15.436 -33.297 1.00 94.44 340 LEU A CA 1
ATOM 2605 C C . LEU A 1 340 ? -6.903 -16.858 -32.937 1.00 94.44 340 LEU A C 1
ATOM 2607 O O . LEU A 1 340 ? -6.579 -17.643 -33.821 1.00 94.44 340 LEU A O 1
ATOM 2611 N N . LEU A 1 341 ? -6.958 -17.201 -31.651 1.00 94.19 341 LEU A N 1
ATOM 2612 C CA . LEU A 1 341 ? -6.618 -18.538 -31.173 1.00 94.19 341 LEU A CA 1
ATOM 2613 C C . LEU A 1 341 ? -7.570 -19.600 -31.709 1.00 94.19 341 LEU A C 1
ATOM 2615 O O . LEU A 1 341 ? -7.110 -20.653 -32.118 1.00 94.19 341 LEU A O 1
ATOM 2619 N N . ALA A 1 342 ? -8.869 -19.320 -31.781 1.00 95.38 342 ALA A N 1
ATOM 2620 C CA . ALA A 1 342 ? -9.828 -20.256 -32.359 1.00 95.38 342 ALA A CA 1
ATOM 2621 C C . ALA A 1 342 ? -9.566 -20.568 -33.830 1.00 95.38 342 ALA A C 1
ATOM 2623 O O . ALA A 1 342 ? -9.754 -21.707 -34.250 1.00 95.38 342 ALA A O 1
ATOM 2624 N N . TYR A 1 343 ? -9.104 -19.576 -34.589 1.00 94.69 343 TYR A N 1
ATOM 2625 C CA . TYR A 1 343 ? -8.699 -19.765 -35.975 1.00 94.69 343 TYR A CA 1
ATOM 2626 C C . TYR A 1 343 ? -7.401 -20.579 -36.097 1.00 94.69 343 TYR A C 1
ATOM 2628 O O . TYR A 1 343 ? -7.317 -21.467 -36.940 1.00 94.69 343 TYR A O 1
ATOM 2636 N N . LEU A 1 344 ? -6.398 -20.294 -35.257 1.00 92.81 344 LEU A N 1
ATOM 2637 C CA . LEU A 1 344 ? -5.094 -20.970 -35.294 1.00 92.81 344 LEU A CA 1
ATOM 2638 C C . LEU A 1 344 ? -5.120 -22.381 -34.680 1.00 92.81 344 LEU A C 1
ATOM 2640 O O . LEU A 1 344 ? -4.322 -23.227 -35.068 1.00 92.81 344 LEU A O 1
ATOM 2644 N N . LEU A 1 345 ? -6.040 -22.641 -33.749 1.00 93.81 345 LEU A N 1
ATOM 2645 C CA . LEU A 1 345 ? -6.163 -23.889 -32.992 1.00 93.81 345 LEU A CA 1
ATOM 2646 C C . LEU A 1 345 ? -7.547 -24.525 -33.219 1.00 93.81 345 LEU A C 1
ATOM 2648 O O . LEU A 1 345 ? -8.373 -24.564 -32.303 1.00 93.81 345 LEU A O 1
ATOM 2652 N N . PRO A 1 346 ? -7.833 -25.053 -34.424 1.00 92.50 346 PRO A N 1
ATOM 2653 C CA . PRO A 1 346 ? -9.157 -25.579 -34.771 1.00 92.50 346 PRO A CA 1
ATOM 2654 C C . PRO A 1 346 ? -9.558 -26.818 -33.955 1.00 92.50 346 PRO A C 1
ATOM 2656 O O . PRO A 1 346 ? -10.740 -27.149 -33.881 1.00 92.50 346 PRO A O 1
ATOM 2659 N N . ARG A 1 347 ? -8.581 -27.505 -33.347 1.00 93.69 347 ARG A N 1
ATOM 2660 C CA . ARG A 1 347 ? -8.777 -28.698 -32.507 1.00 93.69 347 ARG A CA 1
ATOM 2661 C C . ARG A 1 347 ? -8.893 -28.391 -31.011 1.00 93.69 347 ARG A C 1
ATOM 2663 O O . ARG A 1 347 ? -9.166 -29.303 -30.240 1.00 93.69 347 ARG A O 1
ATOM 2670 N N . CYS A 1 348 ? -8.715 -27.138 -30.595 1.00 95.12 348 CYS A N 1
ATOM 2671 C CA . CYS A 1 348 ? -8.980 -26.691 -29.227 1.00 95.12 348 CYS A CA 1
ATOM 2672 C C . CYS A 1 348 ? -10.357 -26.025 -29.155 1.00 95.12 348 CYS A C 1
ATOM 2674 O O . CYS A 1 348 ? -10.830 -25.449 -30.139 1.00 95.12 348 CYS A O 1
ATOM 2676 N N . HIS A 1 349 ? -10.992 -26.060 -27.983 1.00 96.56 349 HIS A N 1
ATOM 2677 C CA . HIS A 1 349 ? -12.254 -25.361 -27.753 1.00 96.56 349 HIS A CA 1
ATOM 2678 C C . HIS A 1 349 ? -12.014 -24.035 -27.023 1.00 96.56 349 HIS A C 1
ATOM 2680 O O . HIS A 1 349 ? -11.496 -24.015 -25.907 1.00 96.56 349 HIS A O 1
ATOM 2686 N N . LEU A 1 350 ? -12.420 -22.917 -27.630 1.00 96.38 350 LEU A N 1
ATOM 2687 C CA . LEU A 1 350 ? -12.256 -21.586 -27.047 1.00 96.38 350 LEU A CA 1
ATOM 2688 C C . LEU A 1 350 ? -13.543 -21.107 -26.387 1.00 96.38 350 LEU A C 1
ATOM 2690 O O . LEU A 1 350 ? -14.579 -20.960 -27.033 1.00 96.38 350 LEU A O 1
ATOM 2694 N N . ILE A 1 351 ? -13.459 -20.759 -25.107 1.00 96.50 351 ILE A N 1
ATOM 2695 C CA . ILE A 1 351 ? -14.547 -20.114 -24.374 1.00 96.50 351 ILE A CA 1
ATOM 2696 C C . ILE A 1 351 ? -14.195 -18.645 -24.162 1.00 96.50 351 ILE A C 1
ATOM 2698 O O . ILE A 1 351 ? -13.169 -18.307 -23.582 1.00 96.50 351 ILE A O 1
ATOM 2702 N N . MET A 1 352 ? -15.066 -17.749 -24.601 1.00 95.06 352 MET A N 1
ATOM 2703 C CA . MET A 1 352 ? -14.871 -16.306 -24.498 1.00 95.06 352 MET A CA 1
ATOM 2704 C C . MET A 1 352 ? -15.852 -15.734 -23.485 1.00 95.06 352 MET A C 1
ATOM 2706 O O . MET A 1 352 ? -17.066 -15.842 -23.674 1.00 95.06 352 MET A O 1
ATOM 2710 N N . VAL A 1 353 ? -15.336 -15.134 -22.412 1.00 93.31 353 VAL A N 1
ATOM 2711 C CA . VAL A 1 353 ? -16.153 -14.616 -21.310 1.00 93.31 353 VAL A CA 1
ATOM 2712 C C . VAL A 1 353 ? -16.013 -13.100 -21.229 1.00 93.31 353 VAL A C 1
ATOM 2714 O O . VAL A 1 353 ? -14.938 -12.575 -20.926 1.00 93.31 353 VAL A O 1
ATOM 2717 N N . ASP A 1 354 ? -17.119 -12.385 -21.438 1.00 92.06 354 ASP A N 1
ATOM 2718 C CA . ASP A 1 354 ? -17.176 -10.933 -21.257 1.00 92.06 354 ASP A CA 1
ATOM 2719 C C . ASP A 1 354 ? -18.513 -10.481 -20.658 1.00 92.06 354 ASP A C 1
ATOM 2721 O O . ASP A 1 354 ? -19.547 -11.123 -20.821 1.00 92.06 354 ASP A O 1
ATOM 2725 N N . ASN A 1 355 ? -18.503 -9.350 -19.957 1.00 89.44 355 ASN A N 1
ATOM 2726 C CA . ASN A 1 355 ? -19.686 -8.817 -19.289 1.00 89.44 355 ASN A CA 1
ATOM 2727 C C . ASN A 1 355 ? -20.476 -7.839 -20.177 1.00 89.44 355 ASN A C 1
ATOM 2729 O O . ASN A 1 355 ? -21.679 -7.657 -19.982 1.00 89.44 355 ASN A O 1
ATOM 2733 N N . LYS A 1 356 ? -19.817 -7.163 -21.130 1.00 89.19 356 LYS A N 1
ATOM 2734 C CA . LYS A 1 356 ? -20.443 -6.119 -21.948 1.00 89.19 356 LYS A CA 1
ATOM 2735 C C . LYS A 1 356 ? -21.167 -6.752 -23.138 1.00 89.19 356 LYS A C 1
ATOM 2737 O O . LYS A 1 356 ? -20.527 -7.243 -24.063 1.00 89.19 356 LYS A O 1
ATOM 2742 N N . GLU A 1 357 ? -22.496 -6.653 -23.152 1.00 91.19 357 GLU A N 1
ATOM 2743 C CA . GLU A 1 357 ? -23.352 -7.206 -24.217 1.00 91.19 357 GLU A CA 1
ATOM 2744 C C . GLU A 1 357 ? -22.896 -6.781 -25.624 1.00 91.19 357 GLU A C 1
ATOM 2746 O O . GLU A 1 357 ? -22.792 -7.604 -26.526 1.00 91.19 357 GLU A O 1
ATOM 2751 N N . GLU A 1 358 ? -22.557 -5.503 -25.807 1.00 90.12 358 GLU A N 1
ATOM 2752 C CA . GLU A 1 358 ? -22.092 -4.966 -27.091 1.00 90.12 358 GLU A CA 1
ATOM 2753 C C . GLU A 1 358 ? -20.797 -5.644 -27.580 1.00 90.12 358 GLU A C 1
ATOM 2755 O O . GLU A 1 358 ? -20.673 -5.990 -28.753 1.00 90.12 358 GLU A O 1
ATOM 2760 N N . SER A 1 359 ? -19.849 -5.899 -26.671 1.00 90.94 359 SER A N 1
ATOM 2761 C CA . SER A 1 359 ? -18.606 -6.615 -26.978 1.00 90.94 359 SER A CA 1
ATOM 2762 C C . SER A 1 359 ? -18.887 -8.058 -27.399 1.00 90.94 359 SER A C 1
ATOM 2764 O O . SER A 1 359 ? -18.348 -8.524 -28.401 1.00 90.94 359 SER A O 1
ATOM 2766 N N . VAL A 1 360 ? -19.775 -8.737 -26.665 1.00 92.50 360 VAL A N 1
ATOM 2767 C CA . VAL A 1 360 ? -20.221 -10.107 -26.961 1.00 92.50 360 VAL A CA 1
ATOM 2768 C C . VAL A 1 360 ? -20.925 -10.175 -28.317 1.00 92.50 360 VAL A C 1
ATOM 2770 O O . VAL A 1 360 ? -20.658 -11.089 -29.097 1.00 92.50 360 VAL A O 1
ATOM 2773 N N . ARG A 1 361 ? -21.778 -9.194 -28.642 1.00 93.75 361 ARG A N 1
ATOM 2774 C CA . ARG A 1 361 ? -22.448 -9.090 -29.948 1.00 93.75 361 ARG A CA 1
ATOM 2775 C C . ARG A 1 361 ? -21.421 -8.955 -31.077 1.00 93.75 361 ARG A C 1
ATOM 2777 O O . ARG A 1 361 ? -21.496 -9.713 -32.037 1.00 93.75 361 ARG A O 1
ATOM 2784 N N . HIS A 1 362 ? -20.423 -8.078 -30.937 1.00 93.12 362 HIS A N 1
ATOM 2785 C CA . HIS A 1 362 ? -19.344 -7.957 -31.927 1.00 93.12 362 HIS A CA 1
ATOM 2786 C C . HIS A 1 362 ? -18.527 -9.245 -32.077 1.00 93.12 362 HIS A C 1
ATOM 2788 O O . HIS A 1 362 ? -18.223 -9.643 -33.200 1.00 93.12 362 HIS A O 1
ATOM 2794 N N . ALA A 1 363 ? -18.191 -9.913 -30.970 1.00 93.56 363 ALA A N 1
ATOM 2795 C CA . ALA A 1 363 ? -17.477 -11.185 -31.013 1.00 93.56 363 ALA A CA 1
ATOM 2796 C C . ALA A 1 363 ? -18.292 -12.259 -31.759 1.00 93.56 363 ALA A C 1
ATOM 2798 O O . ALA A 1 363 ? -17.758 -12.906 -32.655 1.00 93.56 363 ALA A O 1
ATOM 2799 N N . ARG A 1 364 ? -19.600 -12.377 -31.477 1.00 95.25 364 ARG A N 1
ATOM 2800 C CA . ARG A 1 364 ? -20.515 -13.296 -32.181 1.00 95.25 364 ARG A CA 1
ATOM 2801 C C . ARG A 1 364 ? -20.582 -13.015 -33.679 1.00 95.25 364 ARG A C 1
ATOM 2803 O O . ARG A 1 364 ? -20.443 -13.945 -34.466 1.00 95.25 364 ARG A O 1
ATOM 2810 N N . SER A 1 365 ? -20.738 -11.752 -34.081 1.00 95.25 365 SER A N 1
ATOM 2811 C CA . SER A 1 365 ? -20.769 -11.379 -35.502 1.00 95.25 365 SER A CA 1
ATOM 2812 C C . SER A 1 365 ? -19.469 -11.745 -36.224 1.00 95.25 365 SER A C 1
ATOM 2814 O O . SER A 1 365 ? -19.510 -12.241 -37.346 1.00 95.25 365 SER A O 1
ATOM 2816 N N . ARG A 1 366 ? -18.311 -11.538 -35.583 1.00 94.56 366 ARG A N 1
ATOM 2817 C CA . ARG A 1 366 ? -16.998 -11.872 -36.159 1.00 94.56 366 ARG A CA 1
ATOM 2818 C C . ARG A 1 366 ? -16.767 -13.380 -36.255 1.00 94.56 366 ARG A C 1
ATOM 2820 O O . ARG A 1 366 ? -16.266 -13.838 -37.274 1.00 94.56 366 ARG A O 1
ATOM 2827 N N . VAL A 1 367 ? -17.163 -14.140 -35.233 1.00 95.56 367 VAL A N 1
ATOM 2828 C CA . VAL A 1 367 ? -17.121 -15.613 -35.242 1.00 95.56 367 VAL A CA 1
ATOM 2829 C C . VAL A 1 367 ? -17.992 -16.177 -36.363 1.00 95.56 367 VAL A C 1
ATOM 2831 O O . VAL A 1 367 ? -17.528 -17.029 -37.115 1.00 95.56 367 VAL A O 1
ATOM 2834 N N . ALA A 1 368 ? -19.210 -15.652 -36.531 1.00 93.69 368 ALA A N 1
ATOM 2835 C CA . ALA A 1 368 ? -20.110 -16.060 -37.607 1.00 93.69 368 ALA A CA 1
ATOM 2836 C C . ALA A 1 368 ? -19.535 -15.740 -38.998 1.00 93.69 368 ALA A C 1
ATOM 2838 O O . ALA A 1 368 ? -19.574 -16.588 -39.886 1.00 93.69 368 ALA A O 1
ATOM 2839 N N . LEU A 1 369 ? -18.952 -14.548 -39.175 1.00 94.81 369 LEU A N 1
ATOM 2840 C CA . LEU A 1 369 ? -18.308 -14.143 -40.429 1.00 94.81 369 LEU A CA 1
ATOM 2841 C C . LEU A 1 369 ? -17.134 -15.064 -40.800 1.00 94.81 369 LEU A C 1
ATOM 2843 O O . LEU A 1 369 ? -16.977 -15.423 -41.963 1.00 94.81 369 LEU A O 1
ATOM 2847 N N . LEU A 1 370 ? -16.334 -15.458 -39.806 1.00 93.69 370 LEU A N 1
ATOM 2848 C CA . LEU A 1 370 ? -15.180 -16.346 -39.975 1.00 93.69 370 LEU A CA 1
ATOM 2849 C C . LEU A 1 370 ? -15.550 -17.838 -39.979 1.00 93.69 370 LEU A C 1
ATOM 2851 O O . LEU A 1 370 ? -14.668 -18.671 -40.162 1.00 93.69 370 LEU A O 1
ATOM 2855 N N . LYS A 1 371 ? -16.834 -18.181 -39.791 1.00 94.44 371 LYS A N 1
ATOM 2856 C CA . LYS A 1 371 ? -17.359 -19.559 -39.750 1.00 94.44 371 LYS A CA 1
ATOM 2857 C C . LYS A 1 371 ? -16.630 -20.473 -38.751 1.00 94.44 371 LYS A C 1
ATOM 2859 O O . LYS A 1 371 ? -16.468 -21.664 -39.002 1.00 94.44 371 LYS A O 1
ATOM 2864 N N . LEU A 1 372 ? -16.203 -19.924 -37.614 1.00 94.12 372 LEU A N 1
ATOM 2865 C CA . LEU A 1 372 ? -15.530 -20.699 -36.568 1.00 94.12 372 LEU A CA 1
ATOM 2866 C C . LEU A 1 372 ? -16.552 -21.537 -35.786 1.00 94.12 372 LEU A C 1
ATOM 2868 O O . LEU A 1 372 ? -17.556 -21.005 -35.311 1.00 94.12 372 LEU A O 1
ATOM 2872 N N . THR A 1 373 ? -16.289 -22.835 -35.634 1.00 93.81 373 THR A N 1
ATOM 2873 C CA . THR A 1 373 ? -17.190 -23.799 -34.969 1.00 93.81 373 THR A CA 1
ATOM 2874 C C . THR A 1 373 ? -16.723 -24.208 -33.571 1.00 93.81 373 THR A C 1
ATOM 2876 O O . THR A 1 373 ? -17.498 -24.762 -32.797 1.00 93.81 373 THR A O 1
ATOM 2879 N N . ASN A 1 374 ? -15.477 -23.900 -33.215 1.00 95.75 374 ASN A N 1
ATOM 2880 C CA . ASN A 1 374 ? -14.823 -24.277 -31.963 1.00 95.75 374 ASN A CA 1
ATOM 2881 C C . ASN A 1 374 ? -14.872 -23.175 -30.887 1.00 95.75 374 ASN A C 1
ATOM 2883 O O . ASN A 1 374 ? -14.018 -23.141 -30.003 1.00 95.75 374 ASN A O 1
ATOM 2887 N N . VAL A 1 375 ? -15.854 -22.265 -30.949 1.00 96.31 375 VAL A N 1
ATOM 2888 C CA . VAL A 1 375 ? -15.952 -21.106 -30.044 1.00 96.31 375 VAL A CA 1
ATOM 2889 C C . VAL A 1 375 ? -17.286 -21.064 -29.309 1.00 96.31 375 VAL A C 1
ATOM 2891 O O . VAL A 1 375 ? -18.347 -21.057 -29.930 1.00 96.31 375 VAL A O 1
ATOM 2894 N N . THR A 1 376 ? -17.234 -20.904 -27.988 1.00 95.50 376 THR A N 1
ATOM 2895 C CA . THR A 1 376 ? -18.393 -20.614 -27.136 1.00 95.50 376 THR A CA 1
ATOM 2896 C C . THR A 1 376 ? -18.266 -19.217 -26.535 1.00 95.50 376 THR A C 1
ATOM 2898 O O . THR A 1 376 ? -17.302 -18.923 -25.835 1.00 95.50 376 THR A O 1
ATOM 2901 N N . ILE A 1 377 ? -19.249 -18.338 -26.762 1.00 95.06 377 ILE A N 1
ATOM 2902 C CA . ILE A 1 377 ? -19.234 -16.965 -26.225 1.00 95.06 377 ILE A CA 1
ATOM 2903 C C . ILE A 1 377 ? -20.285 -16.803 -25.126 1.00 95.06 377 ILE A C 1
ATOM 2905 O O . ILE A 1 377 ? -21.493 -16.869 -25.385 1.00 95.06 377 ILE A O 1
ATOM 2909 N N . ILE A 1 378 ? -19.816 -16.508 -23.915 1.00 93.94 378 ILE A N 1
ATOM 2910 C CA . ILE A 1 378 ? -20.618 -16.386 -22.698 1.00 93.94 378 ILE A CA 1
ATOM 2911 C C . ILE A 1 378 ? -20.640 -14.928 -22.243 1.00 93.94 378 ILE A C 1
ATOM 2913 O O . ILE A 1 378 ? -19.605 -14.332 -21.939 1.00 93.94 378 ILE A O 1
ATOM 2917 N N . GLN A 1 379 ? -21.845 -14.367 -22.137 1.00 93.88 379 GLN A N 1
ATOM 2918 C CA . GLN A 1 379 ? -22.041 -13.080 -21.481 1.00 93.88 379 GLN A CA 1
ATOM 2919 C C . GLN A 1 379 ? -22.159 -13.295 -19.971 1.00 93.88 379 GLN A C 1
ATOM 2921 O O . GLN A 1 379 ? -23.207 -13.708 -19.480 1.00 93.88 379 GLN A O 1
ATOM 2926 N N . SER A 1 380 ? -21.093 -13.023 -19.227 1.00 87.75 380 SER A N 1
ATOM 2927 C CA . SER A 1 380 ? -21.089 -13.134 -17.769 1.00 87.75 380 SER A CA 1
ATOM 2928 C C . SER A 1 380 ? -20.014 -12.244 -17.159 1.00 87.75 380 SER A C 1
ATOM 2930 O O . SER A 1 380 ? -18.979 -11.968 -17.766 1.00 87.75 380 SER A O 1
ATOM 2932 N N . ASN A 1 381 ? -20.223 -11.842 -15.907 1.00 83.00 381 ASN A N 1
ATOM 2933 C CA . ASN A 1 381 ? -19.112 -11.383 -15.086 1.00 83.00 381 ASN A CA 1
ATOM 2934 C C . ASN A 1 381 ? -18.153 -12.561 -14.833 1.00 83.00 381 ASN A C 1
ATOM 2936 O O . ASN A 1 381 ? -18.603 -13.692 -14.621 1.00 83.00 381 ASN A O 1
ATOM 2940 N N . LEU A 1 382 ? -16.850 -12.276 -14.826 1.00 77.75 382 LEU A N 1
ATOM 2941 C CA . LEU A 1 382 ? -15.795 -13.227 -14.484 1.00 77.75 382 LEU A CA 1
ATOM 2942 C C . LEU A 1 382 ? -16.073 -13.953 -13.160 1.00 77.75 382 LEU A C 1
ATOM 2944 O O . LEU A 1 382 ? -15.905 -15.164 -13.088 1.00 77.75 382 LEU A O 1
ATOM 2948 N N . ASP A 1 383 ? -16.548 -13.228 -12.141 1.00 76.12 383 ASP A N 1
ATOM 2949 C CA . ASP A 1 383 ? -16.789 -13.768 -10.794 1.00 76.12 383 ASP A CA 1
ATOM 2950 C C . ASP A 1 383 ? -17.876 -14.862 -10.765 1.00 76.12 383 ASP A C 1
ATOM 2952 O O . ASP A 1 383 ? -17.976 -15.622 -9.799 1.00 76.12 383 ASP A O 1
ATOM 2956 N N . TYR A 1 384 ? -18.710 -14.938 -11.807 1.00 82.81 384 TYR A N 1
ATOM 2957 C CA . TYR A 1 384 ? -19.806 -15.903 -11.917 1.00 82.81 384 TYR A CA 1
ATOM 2958 C C . TYR A 1 384 ? -19.516 -17.045 -12.889 1.00 82.81 384 TYR A C 1
ATOM 2960 O O . TYR A 1 384 ? -20.283 -18.009 -12.926 1.00 82.81 384 TYR A O 1
ATOM 2968 N N . PHE A 1 385 ? -18.424 -16.974 -13.654 1.00 84.06 385 PHE A N 1
ATOM 2969 C CA . PHE A 1 385 ? -18.046 -18.064 -14.540 1.00 84.06 385 PHE A CA 1
ATOM 2970 C C . PHE A 1 385 ? -17.637 -19.293 -13.718 1.00 84.06 385 PHE A C 1
ATOM 2972 O O . PHE A 1 385 ? -16.753 -19.232 -12.863 1.00 84.06 385 PHE A O 1
ATOM 2979 N N . ARG A 1 386 ? -18.293 -20.424 -13.984 1.00 83.62 386 ARG A N 1
ATOM 2980 C CA . ARG A 1 386 ? -17.949 -21.733 -13.427 1.00 83.62 386 ARG A CA 1
ATOM 2981 C C . ARG A 1 386 ? -17.853 -22.726 -14.573 1.00 83.62 386 ARG A C 1
ATOM 2983 O O . ARG A 1 386 ? -18.868 -23.082 -15.161 1.00 83.62 386 ARG A O 1
ATOM 2990 N N . GLY A 1 387 ? -16.640 -23.168 -14.868 1.00 83.44 387 GLY A N 1
ATOM 2991 C CA . GLY A 1 387 ? -16.362 -24.150 -15.908 1.00 83.44 387 GLY A CA 1
ATOM 2992 C C . GLY A 1 387 ? -15.023 -24.826 -15.653 1.00 83.44 387 GLY A C 1
ATOM 2993 O O . GLY A 1 387 ? -14.158 -24.249 -14.993 1.00 83.44 387 GLY A O 1
ATOM 2994 N N . ARG A 1 388 ? -14.873 -26.058 -16.146 1.00 88.00 388 ARG A N 1
ATOM 2995 C CA . ARG A 1 388 ? -13.562 -26.705 -16.256 1.00 88.00 388 ARG A CA 1
ATOM 2996 C C . ARG A 1 388 ? -12.887 -26.201 -17.528 1.00 88.00 388 ARG A C 1
ATOM 2998 O O . ARG A 1 388 ? -13.559 -26.054 -18.545 1.00 88.00 388 ARG A O 1
ATOM 3005 N N . PHE A 1 389 ? -11.602 -25.904 -17.429 1.00 92.00 389 PHE A N 1
ATOM 3006 C CA . PHE A 1 389 ? -10.760 -25.486 -18.539 1.00 92.00 389 PHE A CA 1
ATOM 3007 C C . PHE A 1 389 ? -9.303 -25.810 -18.217 1.00 92.00 389 PHE A C 1
ATOM 3009 O O . PHE A 1 389 ? -8.947 -25.900 -17.039 1.00 92.00 389 PHE A O 1
ATOM 3016 N N . ASP A 1 390 ? -8.492 -25.937 -19.257 1.00 92.06 390 ASP A N 1
ATOM 3017 C CA . ASP A 1 390 ? -7.093 -26.354 -19.174 1.00 92.06 390 ASP A CA 1
ATOM 3018 C C . ASP A 1 390 ? -6.162 -25.134 -19.134 1.00 92.06 390 ASP A C 1
ATOM 3020 O O . ASP A 1 390 ? -5.203 -25.101 -18.362 1.00 92.06 390 ASP A O 1
ATOM 3024 N N . LEU A 1 391 ? -6.508 -24.062 -19.863 1.00 90.75 391 LEU A N 1
ATOM 3025 C CA . LEU A 1 391 ? -5.750 -22.808 -19.859 1.00 90.75 391 LEU A CA 1
ATOM 3026 C C . LEU A 1 391 ? -6.649 -21.567 -19.775 1.00 90.75 391 LEU A C 1
ATOM 3028 O O . LEU A 1 391 ? -7.628 -21.422 -20.501 1.00 90.75 391 LEU A O 1
ATOM 3032 N N . GLY A 1 392 ? -6.302 -20.635 -18.885 1.00 89.94 392 GLY A N 1
ATOM 3033 C CA . GLY A 1 392 ? -6.975 -19.343 -18.746 1.00 89.94 392 GLY A CA 1
ATOM 3034 C C . GLY A 1 392 ? -6.092 -18.205 -19.244 1.00 89.94 392 GLY A C 1
ATOM 3035 O O . GLY A 1 392 ? -4.979 -18.029 -18.753 1.00 89.94 392 GLY A O 1
ATOM 3036 N N . ILE A 1 393 ? -6.598 -17.399 -20.173 1.00 90.00 393 ILE A N 1
ATOM 3037 C CA . ILE A 1 393 ? -5.865 -16.292 -20.797 1.00 90.00 393 ILE A CA 1
ATOM 3038 C C . ILE A 1 393 ? -6.631 -14.979 -20.633 1.00 90.00 393 ILE A C 1
ATOM 3040 O O . ILE A 1 393 ? -7.851 -14.970 -20.498 1.00 90.00 393 ILE A O 1
ATOM 3044 N N . ALA A 1 394 ? -5.918 -13.853 -20.621 1.00 87.38 394 ALA A N 1
ATOM 3045 C CA . ALA A 1 394 ? -6.541 -12.533 -20.604 1.00 87.38 394 ALA A CA 1
ATOM 3046 C C . ALA A 1 394 ? -5.597 -11.479 -21.188 1.00 87.38 394 ALA A C 1
ATOM 3048 O O . ALA A 1 394 ? -4.598 -11.108 -20.568 1.00 87.38 394 ALA A O 1
ATOM 3049 N N . LEU A 1 395 ? -5.941 -10.931 -22.355 1.00 83.12 395 LEU A N 1
ATOM 3050 C CA . LEU A 1 395 ? -5.158 -9.858 -22.981 1.00 83.12 395 LEU A CA 1
ATOM 3051 C C . LEU A 1 395 ? -5.210 -8.562 -22.157 1.00 83.12 395 LEU A C 1
ATOM 3053 O O . LEU A 1 395 ? -4.216 -7.851 -21.999 1.00 83.12 395 LEU A O 1
ATOM 3057 N N . HIS A 1 396 ? -6.395 -8.243 -21.633 1.00 77.19 396 HIS A N 1
ATOM 3058 C CA . HIS A 1 396 ? -6.642 -7.100 -20.761 1.00 77.19 396 HIS A CA 1
ATOM 3059 C C . HIS A 1 396 ? -7.618 -7.489 -19.651 1.00 77.19 396 HIS A C 1
ATOM 3061 O O . HIS A 1 396 ? -8.825 -7.309 -19.769 1.00 77.19 396 HIS A O 1
ATOM 3067 N N . ALA A 1 397 ? -7.072 -7.968 -18.538 1.00 64.88 397 ALA A N 1
ATOM 3068 C CA . ALA A 1 397 ? -7.833 -8.205 -17.321 1.00 64.88 397 ALA A CA 1
ATOM 3069 C C . ALA A 1 397 ? -7.997 -6.906 -16.514 1.00 64.88 397 ALA A C 1
ATOM 3071 O O . ALA A 1 397 ? -7.008 -6.278 -16.123 1.00 64.88 397 ALA A O 1
ATOM 3072 N N . CYS A 1 398 ? -9.236 -6.525 -16.207 1.00 57.59 398 CYS A N 1
ATOM 3073 C CA . CYS A 1 398 ? -9.556 -5.485 -15.232 1.00 57.59 398 CYS A CA 1
ATOM 3074 C C . CYS A 1 398 ? -10.359 -6.079 -14.060 1.00 57.59 398 CYS A C 1
ATOM 3076 O O . CYS A 1 398 ? -11.051 -7.081 -14.203 1.00 57.59 398 CYS A O 1
ATOM 3078 N N . GLY A 1 399 ? -10.254 -5.480 -12.869 1.00 60.34 399 GLY A N 1
ATOM 3079 C CA . GLY A 1 399 ? -10.972 -5.965 -11.684 1.00 60.34 399 GLY A CA 1
ATOM 3080 C C . GLY A 1 399 ? -10.290 -7.155 -10.999 1.00 60.34 399 GLY A C 1
ATOM 3081 O O . GLY A 1 399 ? -9.083 -7.129 -10.774 1.00 60.34 399 GLY A O 1
ATOM 3082 N N . VAL A 1 400 ? -11.070 -8.172 -10.620 1.00 53.91 400 VAL A N 1
ATOM 3083 C CA . VAL A 1 400 ? -10.630 -9.282 -9.750 1.00 53.91 400 VAL A CA 1
ATOM 3084 C C . VAL A 1 400 ? -9.546 -10.151 -10.405 1.00 53.91 400 VAL A C 1
ATOM 3086 O O . VAL A 1 400 ? -8.629 -10.595 -9.717 1.00 53.91 400 VAL A O 1
ATOM 3089 N N . ALA A 1 401 ? -9.550 -10.296 -11.735 1.00 51.78 401 ALA A N 1
ATOM 3090 C CA . ALA A 1 401 ? -8.480 -10.990 -12.462 1.00 51.78 401 ALA A CA 1
ATOM 3091 C C . ALA A 1 401 ? -7.099 -10.332 -12.280 1.00 51.78 401 ALA A C 1
ATOM 3093 O O . ALA A 1 401 ? -6.091 -11.024 -12.161 1.00 51.78 401 ALA A O 1
ATOM 3094 N N . THR A 1 402 ? -7.027 -8.997 -12.185 1.00 52.69 402 THR A N 1
ATOM 3095 C CA . THR A 1 402 ? -5.769 -8.299 -11.863 1.00 52.69 402 THR A CA 1
ATOM 3096 C C . THR A 1 402 ? -5.356 -8.519 -10.403 1.00 52.69 402 THR A C 1
ATOM 3098 O O . THR A 1 402 ? -4.169 -8.475 -10.075 1.00 52.69 402 THR A O 1
ATOM 3101 N N . ASP A 1 403 ? -6.328 -8.742 -9.515 1.00 50.97 403 ASP A N 1
ATOM 3102 C CA . ASP A 1 403 ? -6.121 -8.857 -8.071 1.00 50.97 403 ASP A CA 1
ATOM 3103 C C . ASP A 1 403 ? -5.513 -10.205 -7.662 1.00 50.97 403 ASP A C 1
ATOM 3105 O O . ASP A 1 403 ? -4.839 -10.270 -6.634 1.00 50.97 403 ASP A O 1
ATOM 3109 N N . LEU A 1 404 ? -5.690 -11.241 -8.486 1.00 52.44 404 LEU A N 1
ATOM 3110 C CA . LEU A 1 404 ? -5.167 -12.593 -8.270 1.00 52.44 404 LEU A CA 1
ATOM 3111 C C . LEU A 1 404 ? -3.672 -12.749 -8.619 1.00 52.44 404 LEU A C 1
ATOM 3113 O O . LEU A 1 404 ? -3.018 -13.633 -8.077 1.00 52.44 404 LEU A O 1
ATOM 3117 N N . ALA A 1 405 ? -3.095 -11.892 -9.472 1.00 49.59 405 ALA A N 1
ATOM 3118 C CA . ALA A 1 405 ? -1.883 -12.273 -10.208 1.00 49.59 405 ALA A CA 1
ATOM 3119 C C . ALA A 1 405 ? -0.512 -11.856 -9.616 1.00 49.59 405 ALA A C 1
ATOM 3121 O O . ALA A 1 405 ? 0.492 -12.426 -10.030 1.00 49.59 405 ALA A O 1
ATOM 3122 N N . ARG A 1 406 ? -0.373 -10.842 -8.733 1.00 54.06 406 ARG A N 1
ATOM 3123 C CA . ARG A 1 406 ? 0.976 -10.238 -8.473 1.00 54.06 406 ARG A CA 1
ATOM 3124 C C . ARG A 1 406 ? 1.302 -9.775 -7.037 1.00 54.06 406 ARG A C 1
ATOM 3126 O O . ARG A 1 406 ? 2.177 -8.927 -6.853 1.00 54.06 406 ARG A O 1
ATOM 3133 N N . GLY A 1 407 ? 0.650 -10.319 -6.008 1.00 69.81 407 GLY A N 1
ATOM 3134 C CA . GLY A 1 407 ? 1.019 -10.076 -4.599 1.00 69.81 407 GLY A CA 1
ATOM 3135 C C . GLY A 1 407 ? 0.450 -8.789 -3.963 1.00 69.81 407 GLY A C 1
ATOM 3136 O O . GLY A 1 407 ? -0.516 -8.206 -4.465 1.00 69.81 407 GLY A O 1
ATOM 3137 N N . PRO A 1 408 ? 0.983 -8.335 -2.807 1.00 80.06 408 PRO A N 1
ATOM 3138 C CA . PRO A 1 408 ? 0.357 -7.284 -2.008 1.00 80.06 408 PRO A CA 1
ATOM 3139 C C . PRO A 1 408 ? 0.376 -5.925 -2.718 1.00 80.06 408 PRO A C 1
ATOM 3141 O O . PRO A 1 408 ? 1.427 -5.357 -3.024 1.00 80.06 408 PRO A O 1
ATOM 3144 N N . LYS A 1 409 ? -0.811 -5.339 -2.909 1.00 81.19 409 LYS A N 1
ATOM 3145 C CA . LYS A 1 409 ? -0.960 -3.992 -3.475 1.00 81.19 409 LYS A CA 1
ATOM 3146 C C . LYS A 1 409 ? -0.250 -2.961 -2.594 1.00 81.19 409 LYS A C 1
ATOM 3148 O O . LYS A 1 409 ? -0.624 -2.774 -1.438 1.00 81.19 409 LYS A O 1
ATOM 3153 N N . LYS A 1 410 ? 0.722 -2.239 -3.160 1.00 87.44 410 LYS A N 1
ATOM 3154 C CA . LYS A 1 410 ? 1.436 -1.137 -2.478 1.00 87.44 410 LYS A CA 1
ATOM 3155 C C . LYS A 1 410 ? 0.734 0.219 -2.595 1.00 87.44 410 LYS A C 1
ATOM 3157 O O . LYS A 1 410 ? 0.986 1.114 -1.799 1.00 87.44 410 LYS A O 1
ATOM 3162 N N . HIS A 1 411 ? -0.182 0.368 -3.549 1.00 89.94 411 HIS A N 1
ATOM 3163 C CA . HIS A 1 411 ? -0.863 1.633 -3.829 1.00 89.94 411 HIS A CA 1
ATOM 3164 C C . HIS A 1 411 ? -2.345 1.574 -3.447 1.00 89.94 411 HIS A C 1
ATOM 3166 O O . HIS A 1 411 ? -2.983 0.524 -3.527 1.00 89.94 411 HIS A O 1
ATOM 3172 N N . LEU A 1 412 ? -2.905 2.719 -3.050 1.00 93.06 412 LEU A N 1
ATOM 3173 C CA . LEU A 1 412 ? -4.339 2.909 -2.827 1.00 93.06 412 LEU A CA 1
ATOM 3174 C C . LEU A 1 412 ? -4.820 4.081 -3.691 1.00 93.06 412 LEU A C 1
ATOM 3176 O O . LEU A 1 412 ? -4.327 5.203 -3.571 1.00 93.06 412 LEU A O 1
ATOM 3180 N N . LYS A 1 413 ? -5.771 3.824 -4.595 1.00 92.81 413 LYS A N 1
ATOM 3181 C CA . LYS A 1 413 ? -6.400 4.885 -5.395 1.00 92.81 413 LYS A CA 1
ATOM 3182 C C . LYS A 1 413 ? -7.283 5.746 -4.504 1.00 92.81 413 LYS A C 1
ATOM 3184 O O . LYS A 1 413 ? -7.956 5.227 -3.617 1.00 92.81 413 LYS A O 1
ATOM 3189 N N . ARG A 1 414 ? -7.315 7.054 -4.767 1.00 92.69 414 ARG A N 1
ATOM 3190 C CA . ARG A 1 414 ? -8.042 7.997 -3.913 1.00 92.69 414 ARG A CA 1
ATOM 3191 C C . ARG A 1 414 ? -9.544 7.735 -3.872 1.00 92.69 414 ARG A C 1
ATOM 3193 O O . ARG A 1 414 ? -10.126 7.732 -2.795 1.00 92.69 414 ARG A O 1
ATOM 3200 N N . LEU A 1 415 ? -10.141 7.418 -5.020 1.00 90.44 415 LEU A N 1
ATOM 3201 C CA . LEU A 1 415 ? -11.563 7.067 -5.119 1.00 90.44 415 LEU A CA 1
ATOM 3202 C C . LEU A 1 415 ? -11.928 5.787 -4.348 1.00 90.44 415 LEU A C 1
ATOM 3204 O O . LEU A 1 415 ? -13.069 5.636 -3.926 1.00 90.44 415 LEU A O 1
ATOM 3208 N N . ALA A 1 416 ? -10.962 4.885 -4.148 1.00 91.94 416 ALA A N 1
ATOM 3209 C CA . ALA A 1 416 ? -11.138 3.636 -3.410 1.00 91.94 416 ALA A CA 1
ATOM 3210 C C . ALA A 1 416 ? -10.808 3.768 -1.909 1.00 91.94 416 ALA A C 1
ATOM 3212 O O . ALA A 1 416 ? -10.922 2.790 -1.167 1.00 91.94 416 ALA A O 1
ATOM 3213 N N . ALA A 1 417 ? -10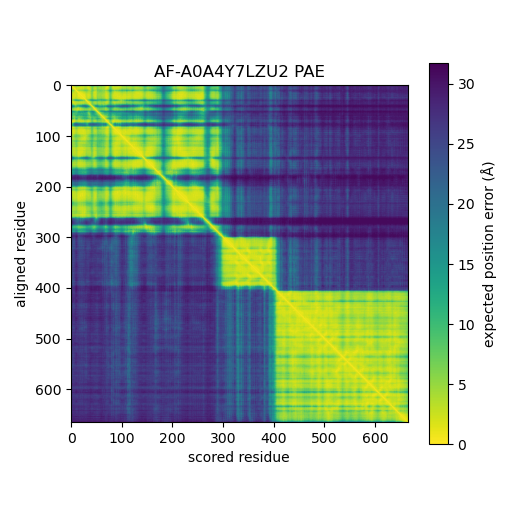.365 4.944 -1.453 1.00 94.06 417 ALA A N 1
ATOM 3214 C CA . ALA A 1 417 ? -10.052 5.175 -0.051 1.00 94.06 417 ALA A CA 1
ATOM 3215 C C . ALA A 1 417 ? -11.328 5.172 0.817 1.00 94.06 417 ALA A C 1
ATOM 3217 O O . ALA A 1 417 ? -12.415 5.501 0.329 1.00 94.06 417 ALA A O 1
ATOM 3218 N N . PRO A 1 418 ? -11.228 4.837 2.118 1.00 94.62 418 PRO A N 1
ATOM 3219 C CA . PRO A 1 418 ? -12.359 4.913 3.034 1.00 94.62 418 PRO A CA 1
ATOM 3220 C C . PRO A 1 418 ? -13.009 6.302 3.042 1.00 94.62 418 PRO A C 1
ATOM 3222 O O . PRO A 1 418 ? -12.353 7.318 3.276 1.00 94.62 418 PRO A O 1
ATOM 3225 N N . LYS A 1 419 ? -14.334 6.346 2.845 1.00 92.94 419 LYS A N 1
ATOM 3226 C CA . LYS A 1 419 ? -15.112 7.599 2.856 1.00 92.94 419 LYS A CA 1
ATOM 3227 C C . LYS A 1 419 ? -14.983 8.360 4.185 1.00 92.94 419 LYS A C 1
ATOM 3229 O O . LYS A 1 419 ? -15.034 9.587 4.193 1.00 92.94 419 LYS A O 1
ATOM 3234 N N . SER A 1 420 ? -14.747 7.647 5.290 1.00 92.06 420 SER A N 1
ATOM 3235 C CA . SER A 1 420 ? -14.520 8.214 6.628 1.00 92.06 420 SER A CA 1
ATOM 3236 C C . SER A 1 420 ? -13.293 9.135 6.706 1.00 92.06 420 SER A C 1
ATOM 3238 O O . SER A 1 420 ? -13.224 9.987 7.595 1.00 92.06 420 SER A O 1
ATOM 3240 N N . TRP A 1 421 ? -12.343 9.028 5.766 1.00 94.31 421 TRP A N 1
ATOM 3241 C CA . TRP A 1 421 ? -11.164 9.898 5.697 1.00 94.31 421 TRP A CA 1
ATOM 3242 C C . TRP A 1 421 ? -11.466 11.278 5.117 1.00 94.31 421 TRP A C 1
ATOM 3244 O O . TRP A 1 421 ? -10.693 12.202 5.364 1.00 94.31 421 TRP A O 1
ATOM 3254 N N . MET A 1 422 ? -12.615 11.474 4.463 1.00 93.19 422 MET A N 1
ATOM 3255 C CA . MET A 1 422 ? -13.006 12.756 3.859 1.00 93.19 422 MET A CA 1
ATOM 3256 C C . MET A 1 422 ? -11.918 13.325 2.931 1.00 93.19 422 MET A C 1
ATOM 3258 O O . MET A 1 422 ? -11.561 14.499 3.013 1.00 93.19 422 MET A O 1
ATOM 3262 N N . LEU A 1 423 ? -11.350 12.462 2.089 1.00 93.69 423 LEU A N 1
ATOM 3263 C CA . LEU A 1 423 ? -10.465 12.876 1.004 1.00 93.69 423 LEU A CA 1
ATOM 3264 C C . LEU A 1 423 ? -11.302 13.440 -0.143 1.00 93.69 423 LEU A C 1
ATOM 3266 O O . LEU A 1 423 ? -12.331 12.880 -0.521 1.00 93.69 423 LEU A O 1
ATOM 3270 N N . ASP A 1 424 ? -10.839 14.551 -0.690 1.00 93.12 424 ASP A N 1
ATOM 3271 C CA . ASP A 1 424 ? -11.420 15.216 -1.843 1.00 93.12 424 ASP A CA 1
ATOM 3272 C C . ASP A 1 424 ? -11.129 14.441 -3.138 1.00 93.12 424 ASP A C 1
ATOM 3274 O O . ASP A 1 424 ? -10.143 13.713 -3.238 1.00 93.12 424 ASP A O 1
ATOM 3278 N N . LYS A 1 425 ? -11.985 14.588 -4.154 1.00 89.94 425 LYS A N 1
ATOM 3279 C CA . LYS A 1 425 ? -11.828 13.844 -5.415 1.00 89.94 425 LYS A CA 1
ATOM 3280 C C . LYS A 1 425 ? -10.681 14.369 -6.288 1.00 89.94 425 LYS A C 1
ATOM 3282 O O . LYS A 1 425 ? -10.094 13.581 -7.021 1.00 89.94 425 LYS A O 1
ATOM 3287 N N . LEU A 1 426 ? -10.385 15.671 -6.221 1.00 91.38 426 LEU A N 1
ATOM 3288 C CA . LEU A 1 426 ? -9.511 16.368 -7.175 1.00 91.38 426 LEU A CA 1
ATOM 3289 C C . LEU A 1 426 ? -8.061 16.541 -6.701 1.00 91.38 426 LEU A C 1
ATOM 3291 O O . LEU A 1 426 ? -7.182 16.768 -7.521 1.00 91.38 426 LEU A O 1
ATOM 3295 N N . GLY A 1 427 ? -7.760 16.360 -5.417 1.00 84.69 427 GLY A N 1
ATOM 3296 C CA . GLY A 1 427 ? -6.426 16.583 -4.853 1.00 84.69 427 GLY A CA 1
ATOM 3297 C C . GLY A 1 427 ? -5.386 15.510 -5.193 1.00 84.69 427 GLY A C 1
ATOM 3298 O O . GLY A 1 427 ? -4.377 15.394 -4.491 1.00 84.69 427 GLY A O 1
ATOM 3299 N N . GLY A 1 428 ? -5.647 14.673 -6.201 1.00 89.31 428 GLY A N 1
ATOM 3300 C CA . GLY A 1 428 ? -4.702 13.718 -6.773 1.00 89.31 428 GLY A CA 1
ATOM 3301 C C . GLY A 1 428 ? -5.254 12.304 -6.977 1.00 89.31 428 GLY A C 1
ATOM 3302 O O . GLY A 1 428 ? -6.265 11.897 -6.410 1.00 89.31 428 GLY A O 1
ATOM 3303 N N . VAL A 1 429 ? -4.523 11.513 -7.766 1.00 92.38 429 VAL A N 1
ATOM 3304 C CA . VAL A 1 429 ? -4.910 10.143 -8.160 1.00 92.38 429 VAL A CA 1
ATOM 3305 C C . VAL A 1 429 ? -4.841 9.145 -6.991 1.00 92.38 429 VAL A C 1
ATOM 3307 O O . VAL A 1 429 ? -5.615 8.183 -6.925 1.00 92.38 429 VAL A O 1
ATOM 3310 N N . PHE A 1 430 ? -3.911 9.354 -6.059 1.00 93.50 430 PHE A N 1
ATOM 3311 C CA . PHE A 1 430 ? -3.608 8.416 -4.977 1.00 93.50 430 PHE A CA 1
ATOM 3312 C C . PHE A 1 430 ? -4.030 8.947 -3.603 1.00 93.50 430 PHE A C 1
ATOM 3314 O O . PHE A 1 430 ? -4.057 10.158 -3.350 1.00 93.50 430 PHE A O 1
ATOM 3321 N N . ALA A 1 431 ? -4.368 8.011 -2.720 1.00 95.06 431 ALA A N 1
ATOM 3322 C CA . ALA A 1 431 ? -4.540 8.235 -1.292 1.00 95.06 431 ALA A CA 1
ATOM 3323 C C . ALA A 1 431 ? -3.357 7.628 -0.528 1.00 95.06 431 ALA A C 1
ATOM 3325 O O . ALA A 1 431 ? -2.757 6.660 -1.006 1.00 95.06 431 ALA A O 1
ATOM 3326 N N . PRO A 1 432 ? -3.035 8.156 0.664 1.00 95.56 432 PRO A N 1
ATOM 3327 C CA . PRO A 1 432 ? -2.087 7.500 1.550 1.00 95.56 432 PRO A CA 1
ATOM 3328 C C . PRO A 1 432 ? -2.599 6.100 1.884 1.00 95.56 432 PRO A C 1
ATOM 3330 O O . PRO A 1 432 ? -3.725 5.931 2.355 1.00 95.56 432 PRO A O 1
ATOM 3333 N N . ARG A 1 433 ? -1.786 5.086 1.588 1.00 95.38 433 ARG A N 1
ATOM 3334 C CA . ARG A 1 433 ? -2.086 3.706 1.952 1.00 95.38 433 ARG A CA 1
ATOM 3335 C C . ARG A 1 433 ? -1.531 3.465 3.356 1.00 95.38 433 ARG A C 1
ATOM 3337 O O . ARG A 1 433 ? -0.317 3.564 3.507 1.00 95.38 433 ARG A O 1
ATOM 3344 N N . PRO A 1 434 ? -2.372 3.158 4.358 1.00 96.50 434 PRO A N 1
ATOM 3345 C CA . PRO A 1 434 ? -1.874 2.853 5.685 1.00 96.50 434 PRO A CA 1
ATOM 3346 C C . PRO A 1 434 ? -0.960 1.633 5.651 1.00 96.50 434 PRO A C 1
ATOM 3348 O O . PRO A 1 434 ? -1.228 0.662 4.933 1.00 96.50 434 PRO A O 1
ATOM 3351 N N . SER A 1 435 ? 0.099 1.700 6.447 1.00 95.44 435 SER A N 1
ATOM 3352 C CA . SER A 1 435 ? 0.992 0.579 6.709 1.00 95.44 435 SER A CA 1
ATOM 3353 C C . SER A 1 435 ? 0.222 -0.563 7.378 1.00 95.44 435 SER A C 1
ATOM 3355 O O . SER A 1 435 ? -0.820 -0.355 8.005 1.00 95.44 435 SER A O 1
ATOM 3357 N N . THR A 1 436 ? 0.721 -1.791 7.260 1.00 93.88 436 THR A N 1
ATOM 3358 C CA . THR A 1 436 ? 0.169 -2.928 8.006 1.00 93.88 436 THR A CA 1
ATOM 3359 C C . THR A 1 436 ? 0.499 -2.762 9.485 1.00 93.88 436 THR A C 1
ATOM 3361 O O . THR A 1 436 ? 1.668 -2.785 9.863 1.00 93.88 436 THR A O 1
ATOM 3364 N N . GLY A 1 437 ? -0.522 -2.575 10.316 1.00 93.50 437 GLY A N 1
ATOM 3365 C CA . GLY A 1 437 ? -0.356 -2.305 11.740 1.00 93.50 437 GLY A CA 1
ATOM 3366 C C . GLY A 1 437 ? -1.544 -2.794 12.572 1.00 93.50 437 GLY A C 1
ATOM 3367 O O . GLY A 1 437 ? -2.264 -3.687 12.124 1.00 93.50 437 GLY A O 1
ATOM 3368 N N . PRO A 1 438 ? -1.757 -2.214 13.767 1.00 94.69 438 PRO A N 1
ATOM 3369 C CA . PRO A 1 438 ? -2.769 -2.653 14.736 1.00 94.69 438 PRO A CA 1
ATOM 3370 C C . PRO A 1 438 ? -4.192 -2.776 14.183 1.00 94.69 438 PRO A C 1
ATOM 3372 O O . PRO A 1 438 ? -4.926 -3.706 14.515 1.00 94.69 438 PRO A O 1
ATOM 3375 N N . HIS A 1 439 ? -4.579 -1.836 13.318 1.00 95.81 439 HIS A N 1
ATOM 3376 C CA . HIS A 1 439 ? -5.953 -1.671 12.852 1.00 95.81 439 HIS A CA 1
ATOM 3377 C C . HIS A 1 439 ? -6.091 -1.939 11.352 1.00 95.81 439 HIS A C 1
ATOM 3379 O O . HIS A 1 439 ? -5.193 -1.658 10.554 1.00 95.81 439 HIS A O 1
ATOM 3385 N N . LYS A 1 440 ? -7.258 -2.452 10.941 1.00 94.75 440 LYS A N 1
ATOM 3386 C CA . LYS A 1 440 ? -7.564 -2.739 9.530 1.00 94.75 440 LYS A CA 1
ATOM 3387 C C . LYS A 1 440 ? -7.603 -1.449 8.707 1.00 94.75 440 LYS A C 1
ATOM 3389 O O . LYS A 1 440 ? -8.072 -0.425 9.186 1.00 94.75 440 LYS A O 1
ATOM 3394 N N . LEU A 1 441 ? -7.246 -1.522 7.419 1.00 94.62 441 LEU A N 1
ATOM 3395 C CA . LEU A 1 441 ? -7.221 -0.365 6.503 1.00 94.62 441 LEU A CA 1
ATOM 3396 C C . LEU A 1 441 ? -8.537 0.431 6.455 1.00 94.62 441 LEU A C 1
ATOM 3398 O O . LEU A 1 441 ? -8.511 1.648 6.316 1.00 94.62 441 LEU A O 1
ATOM 3402 N N . ARG A 1 442 ? -9.691 -0.244 6.536 1.00 92.62 442 ARG A N 1
ATOM 3403 C CA . ARG A 1 442 ? -11.012 0.414 6.492 1.00 92.62 442 ARG A CA 1
ATOM 3404 C C . ARG A 1 442 ? -11.451 0.999 7.841 1.00 92.62 442 ARG A C 1
ATOM 3406 O O . ARG A 1 442 ? -12.384 1.793 7.865 1.00 92.62 442 ARG A O 1
ATOM 3413 N N . GLU A 1 443 ? -10.785 0.613 8.927 1.00 92.56 443 GLU A N 1
ATOM 3414 C CA . GLU A 1 443 ? -11.115 0.937 10.324 1.00 92.56 443 GLU A CA 1
ATOM 3415 C C . GLU A 1 443 ? -9.976 1.726 10.999 1.00 92.56 443 GLU A C 1
ATOM 3417 O O . GLU A 1 443 ? -9.870 1.755 12.222 1.00 92.56 443 GLU A O 1
ATOM 3422 N N . SER A 1 444 ? -9.106 2.361 10.211 1.00 95.12 444 SER A N 1
ATOM 3423 C CA . SER A 1 444 ? -7.984 3.165 10.697 1.00 95.12 444 SER A CA 1
ATOM 3424 C C . SER A 1 444 ? -7.893 4.497 9.966 1.00 95.12 444 SER A C 1
ATOM 3426 O O . SER A 1 444 ? -8.486 4.679 8.903 1.00 95.12 444 SER A O 1
ATOM 3428 N N . LEU A 1 445 ? -7.160 5.438 10.548 1.00 95.50 445 LEU A N 1
ATOM 3429 C CA . LEU A 1 445 ? -6.836 6.751 10.024 1.00 95.50 445 LEU A CA 1
ATOM 3430 C C . LEU A 1 445 ? -5.302 6.876 9.941 1.00 95.50 445 LEU A C 1
ATOM 3432 O O . LEU A 1 445 ? -4.632 6.878 10.974 1.00 95.50 445 LEU A O 1
ATOM 3436 N N . PRO A 1 446 ? -4.722 6.988 8.732 1.00 96.75 446 PRO A N 1
ATOM 3437 C CA . PRO A 1 446 ? -3.288 7.207 8.574 1.00 96.75 446 PRO A CA 1
ATOM 3438 C C . PRO A 1 446 ? -2.843 8.529 9.205 1.00 96.75 446 PRO A C 1
ATOM 3440 O O . PRO A 1 446 ? -3.544 9.541 9.088 1.00 96.75 446 PRO A O 1
ATOM 3443 N N . MET A 1 447 ? -1.646 8.554 9.790 1.00 95.75 447 MET A N 1
ATOM 3444 C CA . MET A 1 447 ? -1.132 9.733 10.497 1.00 95.75 447 MET A CA 1
ATOM 3445 C C . MET A 1 447 ? -1.008 10.985 9.613 1.00 95.75 447 MET A C 1
ATOM 3447 O O . MET A 1 447 ? -1.361 12.094 10.014 1.00 95.75 447 MET A O 1
ATOM 3451 N N . VAL A 1 448 ? -0.674 10.804 8.340 1.00 96.50 448 VAL A N 1
ATOM 3452 C CA . VAL A 1 448 ? -0.705 11.866 7.330 1.00 96.50 448 VAL A CA 1
ATOM 3453 C C . VAL A 1 448 ? -2.084 12.515 7.167 1.00 96.50 448 VAL A C 1
ATOM 3455 O O . VAL A 1 448 ? -2.172 13.731 7.012 1.00 96.50 448 VAL A O 1
ATOM 3458 N N . VAL A 1 449 ? -3.180 11.750 7.245 1.00 96.00 449 VAL A N 1
ATOM 3459 C CA . VAL A 1 449 ? -4.543 12.304 7.154 1.00 96.00 449 VAL A CA 1
ATOM 3460 C C . VAL A 1 449 ? -4.910 13.033 8.448 1.00 96.00 449 VAL A C 1
ATOM 3462 O O . VAL A 1 449 ? -5.556 14.081 8.397 1.00 96.00 449 VAL A O 1
ATOM 3465 N N . PHE A 1 450 ? -4.476 12.514 9.596 1.00 96.19 450 PHE A N 1
ATOM 3466 C CA . PHE A 1 450 ? -4.690 13.141 10.899 1.00 96.19 450 PHE A CA 1
ATOM 3467 C C . PHE A 1 450 ? -4.030 14.530 10.980 1.00 96.19 450 PHE A C 1
ATOM 3469 O O . PHE A 1 450 ? -4.726 15.522 11.200 1.00 96.19 450 PHE A O 1
ATOM 3476 N N . LEU A 1 451 ? -2.728 14.639 10.697 1.00 96.00 451 LEU A N 1
ATOM 3477 C CA . LEU A 1 451 ? -2.001 15.913 10.803 1.00 96.00 451 LEU A CA 1
ATOM 3478 C C . LEU A 1 451 ? -2.405 16.923 9.727 1.00 96.00 451 LEU A C 1
ATOM 3480 O O . LEU A 1 451 ? -2.658 18.087 10.032 1.00 96.00 451 LEU A O 1
ATOM 3484 N N . ARG A 1 452 ? -2.492 16.485 8.465 1.00 95.56 452 ARG A N 1
ATOM 3485 C CA . ARG A 1 452 ? -2.699 17.386 7.323 1.00 95.56 452 ARG A CA 1
ATOM 3486 C C . ARG A 1 452 ? -4.162 17.753 7.118 1.00 95.56 452 ARG A C 1
ATOM 3488 O O . ARG A 1 452 ? -4.517 18.914 6.954 1.00 95.56 452 ARG A O 1
ATOM 3495 N N . ASN A 1 453 ? -5.050 16.759 7.078 1.00 94.44 453 ASN A N 1
ATOM 3496 C CA . ASN A 1 453 ? -6.437 16.991 6.679 1.00 94.44 453 ASN A CA 1
ATOM 3497 C C . ASN A 1 453 ? -7.328 17.390 7.853 1.00 94.44 453 ASN A C 1
ATOM 3499 O O . ASN A 1 453 ? -8.309 18.096 7.612 1.00 94.44 453 ASN A O 1
ATOM 3503 N N . ARG A 1 454 ? -7.026 16.932 9.072 1.00 93.94 454 ARG A N 1
ATOM 3504 C CA . ARG A 1 454 ? -7.868 17.188 10.241 1.00 93.94 454 ARG A CA 1
ATOM 3505 C C . ARG A 1 454 ? -7.318 18.285 11.150 1.00 93.94 454 ARG A C 1
ATOM 3507 O O . ARG A 1 454 ? -8.029 19.261 11.334 1.00 93.94 454 ARG A O 1
ATOM 3514 N N . LEU A 1 455 ? -6.090 18.147 11.663 1.00 94.38 455 LEU A N 1
ATOM 3515 C CA . LEU A 1 455 ? -5.480 19.159 12.543 1.00 94.38 455 LEU A CA 1
ATOM 3516 C C . LEU A 1 455 ? -4.942 20.383 11.793 1.00 94.38 455 LEU A C 1
ATOM 3518 O O . LEU A 1 455 ? -4.829 21.447 12.384 1.00 94.38 455 LEU A O 1
ATOM 3522 N N . LYS A 1 456 ? -4.647 20.243 10.495 1.00 95.00 456 LYS A N 1
ATOM 3523 C CA . LYS A 1 456 ? -4.094 21.309 9.640 1.00 95.00 456 LYS A CA 1
ATOM 3524 C C . LYS A 1 456 ? -2.706 21.811 10.070 1.00 95.00 456 LYS A C 1
ATOM 3526 O O . LYS A 1 456 ? -2.331 22.921 9.723 1.00 95.00 456 LYS A O 1
ATOM 3531 N N . TYR A 1 457 ? -1.918 20.985 10.760 1.00 94.75 457 TYR A N 1
ATOM 3532 C CA . TYR A 1 457 ? -0.525 21.309 11.114 1.00 94.75 457 TYR A CA 1
ATOM 3533 C C . TYR A 1 457 ? 0.456 21.191 9.953 1.00 94.75 457 TYR A C 1
ATOM 3535 O O . TYR A 1 457 ? 1.557 21.723 10.013 1.00 94.75 457 TYR A O 1
ATOM 3543 N N . ALA A 1 458 ? 0.060 20.472 8.909 1.00 95.12 458 ALA A N 1
ATOM 3544 C CA . ALA A 1 458 ? 0.812 20.353 7.676 1.00 95.12 458 ALA A CA 1
ATOM 3545 C C . ALA A 1 458 ? -0.111 20.646 6.494 1.00 95.12 458 ALA A C 1
ATOM 3547 O O . ALA A 1 458 ? -1.305 20.330 6.529 1.00 95.12 458 ALA A O 1
ATOM 3548 N N . LEU A 1 459 ? 0.461 21.182 5.424 1.00 94.44 459 LEU A N 1
ATOM 3549 C CA . LEU A 1 459 ? -0.191 21.416 4.141 1.00 94.44 459 LEU A CA 1
ATOM 3550 C C . LEU A 1 459 ? 0.123 20.290 3.149 1.00 94.44 459 LEU A C 1
ATOM 3552 O O . LEU A 1 459 ? -0.747 19.870 2.384 1.00 94.44 459 LEU A O 1
ATOM 3556 N N . ASN A 1 460 ? 1.340 19.740 3.191 1.00 93.81 460 ASN A N 1
ATOM 3557 C CA . ASN A 1 460 ? 1.809 18.692 2.279 1.00 93.81 460 ASN A CA 1
ATOM 3558 C C . ASN A 1 460 ? 2.377 17.459 3.018 1.00 93.81 460 ASN A C 1
ATOM 3560 O O . ASN A 1 460 ? 2.503 17.426 4.241 1.00 93.81 460 ASN A O 1
ATOM 3564 N N . ASN A 1 461 ? 2.688 16.395 2.268 1.00 92.69 461 ASN A N 1
ATOM 3565 C CA . ASN A 1 461 ? 3.224 15.151 2.845 1.00 92.69 461 ASN A CA 1
ATOM 3566 C C . ASN A 1 461 ? 4.664 15.297 3.363 1.00 92.69 461 ASN A C 1
ATOM 3568 O O . ASN A 1 461 ? 5.058 14.581 4.286 1.00 92.69 461 ASN A O 1
ATOM 3572 N N . SER A 1 462 ? 5.452 16.196 2.776 1.00 94.44 462 SER A N 1
ATOM 3573 C CA . SER A 1 462 ? 6.840 16.425 3.181 1.00 94.44 462 SER A CA 1
ATOM 3574 C C . SER A 1 462 ? 6.904 17.034 4.582 1.00 94.44 462 SER A C 1
ATOM 3576 O O . SER A 1 462 ? 7.689 16.588 5.410 1.00 94.44 462 SER A O 1
ATOM 3578 N N . GLU A 1 463 ? 6.024 17.986 4.889 1.00 96.44 463 GLU A N 1
ATOM 3579 C CA . GLU A 1 463 ? 5.872 18.577 6.223 1.00 96.44 463 GLU A CA 1
ATOM 3580 C C . GLU A 1 463 ? 5.423 17.554 7.263 1.00 96.44 463 GLU A C 1
ATOM 3582 O O . GLU A 1 463 ? 6.024 17.470 8.329 1.00 96.44 463 GLU A O 1
ATOM 3587 N N . VAL A 1 464 ? 4.441 16.706 6.932 1.00 96.38 464 VAL A N 1
ATOM 3588 C CA . VAL A 1 464 ? 4.056 15.574 7.792 1.00 96.38 464 VAL A CA 1
ATOM 3589 C C . VAL A 1 464 ? 5.273 14.714 8.118 1.00 96.38 464 VAL A C 1
ATOM 3591 O O . VAL A 1 464 ? 5.482 14.376 9.280 1.00 96.38 464 VAL A O 1
ATOM 3594 N N . THR A 1 465 ? 6.086 14.396 7.105 1.00 95.38 465 THR A N 1
ATOM 3595 C CA . THR A 1 465 ? 7.303 13.591 7.268 1.00 95.38 465 THR A CA 1
ATOM 3596 C C . THR A 1 465 ? 8.303 14.285 8.196 1.00 95.38 465 THR A C 1
ATOM 3598 O O . THR A 1 465 ? 8.843 13.643 9.091 1.00 95.38 465 THR A O 1
ATOM 3601 N N . LYS A 1 466 ? 8.496 15.603 8.064 1.00 95.81 466 LYS A N 1
ATOM 3602 C CA . LYS A 1 466 ? 9.343 16.386 8.980 1.00 95.81 466 LYS A CA 1
ATOM 3603 C C . LYS A 1 466 ? 8.843 16.302 10.428 1.00 95.81 466 LYS A C 1
ATOM 3605 O O . LYS A 1 466 ? 9.642 16.035 11.320 1.00 95.81 466 LYS A O 1
ATOM 3610 N N . ILE A 1 467 ? 7.536 16.452 10.660 1.00 95.44 467 ILE A N 1
ATOM 3611 C CA . ILE A 1 467 ? 6.942 16.399 12.008 1.00 95.44 467 ILE A CA 1
ATOM 3612 C C . ILE A 1 467 ? 7.143 15.017 12.651 1.00 95.44 467 ILE A C 1
ATOM 3614 O O . ILE A 1 467 ? 7.593 14.926 13.794 1.00 95.44 467 ILE A O 1
ATOM 3618 N N . VAL A 1 468 ? 6.836 13.929 11.934 1.00 95.00 468 VAL A N 1
ATOM 3619 C CA . VAL A 1 468 ? 6.974 12.567 12.491 1.00 95.00 468 VAL A CA 1
ATOM 3620 C C . VAL A 1 468 ? 8.440 12.182 12.718 1.00 95.00 468 VAL A C 1
ATOM 3622 O O . VAL A 1 468 ? 8.745 11.501 13.696 1.00 95.00 468 VAL A O 1
ATOM 3625 N N . MET A 1 469 ? 9.366 12.649 11.871 1.00 95.44 469 MET A N 1
ATOM 3626 C CA . MET A 1 469 ? 10.801 12.361 12.008 1.00 95.44 469 MET A CA 1
ATOM 3627 C C . MET A 1 469 ? 11.454 13.106 13.175 1.00 95.44 469 MET A C 1
ATOM 3629 O O . MET A 1 469 ? 12.405 12.594 13.758 1.00 95.44 469 MET A O 1
ATOM 3633 N N . GLN A 1 470 ? 10.893 14.243 13.597 1.00 94.94 470 GLN A N 1
ATOM 3634 C CA . GLN A 1 470 ? 11.278 14.924 14.840 1.00 94.94 470 GLN A CA 1
ATOM 3635 C C . GLN A 1 470 ? 10.836 14.176 16.111 1.00 94.94 470 GLN A C 1
ATOM 3637 O O . GLN A 1 470 ? 11.096 14.649 17.213 1.00 94.94 470 GLN A O 1
ATOM 3642 N N . ARG A 1 471 ? 10.172 13.014 15.986 1.00 95.31 471 ARG A N 1
ATOM 3643 C CA . ARG A 1 471 ? 9.744 12.163 17.113 1.00 95.31 471 ARG A CA 1
ATOM 3644 C C . ARG A 1 471 ? 8.771 12.842 18.091 1.00 95.31 471 ARG A C 1
ATOM 3646 O O . ARG A 1 471 ? 8.622 12.385 19.219 1.00 95.31 471 ARG A O 1
ATOM 3653 N N . LEU A 1 472 ? 8.062 13.879 17.639 1.00 94.06 472 LEU A N 1
ATOM 3654 C CA . LEU A 1 472 ? 7.120 14.658 18.457 1.00 94.06 472 LEU A CA 1
ATOM 3655 C C . LEU A 1 472 ? 5.773 13.961 18.689 1.00 94.06 472 LEU A C 1
ATOM 3657 O O . LEU A 1 472 ? 5.026 14.345 19.586 1.00 94.06 472 LEU A O 1
ATOM 3661 N N . ILE A 1 473 ? 5.438 12.977 17.851 1.00 96.06 473 ILE A N 1
ATOM 3662 C CA . ILE A 1 473 ? 4.136 12.307 17.861 1.00 96.06 473 ILE A CA 1
ATOM 3663 C C . ILE A 1 473 ? 4.269 10.940 18.515 1.00 96.06 473 ILE A C 1
ATOM 3665 O O . ILE A 1 473 ? 5.024 10.073 18.056 1.00 96.06 473 ILE A O 1
ATOM 3669 N N . LYS A 1 474 ? 3.466 10.729 19.556 1.00 96.56 474 LYS A N 1
ATOM 3670 C CA . LYS A 1 474 ? 3.326 9.448 20.242 1.00 96.56 474 LYS A CA 1
ATOM 3671 C C . LYS A 1 474 ? 1.925 8.897 20.018 1.00 96.56 474 LYS A C 1
ATOM 3673 O O . LYS A 1 474 ? 0.941 9.613 20.164 1.00 96.56 474 LYS A O 1
ATOM 3678 N N . VAL A 1 475 ? 1.835 7.615 19.682 1.00 96.56 475 VAL A N 1
ATOM 3679 C CA . VAL A 1 475 ? 0.570 6.871 19.636 1.00 96.56 475 VAL A CA 1
ATOM 3680 C C . VAL A 1 475 ? 0.639 5.776 20.686 1.00 96.56 475 VAL A C 1
ATOM 3682 O O . VAL A 1 475 ? 1.563 4.959 20.673 1.00 96.56 475 VAL A O 1
ATOM 3685 N N . ASP A 1 476 ? -0.316 5.790 21.610 1.00 95.50 476 ASP A N 1
ATOM 3686 C CA . ASP A 1 476 ? -0.335 4.991 22.832 1.00 95.50 476 ASP A CA 1
ATOM 3687 C C . ASP A 1 476 ? 1.010 5.035 23.579 1.00 95.50 476 ASP A C 1
ATOM 3689 O O . ASP A 1 476 ? 1.626 4.002 23.854 1.00 95.50 476 ASP A O 1
ATOM 3693 N N . GLY A 1 477 ? 1.518 6.243 23.832 1.00 93.19 477 GLY A N 1
ATOM 3694 C CA . GLY A 1 477 ? 2.772 6.468 24.562 1.00 93.19 477 GLY A CA 1
ATOM 3695 C C . GLY A 1 477 ? 4.055 6.111 23.798 1.00 93.19 477 GLY A C 1
ATOM 3696 O O . GLY A 1 477 ? 5.143 6.476 24.238 1.00 93.19 477 GLY A O 1
ATOM 3697 N N . LYS A 1 478 ? 3.967 5.455 22.632 1.00 94.94 478 LYS A N 1
ATOM 3698 C CA . LYS A 1 478 ? 5.129 5.093 21.806 1.00 94.94 478 LYS A CA 1
ATOM 3699 C C . LYS A 1 478 ? 5.323 6.087 20.671 1.00 94.94 478 LYS A C 1
ATOM 3701 O O . LYS A 1 478 ? 4.388 6.369 19.925 1.00 94.94 478 LYS A O 1
ATOM 3706 N N . VAL A 1 479 ? 6.553 6.562 20.493 1.00 96.75 479 VAL A N 1
ATOM 3707 C CA . VAL A 1 479 ? 6.924 7.439 19.373 1.00 96.75 479 VAL A CA 1
ATOM 3708 C C . VAL A 1 479 ? 6.702 6.709 18.047 1.00 96.75 479 VAL A C 1
ATOM 3710 O O . VAL A 1 479 ? 7.172 5.581 17.870 1.00 96.75 479 VAL A O 1
ATOM 3713 N N . ARG A 1 480 ? 5.998 7.347 17.106 1.00 95.88 480 ARG A N 1
ATOM 3714 C CA . ARG A 1 480 ? 5.761 6.805 15.760 1.00 95.88 480 ARG A CA 1
ATOM 3715 C C . ARG A 1 480 ? 6.311 7.753 14.700 1.00 95.88 480 ARG A C 1
ATOM 3717 O O . ARG A 1 480 ? 5.829 8.867 14.546 1.00 95.88 480 ARG A O 1
ATOM 3724 N N . THR A 1 481 ? 7.300 7.271 13.951 1.00 95.81 481 THR A N 1
ATOM 3725 C CA . THR A 1 481 ? 7.939 7.997 12.841 1.00 95.81 481 THR A CA 1
ATOM 3726 C C . THR A 1 481 ? 7.304 7.697 11.480 1.00 95.81 481 THR A C 1
ATOM 3728 O O . THR A 1 481 ? 7.586 8.383 10.502 1.00 95.81 481 THR A O 1
ATOM 3731 N N . ASP A 1 482 ? 6.442 6.680 11.389 1.00 95.50 482 ASP A N 1
ATOM 3732 C CA . ASP A 1 482 ? 5.759 6.321 10.147 1.00 95.50 482 ASP A CA 1
ATOM 3733 C C . ASP A 1 482 ? 4.569 7.257 9.874 1.00 95.50 482 ASP A C 1
ATOM 3735 O O . ASP A 1 482 ? 3.568 7.257 10.594 1.00 95.50 482 ASP A O 1
ATOM 3739 N N . ALA A 1 483 ? 4.652 8.019 8.781 1.00 96.12 483 ALA A N 1
ATOM 3740 C CA . ALA A 1 483 ? 3.586 8.910 8.326 1.00 96.12 483 ALA A CA 1
ATOM 3741 C C . ALA A 1 483 ? 2.297 8.163 7.925 1.00 96.12 483 ALA A C 1
ATOM 3743 O O . ALA A 1 483 ? 1.208 8.738 7.972 1.00 96.12 483 ALA A O 1
ATOM 3744 N N . ASN A 1 484 ? 2.394 6.887 7.544 1.00 96.44 484 ASN A N 1
ATOM 3745 C CA . ASN A 1 484 ? 1.258 6.050 7.160 1.00 96.44 484 ASN A CA 1
ATOM 3746 C C . ASN A 1 484 ? 0.820 5.092 8.278 1.00 96.44 484 ASN A C 1
ATOM 3748 O O . ASN A 1 484 ? 0.041 4.171 8.018 1.00 96.44 484 ASN A O 1
ATOM 3752 N N . TYR A 1 485 ? 1.261 5.319 9.520 1.00 97.31 485 TYR A N 1
ATOM 3753 C CA . TYR A 1 485 ? 0.865 4.491 10.655 1.00 97.31 485 TYR A CA 1
ATOM 3754 C C . TYR A 1 485 ? -0.671 4.465 10.814 1.00 97.31 485 TYR A C 1
ATOM 3756 O O . TYR A 1 485 ? -1.291 5.537 10.848 1.00 97.31 485 TYR A O 1
ATOM 3764 N N . PRO A 1 486 ? -1.304 3.277 10.902 1.00 96.88 486 PRO A N 1
ATOM 3765 C CA . PRO A 1 486 ? -2.755 3.146 11.007 1.00 96.88 486 PRO A CA 1
ATOM 3766 C C . PRO A 1 486 ? -3.223 3.342 12.456 1.00 96.88 486 PRO A C 1
ATOM 3768 O O . PRO A 1 486 ? -3.407 2.369 13.188 1.00 96.88 486 PRO A O 1
ATOM 3771 N N . ALA A 1 487 ? -3.445 4.591 12.869 1.00 96.19 487 ALA A N 1
ATOM 3772 C CA . ALA A 1 487 ? -4.089 4.880 14.151 1.00 96.19 487 ALA A CA 1
ATOM 3773 C C . ALA A 1 487 ? -5.594 4.586 14.045 1.00 96.19 487 ALA A C 1
ATOM 3775 O O . ALA A 1 487 ? -6.231 4.983 13.071 1.00 96.19 487 ALA A O 1
ATOM 3776 N N . GLY A 1 488 ? -6.170 3.851 14.989 1.00 95.62 488 GLY A N 1
ATOM 3777 C CA . GLY A 1 488 ? -7.553 3.380 14.897 1.00 95.62 488 GLY A CA 1
ATOM 3778 C C . GLY A 1 488 ? -8.427 3.806 16.060 1.00 95.62 488 GLY A C 1
ATOM 3779 O O . GLY A 1 488 ? -8.115 4.723 16.810 1.00 95.62 488 GLY A O 1
ATOM 3780 N N . PHE A 1 489 ? -9.571 3.141 16.177 1.00 96.12 489 PHE A N 1
ATOM 3781 C CA . PHE A 1 489 ? -10.537 3.392 17.240 1.00 96.12 489 PHE A CA 1
ATOM 3782 C C . PHE A 1 489 ? -9.907 3.188 18.631 1.00 96.12 489 PHE A C 1
ATOM 3784 O O . PHE A 1 489 ? -9.194 2.213 18.841 1.00 96.12 489 PHE A O 1
ATOM 3791 N N . MET A 1 490 ? -10.198 4.095 19.570 1.00 96.50 490 MET A N 1
ATOM 3792 C CA . MET A 1 490 ? -9.701 4.141 20.958 1.00 96.50 490 MET A CA 1
ATOM 3793 C C . MET A 1 490 ? -8.205 4.407 21.157 1.00 96.50 490 MET A C 1
ATOM 3795 O O . MET A 1 490 ? -7.789 4.547 22.311 1.00 96.50 490 MET A O 1
ATOM 3799 N N . ASP A 1 491 ? -7.414 4.537 20.093 1.00 97.06 491 ASP A N 1
ATOM 3800 C CA . ASP A 1 491 ? -6.007 4.918 20.223 1.00 97.06 491 ASP A CA 1
ATOM 3801 C C . ASP A 1 491 ? -5.876 6.350 20.758 1.00 97.06 491 ASP A C 1
ATOM 3803 O O . ASP A 1 491 ? -6.668 7.242 20.418 1.00 97.06 491 ASP A O 1
ATOM 3807 N N . VAL A 1 492 ? -4.853 6.556 21.590 1.00 97.38 492 VAL A N 1
ATOM 3808 C CA . VAL A 1 492 ? -4.514 7.861 22.166 1.00 97.38 492 VAL A CA 1
ATOM 3809 C C . VAL A 1 492 ? -3.302 8.426 21.436 1.00 97.38 492 VAL A C 1
ATOM 3811 O O . VAL A 1 492 ? -2.264 7.775 21.336 1.00 97.38 492 VAL A O 1
ATOM 3814 N N . ILE A 1 493 ? -3.431 9.638 20.912 1.00 97.25 493 ILE A N 1
ATOM 3815 C CA . ILE A 1 493 ? -2.388 10.355 20.183 1.00 97.25 493 ILE A CA 1
ATOM 3816 C C . ILE A 1 493 ? -1.971 11.555 21.023 1.00 97.25 493 ILE A C 1
ATOM 3818 O O . ILE A 1 493 ? -2.792 12.421 21.319 1.00 97.25 493 ILE A O 1
ATOM 3822 N N . THR A 1 494 ? -0.694 11.606 21.376 1.00 97.00 494 THR A N 1
ATOM 3823 C CA . THR A 1 494 ? -0.099 12.659 22.198 1.00 97.00 494 THR A CA 1
ATOM 3824 C C . THR A 1 494 ? 0.896 13.455 21.368 1.00 97.00 494 THR A C 1
ATOM 3826 O O . THR A 1 494 ? 1.720 12.874 20.651 1.00 97.00 494 THR A O 1
ATOM 3829 N N . ILE A 1 495 ? 0.828 14.781 21.481 1.00 96.00 495 ILE A N 1
ATOM 3830 C CA . ILE A 1 495 ? 1.793 15.708 20.889 1.00 96.00 495 ILE A CA 1
ATOM 3831 C C . ILE A 1 495 ? 2.476 16.459 22.030 1.00 96.00 495 ILE A C 1
ATOM 3833 O O . ILE A 1 495 ? 1.919 17.399 22.592 1.00 96.00 495 ILE A O 1
ATOM 3837 N N . ASP A 1 496 ? 3.698 16.044 22.368 1.00 91.00 496 ASP A N 1
ATOM 3838 C CA . ASP A 1 496 ? 4.396 16.543 23.562 1.00 91.00 496 ASP A CA 1
ATOM 3839 C C . ASP A 1 496 ? 4.655 18.055 23.496 1.00 91.00 496 ASP A C 1
ATOM 3841 O O . ASP A 1 496 ? 4.524 18.757 24.492 1.00 91.00 496 ASP A O 1
ATOM 3845 N N . LYS A 1 497 ? 4.984 18.575 22.305 1.00 92.69 497 LYS A N 1
ATOM 3846 C CA . LYS A 1 497 ? 5.353 19.986 22.114 1.00 92.69 497 LYS A CA 1
ATOM 3847 C C . LYS A 1 497 ? 4.191 20.953 22.356 1.00 92.69 497 LYS A C 1
ATOM 3849 O O . LYS A 1 497 ? 4.427 22.069 22.802 1.00 92.69 497 LYS A O 1
ATOM 3854 N N . THR A 1 498 ? 2.963 20.548 22.031 1.00 93.25 498 THR A N 1
ATOM 3855 C CA . THR A 1 498 ? 1.758 21.363 22.260 1.00 93.25 498 THR A CA 1
ATOM 3856 C C . THR A 1 498 ? 1.048 20.999 23.562 1.00 93.25 498 THR A C 1
ATOM 3858 O O . THR A 1 498 ? 0.140 21.715 23.969 1.00 93.25 498 THR A O 1
ATOM 3861 N N . GLY A 1 499 ? 1.443 19.901 24.216 1.00 92.19 499 GLY A N 1
ATOM 3862 C CA . GLY A 1 499 ? 0.777 19.391 25.413 1.00 92.19 499 GLY A CA 1
ATOM 3863 C C . GLY A 1 499 ? -0.649 18.894 25.154 1.00 92.19 499 GLY A C 1
ATOM 3864 O O . GLY A 1 499 ? -1.451 18.829 26.083 1.00 92.19 499 GLY A O 1
ATOM 3865 N N . GLU A 1 500 ? -0.989 18.567 23.904 1.00 94.06 500 GLU A N 1
ATOM 3866 C CA . GLU A 1 500 ? -2.333 18.133 23.526 1.00 94.06 500 GLU A CA 1
ATOM 3867 C C . GLU A 1 500 ? -2.445 16.608 23.416 1.00 94.06 500 GLU A C 1
ATOM 3869 O O . GLU A 1 500 ? -1.566 15.920 22.882 1.00 94.06 500 GLU A O 1
ATOM 3874 N N . TYR A 1 501 ? -3.589 16.094 23.868 1.00 97.25 501 TYR A N 1
ATOM 3875 C CA . TYR A 1 501 ? -3.931 14.677 23.856 1.00 97.25 501 TYR A CA 1
ATOM 3876 C C . TYR A 1 501 ? -5.230 14.469 23.088 1.00 97.25 501 TYR A C 1
ATOM 3878 O O . TYR A 1 501 ? -6.220 15.178 23.293 1.00 97.25 501 TYR A O 1
ATOM 3886 N N . PHE A 1 502 ? -5.245 13.469 22.215 1.00 97.06 502 PHE A N 1
ATOM 3887 C CA . PHE A 1 502 ? -6.383 13.164 21.362 1.00 97.06 502 PHE A CA 1
ATOM 3888 C C . PHE A 1 502 ? -6.758 11.689 21.460 1.00 97.06 502 PHE A C 1
ATOM 3890 O O . PHE A 1 502 ? -5.894 10.824 21.362 1.00 97.06 502 PHE A O 1
ATOM 3897 N N . ARG A 1 503 ? -8.052 11.383 21.567 1.00 96.88 503 ARG A N 1
ATOM 3898 C CA . ARG A 1 503 ? -8.595 10.028 21.407 1.00 96.88 503 ARG A CA 1
ATOM 3899 C C . ARG A 1 503 ? -9.302 9.922 20.064 1.00 96.88 503 ARG A C 1
ATOM 3901 O O . ARG A 1 503 ? -10.139 10.761 19.720 1.00 96.88 503 ARG A O 1
ATOM 3908 N N . LEU A 1 504 ? -8.992 8.875 19.305 1.00 95.94 504 LEU A N 1
ATOM 3909 C CA . LEU A 1 504 ? -9.704 8.582 18.066 1.00 95.94 504 LEU A CA 1
ATOM 3910 C C . LEU A 1 504 ? -11.012 7.844 18.362 1.00 95.94 504 LEU A C 1
ATOM 3912 O O . LEU A 1 504 ? -11.022 6.686 18.778 1.00 95.94 504 LEU A O 1
ATOM 3916 N N . VAL A 1 505 ? -12.130 8.518 18.112 1.00 95.62 505 VAL A N 1
ATOM 3917 C CA . VAL A 1 505 ? -13.487 7.997 18.336 1.00 95.62 505 VAL A CA 1
ATOM 3918 C C . VAL A 1 505 ? -14.321 8.230 17.077 1.00 95.62 505 VAL A C 1
ATOM 3920 O O . VAL A 1 505 ? -13.980 9.072 16.244 1.00 95.62 505 VAL A O 1
ATOM 3923 N N . TYR A 1 506 ? -15.403 7.478 16.889 1.00 95.31 506 TYR A N 1
ATOM 3924 C CA . TYR A 1 506 ? -16.324 7.725 15.784 1.00 95.31 506 TYR A CA 1
ATOM 3925 C C . TYR A 1 506 ? -17.345 8.812 16.124 1.00 95.31 506 TYR A C 1
ATOM 3927 O O . TYR A 1 506 ? -17.884 8.873 17.224 1.00 95.31 506 TYR A O 1
ATOM 3935 N N . ASP A 1 507 ? -17.630 9.645 15.133 1.00 93.50 507 ASP A N 1
ATOM 3936 C CA . ASP A 1 507 ? -18.772 10.554 15.096 1.00 93.50 507 ASP A CA 1
ATOM 3937 C C . ASP A 1 507 ? -20.036 9.814 14.613 1.00 93.50 507 ASP A C 1
ATOM 3939 O O . ASP A 1 507 ? -19.933 8.826 13.883 1.00 93.50 507 ASP A O 1
ATOM 3943 N N . VAL A 1 508 ? -21.230 10.338 14.905 1.00 92.56 508 VAL A N 1
ATOM 3944 C CA . VAL A 1 508 ? -22.542 9.776 14.508 1.00 92.56 508 VAL A CA 1
ATOM 3945 C C . VAL A 1 508 ? -22.745 9.694 12.990 1.00 92.56 508 VAL A C 1
ATOM 3947 O O . VAL A 1 508 ? -23.597 8.953 12.492 1.00 92.56 508 VAL A O 1
ATOM 3950 N N . LYS A 1 509 ? -21.933 10.440 12.231 1.00 91.75 509 LYS A N 1
ATOM 3951 C CA . LYS A 1 509 ? -21.856 10.380 10.762 1.00 91.75 509 LYS A CA 1
ATOM 3952 C C . LYS A 1 509 ? -20.935 9.275 10.235 1.00 91.75 509 LYS A C 1
ATOM 3954 O O . LYS A 1 509 ? -20.773 9.148 9.024 1.00 91.75 509 LYS A O 1
ATOM 3959 N N . GLY A 1 510 ? -20.300 8.502 11.113 1.00 90.00 510 GLY A N 1
ATOM 3960 C CA . GLY A 1 510 ? -19.393 7.420 10.742 1.00 90.00 510 GLY A CA 1
ATOM 3961 C C . GLY A 1 510 ? -17.995 7.872 10.313 1.00 90.00 510 GLY A C 1
ATOM 3962 O O . GLY A 1 510 ? -17.349 7.239 9.478 1.00 90.00 510 GLY A O 1
ATOM 3963 N N . ARG A 1 511 ? -17.531 9.000 10.851 1.00 93.88 511 ARG A N 1
ATOM 3964 C CA . ARG A 1 511 ? -16.209 9.585 10.575 1.00 93.88 511 ARG A CA 1
ATOM 3965 C C . ARG A 1 511 ? -15.334 9.471 11.816 1.00 93.88 511 ARG A C 1
ATOM 3967 O O . ARG A 1 511 ? -15.867 9.438 12.917 1.00 93.88 511 ARG A O 1
ATOM 3974 N N . PHE A 1 512 ? -14.014 9.486 11.656 1.00 93.88 512 PHE A N 1
ATOM 3975 C CA . PHE A 1 512 ? -13.123 9.669 12.804 1.00 93.88 512 PHE A CA 1
ATOM 3976 C C . PHE A 1 512 ? -13.219 11.110 13.315 1.00 93.88 512 PHE A C 1
ATOM 3978 O O . PHE A 1 512 ? -12.875 12.050 12.589 1.00 93.88 512 PHE A O 1
ATOM 3985 N N . ALA A 1 513 ? -13.700 11.260 14.546 1.00 92.88 513 ALA A N 1
ATOM 3986 C CA . ALA A 1 513 ? -13.625 12.476 15.334 1.00 92.88 513 ALA A CA 1
ATOM 3987 C C . ALA A 1 513 ? -12.284 12.515 16.071 1.00 92.88 513 ALA A C 1
ATOM 3989 O O . ALA A 1 513 ? -11.856 11.528 16.671 1.00 92.88 513 ALA A O 1
ATOM 3990 N N . ILE A 1 514 ? -11.631 13.673 16.026 1.00 92.75 514 ILE A N 1
ATOM 3991 C CA . ILE A 1 514 ? -10.438 13.945 16.823 1.00 92.75 514 ILE A CA 1
ATOM 3992 C C . ILE A 1 514 ? -10.918 14.572 18.121 1.00 92.75 514 ILE A C 1
ATOM 3994 O O . ILE A 1 514 ? -11.187 15.771 18.176 1.00 92.75 514 ILE A O 1
ATOM 3998 N N . HIS A 1 515 ? -11.122 13.735 19.132 1.00 95.31 515 HIS A N 1
ATOM 3999 C CA . HIS A 1 515 ? -11.619 14.191 20.417 1.00 95.31 515 HIS A CA 1
ATOM 4000 C C . HIS A 1 515 ? -10.441 14.588 21.304 1.00 95.31 515 HIS A C 1
ATOM 4002 O O . HIS A 1 515 ? -9.586 13.753 21.587 1.00 95.31 515 HIS A O 1
ATOM 4008 N N . ARG A 1 516 ? -10.373 15.861 21.704 1.00 95.50 516 ARG A N 1
ATOM 4009 C CA . ARG A 1 516 ? -9.394 16.333 22.690 1.00 95.50 516 ARG A CA 1
ATOM 4010 C C . ARG A 1 516 ? -9.755 15.777 24.064 1.00 95.50 516 ARG A C 1
ATOM 4012 O O . ARG A 1 516 ? -10.914 15.878 24.455 1.00 95.50 516 ARG A O 1
ATOM 4019 N N . ILE A 1 517 ? -8.771 15.225 24.765 1.00 96.75 517 ILE A N 1
ATOM 4020 C CA . ILE A 1 517 ? -8.926 14.622 26.095 1.00 96.75 517 ILE A CA 1
ATOM 4021 C C . ILE A 1 517 ? -7.947 15.249 27.094 1.00 96.75 517 ILE A C 1
ATOM 4023 O O . ILE A 1 517 ? -7.010 15.949 26.706 1.00 96.75 517 ILE A O 1
ATOM 4027 N N . THR A 1 518 ? -8.152 14.988 28.385 1.00 96.50 518 THR A N 1
ATOM 4028 C CA . THR A 1 518 ? -7.233 15.414 29.449 1.00 96.50 518 THR A CA 1
ATOM 4029 C C . THR A 1 518 ? -6.014 14.491 29.546 1.00 96.50 518 THR A C 1
ATOM 4031 O O . THR A 1 518 ? -6.039 13.344 29.092 1.00 96.50 518 THR A O 1
ATOM 4034 N N . ALA A 1 519 ? -4.943 14.972 30.187 1.00 95.12 519 ALA A N 1
ATOM 4035 C CA . ALA A 1 519 ? -3.728 14.186 30.410 1.00 95.12 519 ALA A CA 1
ATOM 4036 C C . ALA A 1 519 ? -3.970 12.936 31.281 1.00 95.12 519 ALA A C 1
ATOM 4038 O O . ALA A 1 519 ? -3.279 11.933 31.125 1.00 95.12 519 ALA A O 1
ATOM 4039 N N . GLU A 1 520 ? -4.953 12.973 32.186 1.00 94.44 520 GLU A N 1
ATOM 4040 C CA . GLU A 1 520 ? -5.330 11.824 33.018 1.00 94.44 520 GLU A CA 1
ATOM 4041 C C . GLU A 1 520 ? -6.024 10.735 32.201 1.00 94.44 520 GLU A C 1
ATOM 4043 O O . GLU A 1 520 ? -5.654 9.564 32.292 1.00 94.44 520 GLU A O 1
ATOM 4048 N N . GLU A 1 521 ? -6.978 11.117 31.347 1.00 94.50 521 GLU A N 1
ATOM 4049 C CA . GLU A 1 521 ? -7.653 10.176 30.453 1.00 94.50 521 GLU A CA 1
ATOM 4050 C C . GLU A 1 521 ? -6.690 9.588 29.410 1.00 94.50 521 GLU A C 1
ATOM 4052 O O . GLU A 1 521 ? -6.839 8.437 28.999 1.00 94.50 521 GLU A O 1
ATOM 4057 N N . ALA A 1 522 ? -5.665 10.346 29.014 1.00 95.88 522 ALA A N 1
ATOM 4058 C CA . ALA A 1 522 ? -4.649 9.902 28.068 1.00 95.88 522 ALA A CA 1
ATOM 4059 C C . ALA A 1 522 ? -3.753 8.768 28.596 1.00 95.88 522 ALA A C 1
ATOM 4061 O O . ALA A 1 522 ? -3.080 8.119 27.797 1.00 95.88 522 ALA A O 1
ATOM 4062 N N . LYS A 1 523 ? -3.735 8.504 29.911 1.00 96.38 523 LYS A N 1
ATOM 4063 C CA . LYS A 1 523 ? -2.929 7.423 30.507 1.00 96.38 523 LYS A CA 1
ATOM 4064 C C . LYS A 1 523 ? -3.493 6.035 30.214 1.00 96.38 523 LYS A C 1
ATOM 4066 O O . LYS A 1 523 ? -2.739 5.067 30.207 1.00 96.38 523 LYS A O 1
ATOM 4071 N N . TYR A 1 524 ? -4.790 5.923 29.933 1.00 96.62 524 TYR A N 1
ATOM 4072 C CA . TYR A 1 524 ? -5.436 4.638 29.686 1.00 96.62 524 TYR A CA 1
ATOM 4073 C C . TYR A 1 524 ? -6.193 4.604 28.360 1.00 96.62 524 TYR A C 1
ATOM 4075 O O . TYR A 1 524 ? -6.555 5.620 27.760 1.00 96.62 524 TYR A O 1
ATOM 4083 N N . LYS A 1 525 ? -6.495 3.394 27.893 1.00 96.56 525 LYS A N 1
ATOM 4084 C CA . LYS A 1 525 ? -7.426 3.189 26.784 1.00 96.56 525 LYS A CA 1
ATOM 4085 C C . LYS A 1 525 ? -8.266 1.939 26.958 1.00 96.56 525 LYS A C 1
ATOM 4087 O O . LYS A 1 525 ? -7.913 1.032 27.704 1.00 96.56 525 LYS A O 1
ATOM 4092 N N . LEU A 1 526 ? -9.383 1.901 26.243 1.00 97.19 526 LEU A N 1
ATOM 4093 C CA . LEU A 1 526 ? -10.266 0.747 26.220 1.00 97.19 526 LEU A CA 1
ATOM 4094 C C . LEU A 1 526 ? -9.894 -0.188 25.070 1.00 97.19 526 LEU A C 1
ATOM 4096 O O . LEU A 1 526 ? -9.749 0.242 23.925 1.00 97.19 526 LEU A O 1
ATOM 4100 N N . CYS A 1 527 ? -9.802 -1.482 25.360 1.00 97.06 527 CYS A N 1
ATOM 4101 C CA . CYS A 1 527 ? -9.510 -2.517 24.380 1.00 97.06 527 CYS A CA 1
ATOM 4102 C C . CYS A 1 527 ? -10.560 -3.630 24.436 1.00 97.06 527 CYS A C 1
ATOM 4104 O O . CYS A 1 527 ? -10.667 -4.340 25.428 1.00 97.06 527 CYS A O 1
ATOM 4106 N N . LYS A 1 528 ? -11.300 -3.850 23.343 1.00 97.00 528 LYS A N 1
ATOM 4107 C CA . LYS A 1 528 ? -12.180 -5.023 23.212 1.00 97.00 528 LYS A CA 1
ATOM 4108 C C . LYS A 1 528 ? -11.366 -6.306 23.037 1.00 97.00 528 LYS A C 1
ATOM 4110 O O . LYS A 1 528 ? -10.463 -6.346 22.194 1.00 97.00 528 LYS A O 1
ATOM 4115 N N . VAL A 1 529 ? -11.719 -7.352 23.780 1.00 97.31 529 VAL A N 1
ATOM 4116 C CA . VAL A 1 529 ? -11.134 -8.697 23.697 1.00 97.31 529 VAL A CA 1
ATOM 4117 C C . VAL A 1 529 ? -11.711 -9.448 22.499 1.00 97.31 529 VAL A C 1
ATOM 4119 O O . VAL A 1 529 ? -12.926 -9.592 22.363 1.00 97.31 529 VAL A O 1
ATOM 4122 N N . ARG A 1 530 ? -10.835 -9.943 21.617 1.00 95.44 530 ARG A N 1
ATOM 4123 C CA . ARG A 1 530 ? -11.213 -10.722 20.423 1.00 95.44 530 ARG A CA 1
ATOM 4124 C C . ARG A 1 530 ? -11.125 -12.228 20.618 1.00 95.44 530 ARG A C 1
ATOM 4126 O O . ARG A 1 530 ? -11.946 -12.946 20.064 1.00 95.44 530 ARG A O 1
ATOM 4133 N N . ARG A 1 531 ? -10.126 -12.704 21.356 1.00 95.00 531 ARG A N 1
ATOM 4134 C CA . ARG A 1 531 ? -9.951 -14.127 21.675 1.00 95.00 531 ARG A CA 1
ATOM 4135 C C . ARG A 1 531 ? -9.290 -14.270 23.035 1.00 95.00 531 ARG A C 1
ATOM 4137 O O . ARG A 1 531 ? -8.479 -13.421 23.411 1.00 95.00 531 ARG A O 1
ATOM 4144 N N . VAL A 1 532 ? -9.635 -15.354 23.710 1.00 95.38 532 VAL A N 1
ATOM 4145 C CA . VAL A 1 532 ? -8.991 -15.842 24.928 1.00 95.38 532 VAL A CA 1
ATOM 4146 C C . VAL A 1 532 ? -8.432 -17.214 24.576 1.00 95.38 532 VAL A C 1
ATOM 4148 O O . VAL A 1 532 ? -9.157 -18.036 24.016 1.00 95.38 532 VAL A O 1
ATOM 4151 N N . GLN A 1 533 ? -7.142 -17.429 24.800 1.00 94.44 533 GLN A N 1
ATOM 4152 C CA . GLN A 1 533 ? -6.449 -18.666 24.449 1.00 94.44 533 GLN A CA 1
ATOM 4153 C C . GLN A 1 533 ? -5.432 -19.018 25.534 1.00 94.44 533 GLN A C 1
ATOM 4155 O O . GLN A 1 533 ? -4.978 -18.153 26.282 1.00 94.44 533 GLN A O 1
ATOM 4160 N N . VAL A 1 534 ? -5.067 -20.294 25.610 1.00 95.56 534 VAL A N 1
ATOM 4161 C CA . VAL A 1 534 ? -3.996 -20.778 26.482 1.00 95.56 534 VAL A CA 1
ATOM 4162 C C . VAL A 1 534 ? -2.774 -21.046 25.614 1.00 95.56 534 VAL A C 1
ATOM 4164 O O . VAL A 1 534 ? -2.862 -21.735 24.600 1.00 95.56 534 VAL A O 1
ATOM 4167 N N . GLY A 1 535 ? -1.654 -20.423 25.963 1.00 94.50 535 GLY A N 1
ATOM 4168 C CA . GLY A 1 535 ? -0.385 -20.570 25.264 1.00 94.50 535 GLY A CA 1
ATOM 4169 C C . GLY A 1 535 ? 0.451 -21.738 25.789 1.00 94.50 535 GLY A C 1
ATOM 4170 O O . GLY A 1 535 ? 0.019 -22.484 26.673 1.00 94.50 535 GLY A O 1
ATOM 4171 N N . PRO A 1 536 ? 1.688 -21.878 25.284 1.00 93.38 536 PRO A N 1
ATOM 4172 C CA . PRO A 1 536 ? 2.647 -22.842 25.809 1.00 93.38 536 PRO A CA 1
ATOM 4173 C C . PRO A 1 536 ? 2.818 -22.690 27.326 1.00 93.38 536 PRO A C 1
ATOM 4175 O O . PRO A 1 536 ? 2.779 -21.574 27.849 1.00 93.38 536 PRO A O 1
ATOM 4178 N N . LYS A 1 537 ? 3.035 -23.812 28.022 1.00 95.19 537 LYS A N 1
ATOM 4179 C CA . LYS A 1 537 ? 3.146 -23.881 29.493 1.00 95.19 537 LYS A CA 1
ATOM 4180 C C . LYS A 1 537 ? 1.864 -23.496 30.250 1.00 95.19 537 LYS A C 1
ATOM 4182 O O . LYS A 1 537 ? 1.938 -23.076 31.398 1.00 95.19 537 LYS A O 1
ATOM 4187 N N . GLY A 1 538 ? 0.695 -23.605 29.614 1.00 94.12 538 GLY A N 1
ATOM 4188 C CA . GLY A 1 538 ? -0.590 -23.364 30.279 1.00 94.12 538 GLY A CA 1
ATOM 4189 C C . GLY A 1 538 ? -0.878 -21.891 30.587 1.00 94.12 538 GLY A C 1
ATOM 4190 O O . GLY A 1 538 ? -1.756 -21.599 31.391 1.00 94.12 538 GLY A O 1
ATOM 4191 N N . ILE A 1 539 ? -0.158 -20.948 29.969 1.00 96.25 539 ILE A N 1
ATOM 4192 C CA . ILE A 1 539 ? -0.291 -19.517 30.272 1.00 96.25 539 ILE A CA 1
ATOM 4193 C C . ILE A 1 539 ? -1.508 -18.935 29.535 1.00 96.25 539 ILE A C 1
ATOM 4195 O O . ILE A 1 539 ? -1.481 -18.872 28.300 1.00 96.25 539 ILE A O 1
ATOM 4199 N N . PRO A 1 540 ? -2.554 -18.449 30.230 1.00 96.44 540 PRO A N 1
ATOM 4200 C CA . PRO A 1 540 ? -3.680 -17.799 29.573 1.00 96.44 540 PRO A CA 1
ATOM 4201 C C . PRO A 1 540 ? -3.265 -16.435 29.011 1.00 96.44 540 PRO A C 1
ATOM 4203 O O . PRO A 1 540 ? -2.553 -15.654 29.652 1.00 96.44 540 PRO A O 1
ATOM 4206 N N . PHE A 1 541 ? -3.732 -16.123 27.806 1.00 96.25 541 PHE A N 1
ATOM 4207 C CA . PHE A 1 541 ? -3.568 -14.815 27.190 1.00 96.25 541 PHE A CA 1
ATOM 4208 C C . PHE A 1 541 ? -4.822 -14.397 26.423 1.00 96.25 541 PHE A C 1
ATOM 4210 O O . PHE A 1 541 ? -5.555 -15.206 25.852 1.00 96.25 541 PHE A O 1
ATOM 4217 N N . ILE A 1 542 ? -5.046 -13.090 26.374 1.00 96.75 542 ILE A N 1
ATOM 4218 C CA . ILE A 1 542 ? -6.063 -12.475 25.526 1.00 96.75 542 ILE A CA 1
ATOM 4219 C C . ILE A 1 542 ? -5.403 -11.745 24.372 1.00 96.75 542 ILE A C 1
ATOM 4221 O O . ILE A 1 542 ? -4.293 -11.225 24.509 1.00 96.75 542 ILE A O 1
ATOM 4225 N N . THR A 1 543 ? -6.113 -11.637 23.249 1.00 96.62 543 THR A N 1
ATOM 4226 C CA . THR A 1 543 ? -5.746 -10.658 22.223 1.00 96.62 543 THR A CA 1
ATOM 4227 C C . THR A 1 543 ? -6.852 -9.660 21.977 1.00 96.62 543 THR A C 1
ATOM 4229 O O . THR A 1 543 ? -8.028 -10.021 21.879 1.00 96.62 543 THR A O 1
ATOM 4232 N N . THR A 1 544 ? -6.463 -8.408 21.821 1.00 96.38 544 THR A N 1
ATOM 4233 C CA . THR A 1 544 ? -7.370 -7.274 21.699 1.00 96.38 544 THR A CA 1
ATOM 4234 C C . THR A 1 544 ? -7.655 -6.922 20.237 1.00 96.38 544 THR A C 1
ATOM 4236 O O . THR A 1 544 ? -7.045 -7.441 19.299 1.00 96.38 544 THR A O 1
ATOM 4239 N N . HIS A 1 545 ? -8.624 -6.033 20.021 1.00 95.06 545 HIS A N 1
ATOM 4240 C CA . HIS A 1 545 ? -8.994 -5.545 18.692 1.00 95.06 545 HIS A CA 1
ATOM 4241 C C . HIS A 1 545 ? -7.894 -4.741 17.975 1.00 95.06 545 HIS A C 1
ATOM 4243 O O . HIS A 1 545 ? -7.862 -4.775 16.748 1.00 95.06 545 HIS A O 1
ATOM 4249 N N . ASP A 1 546 ? -7.000 -4.093 18.729 1.00 93.38 546 ASP A N 1
ATOM 4250 C CA . ASP A 1 546 ? -5.806 -3.374 18.262 1.00 93.38 546 ASP A CA 1
ATOM 4251 C C . ASP A 1 546 ? -4.561 -4.283 18.184 1.00 93.38 546 ASP A C 1
ATOM 4253 O O . ASP A 1 546 ? -3.429 -3.815 18.099 1.00 93.38 546 ASP A O 1
ATOM 4257 N N . GLY A 1 547 ? -4.742 -5.605 18.239 1.00 92.38 547 GLY A N 1
ATOM 4258 C CA . GLY A 1 547 ? -3.668 -6.571 17.999 1.00 92.38 547 GLY A CA 1
ATOM 4259 C C . GLY A 1 547 ? -2.656 -6.730 19.137 1.00 92.38 547 GLY A C 1
ATOM 4260 O O . GLY A 1 547 ? -1.620 -7.360 18.928 1.00 92.38 547 GLY A O 1
ATOM 4261 N N . ARG A 1 548 ? -2.927 -6.206 20.339 1.00 94.38 548 ARG A N 1
ATOM 4262 C CA . ARG A 1 548 ? -2.097 -6.474 21.523 1.00 94.38 548 ARG A CA 1
ATOM 4263 C C . ARG A 1 548 ? -2.398 -7.864 22.074 1.00 94.38 548 ARG A C 1
ATOM 4265 O O . ARG A 1 548 ? -3.536 -8.332 22.012 1.00 94.38 548 ARG A O 1
ATOM 4272 N N . THR A 1 549 ? -1.382 -8.482 22.667 1.00 95.50 549 THR A N 1
ATOM 4273 C CA . THR A 1 549 ? -1.499 -9.742 23.407 1.00 95.50 549 THR A CA 1
ATOM 4274 C C . THR A 1 549 ? -1.130 -9.492 24.860 1.00 95.50 549 THR A C 1
ATOM 4276 O O . THR A 1 549 ? -0.030 -9.015 25.136 1.00 95.50 549 THR A O 1
ATOM 4279 N N . ILE A 1 550 ? -2.039 -9.804 25.781 1.00 95.31 550 ILE A N 1
ATOM 4280 C CA . ILE A 1 550 ? -1.850 -9.589 27.219 1.00 95.31 550 ILE A CA 1
ATOM 4281 C C . ILE A 1 550 ? -1.923 -10.945 27.911 1.00 95.31 550 ILE A C 1
ATOM 4283 O O . ILE A 1 550 ? -2.873 -11.701 27.707 1.00 95.31 550 ILE A O 1
ATOM 4287 N N . ARG A 1 551 ? -0.888 -11.261 28.692 1.00 94.81 551 ARG A N 1
ATOM 4288 C CA . ARG A 1 551 ? -0.756 -12.521 29.436 1.00 94.81 551 ARG A CA 1
ATOM 4289 C C . ARG A 1 551 ? -1.346 -12.378 30.833 1.00 94.81 551 ARG A C 1
ATOM 4291 O O . ARG A 1 551 ? -1.347 -11.273 31.366 1.00 94.81 551 ARG A O 1
ATOM 4298 N N . TYR A 1 552 ? -1.767 -13.500 31.408 1.00 94.31 552 TYR A N 1
ATOM 4299 C CA . TYR A 1 552 ? -2.366 -13.575 32.743 1.00 94.31 552 TYR A CA 1
ATOM 4300 C C . TYR A 1 552 ? -3.548 -12.603 32.927 1.00 94.31 552 TYR A C 1
ATOM 4302 O O . TYR A 1 552 ? -3.536 -11.788 33.849 1.00 94.31 552 TYR A O 1
ATOM 4310 N N . PRO A 1 553 ? -4.552 -12.629 32.025 1.00 95.25 553 PRO A N 1
ATOM 4311 C CA . PRO A 1 553 ? -5.793 -11.902 32.253 1.00 95.25 553 PRO A CA 1
ATOM 4312 C C . PRO A 1 553 ? -6.536 -12.494 33.459 1.00 95.25 553 PRO A C 1
ATOM 4314 O O . PRO A 1 553 ? -6.374 -13.675 33.772 1.00 95.25 553 PRO A O 1
ATOM 4317 N N . ASP A 1 554 ? -7.393 -11.691 34.087 1.00 94.06 554 ASP A N 1
ATOM 4318 C CA . ASP A 1 554 ? -8.332 -12.194 35.090 1.00 94.06 554 ASP A CA 1
ATOM 4319 C C . ASP A 1 554 ? -9.206 -13.313 34.472 1.00 94.06 554 ASP A C 1
ATOM 4321 O O . ASP A 1 554 ? -9.732 -13.115 33.366 1.00 94.06 554 ASP A O 1
ATOM 4325 N N . PRO A 1 555 ? -9.374 -14.475 35.140 1.00 93.81 555 PRO A N 1
ATOM 4326 C CA . PRO A 1 555 ? -10.168 -15.600 34.637 1.00 93.81 555 PRO A CA 1
ATOM 4327 C C . PRO A 1 555 ? -11.611 -15.244 34.276 1.00 93.81 555 PRO A C 1
ATOM 4329 O O . PRO A 1 555 ? -12.234 -15.920 33.455 1.00 93.81 555 PRO A O 1
ATOM 4332 N N . LEU A 1 556 ? -12.158 -14.185 34.873 1.00 95.00 556 LEU A N 1
ATOM 4333 C CA . LEU A 1 556 ? -13.490 -13.720 34.553 1.00 95.00 556 LEU A CA 1
ATOM 4334 C C . LEU A 1 556 ? -13.551 -13.203 33.118 1.00 95.00 556 LEU A C 1
ATOM 4336 O O . LEU A 1 556 ? -14.590 -13.396 32.497 1.00 95.00 556 LEU A O 1
ATOM 4340 N N . VAL A 1 557 ? -12.513 -12.559 32.572 1.00 95.75 557 VAL A N 1
ATOM 4341 C CA . VAL A 1 557 ? -12.529 -11.875 31.260 1.00 95.75 557 VAL A CA 1
ATOM 4342 C C . VAL A 1 557 ? -12.861 -12.835 30.110 1.00 95.75 557 VAL A C 1
ATOM 4344 O O . VAL A 1 557 ? -12.144 -13.800 29.853 1.00 95.75 557 VAL A O 1
ATOM 4347 N N . LYS A 1 558 ? -13.931 -12.536 29.359 1.00 95.38 558 LYS A N 1
ATOM 4348 C CA . LYS A 1 558 ? -14.406 -13.343 28.223 1.00 95.38 558 LYS A CA 1
ATOM 4349 C C . LYS A 1 558 ? -14.271 -12.599 26.894 1.00 95.38 558 LYS A C 1
ATOM 4351 O O . LYS A 1 558 ? -13.971 -11.409 26.820 1.00 95.38 558 LYS A O 1
ATOM 4356 N N . VAL A 1 559 ? -14.490 -13.327 25.801 1.00 95.00 559 VAL A N 1
ATOM 4357 C CA . VAL A 1 559 ? -14.530 -12.757 24.447 1.00 95.00 559 VAL A CA 1
ATOM 4358 C C . VAL A 1 559 ? -15.660 -11.724 24.340 1.00 95.00 559 VAL A C 1
ATOM 4360 O O . VAL A 1 559 ? -16.769 -11.981 24.796 1.00 95.00 559 VAL A O 1
ATOM 4363 N N . ASN A 1 560 ? -15.389 -10.599 23.669 1.00 95.38 560 ASN A N 1
ATOM 4364 C CA . ASN A 1 560 ? -16.244 -9.409 23.528 1.00 95.38 560 ASN A CA 1
ATOM 4365 C C . ASN A 1 560 ? -16.344 -8.478 24.741 1.00 95.38 560 ASN A C 1
ATOM 4367 O O . ASN A 1 560 ? -16.883 -7.382 24.572 1.00 95.38 560 ASN A O 1
ATOM 4371 N N . ASP A 1 561 ? -15.770 -8.840 25.889 1.00 96.25 561 ASP A N 1
ATOM 4372 C CA . ASP A 1 561 ? -15.582 -7.901 26.997 1.00 96.25 561 ASP A CA 1
ATOM 4373 C C . ASP A 1 561 ? -14.598 -6.789 26.592 1.00 96.25 561 ASP A C 1
ATOM 4375 O O . ASP A 1 561 ? -13.767 -6.952 25.687 1.00 96.25 561 ASP A O 1
ATOM 4379 N N . THR A 1 562 ? -14.670 -5.650 27.277 1.00 97.19 562 THR A N 1
ATOM 4380 C CA . THR A 1 562 ? -13.719 -4.547 27.105 1.00 97.19 562 THR A CA 1
ATOM 4381 C C . THR A 1 562 ? -12.836 -4.444 28.338 1.00 97.19 562 THR A C 1
ATOM 4383 O O . THR A 1 562 ? -13.337 -4.361 29.452 1.00 97.19 562 THR A O 1
ATOM 4386 N N . ILE A 1 563 ? -11.522 -4.393 28.149 1.00 96.75 563 ILE A N 1
ATOM 4387 C CA . ILE A 1 563 ? -10.558 -4.121 29.219 1.00 96.75 563 ILE A CA 1
ATOM 4388 C C . ILE A 1 563 ? -10.151 -2.645 29.206 1.00 96.75 563 ILE A C 1
ATOM 4390 O O . ILE A 1 563 ? -10.023 -2.036 28.141 1.00 96.75 563 ILE A O 1
ATOM 4394 N N . GLN A 1 564 ? -9.914 -2.081 30.384 1.00 96.19 564 GLN A N 1
ATOM 4395 C CA . GLN A 1 564 ? -9.237 -0.806 30.565 1.00 96.19 564 GLN A CA 1
ATOM 4396 C C . GLN A 1 564 ? -7.747 -1.079 30.748 1.00 96.19 564 GLN A C 1
ATOM 4398 O O . GLN A 1 564 ? -7.329 -1.740 31.696 1.00 96.19 564 GLN A O 1
ATOM 4403 N N . LEU A 1 565 ? -6.952 -0.597 29.802 1.00 95.81 565 LEU A N 1
ATOM 4404 C CA . LEU A 1 565 ? -5.520 -0.831 29.728 1.00 95.81 565 LEU A CA 1
ATOM 4405 C C . LEU A 1 565 ? -4.771 0.438 30.117 1.00 95.81 565 LEU A C 1
ATOM 4407 O O . LEU A 1 565 ? -5.001 1.486 29.510 1.00 95.81 565 LEU A O 1
ATOM 4411 N N . ASP A 1 566 ? -3.841 0.327 31.061 1.00 96.25 566 ASP A N 1
ATOM 4412 C CA . ASP A 1 566 ? -2.850 1.374 31.291 1.00 96.25 566 ASP A CA 1
ATOM 4413 C C . ASP A 1 566 ? -1.810 1.361 30.162 1.00 96.25 566 ASP A C 1
ATOM 4415 O O . ASP A 1 566 ? -1.209 0.329 29.848 1.00 96.25 566 ASP A O 1
ATOM 4419 N N . ILE A 1 567 ? -1.610 2.505 29.513 1.00 94.19 567 ILE A N 1
ATOM 4420 C CA . ILE A 1 567 ? -0.782 2.609 28.307 1.00 94.19 567 ILE A CA 1
ATOM 4421 C C . ILE A 1 567 ? 0.707 2.473 28.643 1.00 94.19 567 ILE A C 1
ATOM 4423 O O . ILE A 1 567 ? 1.456 1.899 27.847 1.00 94.19 567 ILE A O 1
ATOM 4427 N N . ALA A 1 568 ? 1.132 2.962 29.810 1.00 93.06 568 ALA A N 1
ATOM 4428 C CA . ALA A 1 568 ? 2.530 2.930 30.225 1.00 93.06 568 ALA A CA 1
ATOM 4429 C C . ALA A 1 568 ? 2.980 1.505 30.583 1.00 93.06 568 ALA A C 1
ATOM 4431 O O . ALA A 1 568 ? 3.955 0.998 30.025 1.00 93.06 568 ALA A O 1
ATOM 4432 N N . SER A 1 569 ? 2.245 0.830 31.469 1.00 92.62 569 SER A N 1
ATOM 4433 C CA . SER A 1 569 ? 2.595 -0.512 31.949 1.00 92.62 569 SER A CA 1
ATOM 4434 C C . SER A 1 569 ? 2.087 -1.650 31.059 1.00 92.62 569 SER A C 1
ATOM 4436 O O . SER A 1 569 ? 2.586 -2.771 31.156 1.00 92.62 569 SER A O 1
ATOM 4438 N N . ASN A 1 570 ? 1.111 -1.389 30.181 1.00 91.38 570 ASN A N 1
ATOM 4439 C CA . ASN A 1 570 ? 0.360 -2.405 29.434 1.00 91.38 570 ASN A CA 1
ATOM 4440 C C . ASN A 1 570 ? -0.329 -3.450 30.332 1.00 91.38 570 ASN A C 1
ATOM 4442 O O . ASN A 1 570 ? -0.573 -4.576 29.889 1.00 91.38 570 ASN A O 1
ATOM 4446 N N . LYS A 1 571 ? -0.650 -3.088 31.580 1.00 93.94 571 LYS A N 1
ATOM 4447 C CA . LYS A 1 571 ? -1.421 -3.920 32.510 1.00 93.94 571 LYS A CA 1
ATOM 4448 C C . LYS A 1 571 ? -2.902 -3.545 32.487 1.00 93.94 571 LYS A C 1
ATOM 4450 O O . LYS A 1 571 ? -3.272 -2.404 32.205 1.00 93.94 571 LYS A O 1
ATOM 4455 N N . ILE A 1 572 ? -3.745 -4.537 32.756 1.00 95.06 572 ILE A N 1
ATOM 4456 C CA . ILE A 1 572 ? -5.196 -4.360 32.863 1.00 95.06 572 ILE A CA 1
ATOM 4457 C C . ILE A 1 572 ? -5.490 -3.692 34.208 1.00 95.06 572 ILE A C 1
ATOM 4459 O O . ILE A 1 572 ? -5.011 -4.166 35.233 1.00 95.06 572 ILE A O 1
ATOM 4463 N N . MET A 1 573 ? -6.258 -2.604 34.185 1.00 94.31 573 MET A N 1
ATOM 4464 C CA . MET A 1 573 ? -6.690 -1.869 35.379 1.00 94.31 573 MET A CA 1
ATOM 4465 C C . MET A 1 573 ? -8.062 -2.348 35.860 1.00 94.31 573 MET A C 1
ATOM 4467 O O . MET A 1 573 ? -8.238 -2.685 37.023 1.00 94.31 573 MET A O 1
ATOM 4471 N N . ASP A 1 574 ? -9.028 -2.393 34.945 1.00 94.81 574 ASP A N 1
ATOM 4472 C CA . ASP A 1 574 ? -10.403 -2.849 35.172 1.00 94.81 574 ASP A CA 1
ATOM 4473 C C . ASP A 1 574 ? -10.903 -3.515 33.880 1.00 94.81 574 ASP A C 1
ATOM 4475 O O . ASP A 1 574 ? -10.305 -3.367 32.808 1.00 94.81 574 ASP A O 1
ATOM 4479 N N . PHE A 1 575 ? -12.008 -4.246 33.949 1.00 95.56 575 PHE A N 1
ATOM 4480 C CA . PHE A 1 575 ? -12.698 -4.767 32.777 1.00 95.56 575 PHE A CA 1
ATOM 4481 C C . PHE A 1 575 ? -14.212 -4.582 32.895 1.00 95.56 575 PHE A C 1
ATOM 4483 O O . PHE A 1 575 ? -14.795 -4.461 33.973 1.00 95.56 575 PHE A O 1
ATOM 4490 N N . ILE A 1 576 ? -14.869 -4.551 31.741 1.00 95.75 576 ILE A N 1
ATOM 4491 C CA . ILE A 1 576 ? -16.303 -4.339 31.599 1.00 95.75 576 ILE A CA 1
ATOM 4492 C C . ILE A 1 576 ? -16.885 -5.522 30.837 1.00 95.75 576 ILE A C 1
ATOM 4494 O O . ILE A 1 576 ? -16.445 -5.840 29.727 1.00 95.75 576 ILE A O 1
ATOM 4498 N N . LYS A 1 577 ? -17.891 -6.156 31.442 1.00 95.12 577 LYS A N 1
ATOM 4499 C CA . LYS A 1 577 ? -18.600 -7.288 30.855 1.00 95.12 577 LYS A CA 1
ATOM 4500 C C . LYS A 1 577 ? -19.465 -6.894 29.672 1.00 95.12 577 LYS A C 1
ATOM 4502 O O . LYS A 1 577 ? -20.128 -5.854 29.680 1.00 95.12 577 LYS A O 1
ATOM 4507 N N . PHE A 1 578 ? -19.493 -7.764 28.671 1.00 95.00 578 PHE A N 1
ATOM 4508 C CA . PHE A 1 578 ? -20.480 -7.723 27.607 1.00 95.00 578 PHE A CA 1
ATOM 4509 C C . PHE A 1 578 ? -21.816 -8.292 28.108 1.00 95.00 578 PHE A C 1
ATOM 4511 O O . PHE A 1 578 ? -22.159 -9.434 27.815 1.00 95.00 578 PHE A O 1
ATOM 4518 N N . ASP A 1 579 ? -22.563 -7.477 28.851 1.00 92.00 579 ASP A N 1
ATOM 4519 C CA . ASP A 1 579 ? -23.885 -7.814 29.386 1.00 92.00 579 ASP A CA 1
ATOM 4520 C C . ASP A 1 579 ? -24.911 -6.715 29.073 1.00 92.00 579 ASP A C 1
ATOM 4522 O O . ASP A 1 579 ? -24.560 -5.570 28.756 1.00 92.00 579 ASP A O 1
ATOM 4526 N N . SER A 1 580 ? -26.194 -7.074 29.148 1.00 92.69 580 SER A N 1
ATOM 4527 C CA . SER A 1 580 ? -27.302 -6.125 29.016 1.00 92.69 580 SER A CA 1
ATOM 4528 C C . SER A 1 580 ? -27.221 -5.035 30.088 1.00 92.69 580 SER A C 1
ATOM 4530 O O . SER A 1 580 ? -26.792 -5.271 31.213 1.00 92.69 580 SER A O 1
ATOM 4532 N N . GLY A 1 581 ? -27.628 -3.819 29.732 1.00 93.56 581 GLY A N 1
ATOM 4533 C CA . GLY A 1 581 ? -27.574 -2.639 30.595 1.00 93.56 581 GLY A CA 1
ATOM 4534 C C . GLY A 1 581 ? -26.284 -1.823 30.481 1.00 93.56 581 GLY A C 1
ATOM 4535 O O . GLY A 1 581 ? -26.289 -0.652 30.852 1.00 93.56 581 GLY A O 1
ATOM 4536 N N . ASN A 1 582 ? -25.205 -2.374 29.914 1.00 96.06 582 ASN A N 1
ATOM 4537 C CA . ASN A 1 582 ? -23.951 -1.637 29.735 1.00 96.06 582 ASN A CA 1
ATOM 4538 C C . ASN A 1 582 ? -23.967 -0.718 28.507 1.00 96.06 582 ASN A C 1
ATOM 4540 O O . ASN A 1 582 ? -24.621 -0.991 27.492 1.00 96.06 582 ASN A O 1
ATOM 4544 N N . LEU A 1 583 ? -23.213 0.381 28.601 1.00 95.94 583 LEU A N 1
ATOM 4545 C CA . LEU A 1 583 ? -23.090 1.376 27.542 1.00 95.94 583 LEU A CA 1
ATOM 4546 C C . LEU A 1 583 ? -22.137 0.884 26.454 1.00 95.94 583 LEU A C 1
ATOM 4548 O O . LEU A 1 583 ? -21.002 0.484 26.727 1.00 95.94 583 LEU A O 1
ATOM 4552 N N . CYS A 1 584 ? -22.566 0.978 25.202 1.00 96.31 584 CYS A N 1
ATOM 4553 C CA . CYS A 1 584 ? -21.785 0.571 24.048 1.00 96.31 584 CYS A CA 1
ATOM 4554 C C . CYS A 1 584 ? -21.733 1.656 22.969 1.00 96.31 584 CYS A C 1
ATOM 4556 O O . CYS A 1 584 ? -22.631 2.487 22.843 1.00 96.31 584 CYS A O 1
ATOM 4558 N N . MET A 1 585 ? -20.668 1.623 22.175 1.00 96.56 585 MET A N 1
ATOM 4559 C CA . MET A 1 585 ? -20.511 2.383 20.944 1.00 96.56 585 MET A CA 1
ATOM 4560 C C . MET A 1 585 ? -20.426 1.423 19.763 1.00 96.56 585 MET A C 1
ATOM 4562 O O . MET A 1 585 ? -19.765 0.383 19.827 1.00 96.56 585 MET A O 1
ATOM 4566 N N . ILE A 1 586 ? -21.065 1.789 18.657 1.00 97.12 586 ILE A N 1
ATOM 4567 C CA . ILE A 1 586 ? -21.020 1.001 17.429 1.00 97.12 586 ILE A CA 1
ATOM 4568 C C . ILE A 1 586 ? -19.801 1.385 16.590 1.00 97.12 586 ILE A C 1
ATOM 4570 O O . ILE A 1 586 ? -19.619 2.551 16.241 1.00 97.12 586 ILE A O 1
ATOM 4574 N N . THR A 1 587 ? -19.002 0.394 16.202 1.00 95.44 587 THR A N 1
ATOM 4575 C CA . THR A 1 587 ? -17.736 0.551 15.463 1.00 95.44 587 THR A CA 1
ATOM 4576 C C . THR A 1 587 ? -17.817 0.150 13.990 1.00 95.44 587 THR A C 1
ATOM 4578 O O . THR A 1 587 ? -16.844 0.329 13.259 1.00 95.44 587 THR A O 1
ATOM 4581 N N . GLY A 1 588 ? -18.972 -0.333 13.510 1.00 94.06 588 GLY A N 1
ATOM 4582 C CA . GLY A 1 588 ? -19.161 -0.725 12.110 1.00 94.06 588 GLY A CA 1
ATOM 4583 C C . GLY A 1 588 ? -20.619 -0.746 11.638 1.00 94.06 588 GLY A C 1
ATOM 4584 O O . GLY A 1 588 ? -21.560 -0.776 12.429 1.00 94.06 588 GLY A O 1
ATOM 4585 N N . GLY A 1 589 ? -20.816 -0.769 10.317 1.00 92.94 589 GLY A N 1
ATOM 4586 C CA . GLY A 1 589 ? -22.141 -0.823 9.682 1.00 92.94 589 GLY A CA 1
ATOM 4587 C C . GLY A 1 589 ? -22.867 0.528 9.611 1.00 92.94 589 GLY A C 1
ATOM 4588 O O . GLY A 1 589 ? -22.263 1.589 9.741 1.00 92.94 589 GLY A O 1
ATOM 4589 N N . ARG A 1 590 ? -24.188 0.500 9.378 1.00 92.62 590 ARG A N 1
ATOM 4590 C CA . ARG A 1 590 ? -25.021 1.708 9.170 1.00 92.62 590 ARG A CA 1
ATOM 4591 C C . ARG A 1 590 ? -25.177 2.580 10.425 1.00 92.62 590 ARG A C 1
ATOM 4593 O O . ARG A 1 590 ? -25.396 3.786 10.309 1.00 92.62 590 ARG A O 1
ATOM 4600 N N . ASN A 1 591 ? -25.066 1.967 11.602 1.00 94.94 591 ASN A N 1
ATOM 4601 C CA . ASN A 1 591 ? -25.212 2.613 12.910 1.00 94.94 591 ASN A CA 1
ATOM 4602 C C . ASN A 1 591 ? -23.867 3.062 13.517 1.00 94.94 591 ASN A C 1
ATOM 4604 O O . ASN A 1 591 ? -23.816 3.360 14.704 1.00 94.94 591 ASN A O 1
ATOM 4608 N N . LEU A 1 592 ? -22.790 3.111 12.721 1.00 94.81 592 LEU A N 1
ATOM 4609 C CA . LEU A 1 592 ? -21.447 3.525 13.146 1.00 94.81 592 LEU A CA 1
ATOM 4610 C C . LEU A 1 592 ? -21.452 4.860 13.915 1.00 94.81 592 LEU A C 1
ATOM 4612 O O . LEU A 1 592 ? -22.048 5.835 13.460 1.00 94.81 592 LEU A O 1
ATOM 4616 N N . GLY A 1 593 ? -20.755 4.893 15.053 1.00 94.50 593 GLY A N 1
ATOM 4617 C CA . GLY A 1 593 ? -20.606 6.071 15.913 1.00 94.50 593 GLY A CA 1
ATOM 4618 C C . GLY A 1 593 ? -21.795 6.365 16.827 1.00 94.50 593 GLY A C 1
ATOM 4619 O O . GLY A 1 593 ? -21.720 7.294 17.627 1.00 94.50 593 GLY A O 1
ATOM 4620 N N . ARG A 1 594 ? -22.879 5.579 16.749 1.00 95.81 594 ARG A N 1
ATOM 4621 C CA . ARG A 1 594 ? -23.980 5.674 17.716 1.00 95.81 594 ARG A CA 1
ATOM 4622 C C . ARG A 1 594 ? -23.577 5.078 19.059 1.00 95.81 594 ARG A C 1
ATOM 4624 O O . ARG A 1 594 ? -22.853 4.080 19.097 1.00 95.81 594 ARG A O 1
ATOM 4631 N N . VAL A 1 595 ? -24.079 5.675 20.134 1.00 96.38 595 VAL A N 1
ATOM 4632 C CA . VAL A 1 595 ? -23.888 5.220 21.515 1.00 96.38 595 VAL A CA 1
ATOM 4633 C C . VAL A 1 595 ? -25.242 4.903 22.135 1.00 96.38 595 VAL A C 1
ATOM 4635 O O . VAL A 1 595 ? -26.209 5.633 21.924 1.00 96.38 595 VAL A O 1
ATOM 4638 N N . GLY A 1 596 ? -25.312 3.816 22.896 1.00 95.69 596 GLY A N 1
ATOM 4639 C CA . GLY A 1 596 ? -26.528 3.416 23.593 1.00 95.69 596 GLY A CA 1
ATOM 4640 C C . GLY A 1 596 ? -26.308 2.252 24.550 1.00 95.69 596 GLY A C 1
ATOM 4641 O O . GLY A 1 596 ? -25.235 1.648 24.577 1.00 95.69 596 GLY A O 1
ATOM 4642 N N . THR A 1 597 ? -27.320 1.946 25.351 1.00 96.19 597 THR A N 1
ATOM 4643 C CA . THR A 1 597 ? -27.317 0.816 26.281 1.00 96.19 597 THR A CA 1
ATOM 4644 C C . THR A 1 597 ? -27.790 -0.451 25.583 1.00 96.19 597 THR A C 1
ATOM 4646 O O . THR A 1 597 ? -28.699 -0.427 24.749 1.00 96.19 597 THR A O 1
ATOM 4649 N N . ILE A 1 598 ? -27.154 -1.577 25.900 1.00 96.25 598 ILE A N 1
ATOM 4650 C CA . ILE A 1 598 ? -27.567 -2.881 25.373 1.00 96.25 598 ILE A CA 1
ATOM 4651 C C . ILE A 1 598 ? -28.862 -3.300 26.068 1.00 96.25 598 ILE A C 1
ATOM 4653 O O . ILE A 1 598 ? -28.902 -3.381 27.291 1.00 96.25 598 ILE A O 1
ATOM 4657 N N . ILE A 1 599 ? -29.910 -3.586 25.297 1.00 95.69 599 ILE A N 1
ATOM 4658 C CA . ILE A 1 599 ? -31.176 -4.101 25.835 1.00 95.69 599 ILE A CA 1
ATOM 4659 C C . ILE A 1 599 ? -31.122 -5.624 25.867 1.00 95.69 599 ILE A C 1
ATOM 4661 O O . ILE A 1 599 ? -31.259 -6.252 26.914 1.00 95.69 599 ILE A O 1
ATOM 4665 N N . ASN A 1 600 ? -30.918 -6.214 24.690 1.00 95.00 600 ASN A N 1
ATOM 4666 C CA . ASN A 1 600 ? -31.037 -7.644 24.482 1.00 95.00 600 ASN A CA 1
ATOM 4667 C C . ASN A 1 600 ? -30.011 -8.129 23.454 1.00 95.00 600 ASN A C 1
ATOM 4669 O O . ASN A 1 600 ? -29.635 -7.399 22.530 1.00 95.00 600 ASN A O 1
ATOM 4673 N N . ARG A 1 601 ? -29.588 -9.382 23.607 1.00 94.06 601 ARG A N 1
ATOM 4674 C CA . ARG A 1 601 ? -28.731 -10.105 22.671 1.00 94.06 601 ARG A CA 1
ATOM 4675 C C . ARG A 1 601 ? -29.481 -11.329 22.162 1.00 94.06 601 ARG A C 1
ATOM 4677 O O . ARG A 1 601 ? -29.704 -12.277 22.908 1.00 94.06 601 ARG A O 1
ATOM 4684 N N . GLU A 1 602 ? -29.760 -11.340 20.870 1.00 94.19 602 GLU A N 1
ATOM 4685 C CA . GLU A 1 602 ? -30.301 -12.495 20.164 1.00 94.19 602 GLU A CA 1
ATOM 4686 C C . GLU A 1 602 ? -29.154 -13.377 19.677 1.00 94.19 602 GLU A C 1
ATOM 4688 O O . GLU A 1 602 ? -28.227 -12.924 18.994 1.00 94.19 602 GLU A O 1
ATOM 4693 N N . ARG A 1 603 ? -29.194 -14.649 20.076 1.00 94.31 603 ARG A N 1
ATOM 4694 C CA . ARG A 1 603 ? -28.205 -15.646 19.670 1.00 94.31 603 ARG A CA 1
ATOM 4695 C C . ARG A 1 603 ? -28.749 -16.445 18.500 1.00 94.31 603 ARG A C 1
ATOM 4697 O O . ARG A 1 603 ? -29.840 -16.999 18.593 1.00 94.31 603 ARG A O 1
ATOM 4704 N N . HIS A 1 604 ? -27.956 -16.550 17.442 1.00 93.75 604 HIS A N 1
ATOM 4705 C CA . HIS A 1 604 ? -28.301 -17.347 16.269 1.00 93.75 604 HIS A CA 1
ATOM 4706 C C . HIS A 1 604 ? -27.206 -18.389 16.038 1.00 93.75 604 HIS A C 1
ATOM 4708 O O . HIS A 1 604 ? -26.192 -18.073 15.412 1.00 93.75 604 HIS A O 1
ATOM 4714 N N . PRO A 1 605 ? -27.368 -19.625 16.549 1.00 91.00 605 PRO A N 1
ATOM 4715 C CA . PRO A 1 605 ? -26.395 -20.692 16.341 1.00 91.00 605 PRO A CA 1
ATOM 4716 C C . PRO A 1 605 ? -26.093 -20.886 14.849 1.00 91.00 605 PRO A C 1
ATOM 4718 O O . PRO A 1 605 ? -27.003 -20.981 14.031 1.00 91.00 605 PRO A O 1
ATOM 4721 N N . GLY A 1 606 ? -24.809 -20.893 14.486 1.00 85.19 606 GLY A N 1
ATOM 4722 C CA . GLY A 1 606 ? -24.362 -21.007 13.091 1.00 85.19 606 GLY A CA 1
ATOM 4723 C C . GLY A 1 606 ? -24.439 -19.717 12.261 1.00 85.19 606 GLY A C 1
ATOM 4724 O O . GLY A 1 606 ? -23.947 -19.698 11.135 1.00 85.19 606 GLY A O 1
ATOM 4725 N N . SER A 1 607 ? -24.991 -18.626 12.800 1.00 91.12 607 SER A N 1
ATOM 4726 C CA . SER A 1 607 ? -25.096 -17.324 12.131 1.00 91.12 607 SER A CA 1
ATOM 4727 C C . SER A 1 607 ? -24.548 -16.192 13.013 1.00 91.12 607 SER A C 1
ATOM 4729 O O . SER A 1 607 ? -23.849 -16.413 14.002 1.00 91.12 607 SER A O 1
ATOM 4731 N N . PHE A 1 608 ? -24.788 -14.945 12.612 1.00 88.94 608 PHE A N 1
ATOM 4732 C CA . PHE A 1 608 ? -24.327 -13.765 13.333 1.00 88.94 608 PHE A CA 1
ATOM 4733 C C . PHE A 1 608 ? -25.296 -13.390 14.455 1.00 88.94 608 PHE A C 1
ATOM 4735 O O . PHE A 1 608 ? -26.436 -13.026 14.183 1.00 88.94 608 PHE A O 1
ATOM 4742 N N . ASP A 1 609 ? -24.799 -13.362 15.690 1.00 94.06 609 ASP A N 1
ATOM 4743 C CA . ASP A 1 609 ? -25.522 -12.798 16.832 1.00 94.06 609 ASP A CA 1
ATOM 4744 C C . ASP A 1 609 ? -25.872 -11.319 16.611 1.00 94.06 609 ASP A C 1
ATOM 4746 O O . ASP A 1 609 ? -25.034 -10.510 16.173 1.00 94.06 609 ASP A O 1
ATOM 4750 N N . ILE A 1 610 ? -27.104 -10.965 16.976 1.00 95.94 610 ILE A N 1
ATOM 4751 C CA . ILE A 1 610 ? -27.669 -9.623 16.842 1.00 95.94 610 ILE A CA 1
ATOM 4752 C C . ILE A 1 610 ? -27.846 -9.005 18.229 1.00 95.94 610 ILE A C 1
ATOM 4754 O O . ILE A 1 610 ? -28.253 -9.653 19.189 1.00 95.94 610 ILE A O 1
ATOM 4758 N N . VAL A 1 611 ? -27.496 -7.729 18.350 1.00 96.81 611 VAL A N 1
ATOM 4759 C CA . VAL A 1 611 ? -27.560 -6.968 19.598 1.00 96.81 611 VAL A CA 1
ATO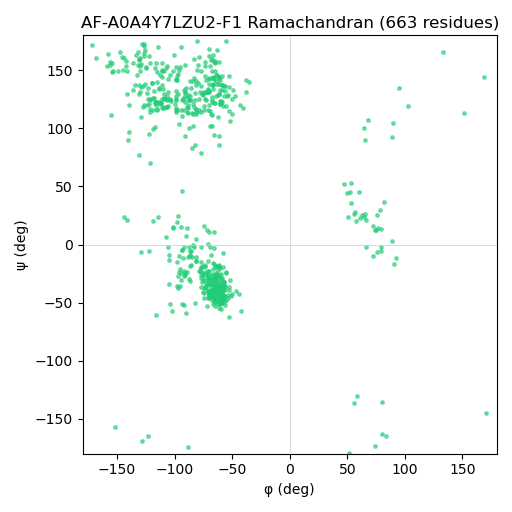M 4760 C C . VAL A 1 611 ? -28.470 -5.770 19.390 1.00 96.81 611 VAL A C 1
ATOM 4762 O O . VAL A 1 611 ? -28.225 -4.954 18.494 1.00 96.81 611 VAL A O 1
ATOM 4765 N N . HIS A 1 612 ? -29.490 -5.665 20.237 1.00 97.12 612 HIS A N 1
ATOM 4766 C CA . HIS A 1 612 ? -30.431 -4.552 20.287 1.00 97.12 612 HIS A CA 1
ATOM 4767 C C . HIS A 1 612 ? -29.941 -3.496 21.268 1.00 97.12 612 HIS A C 1
ATOM 4769 O O . HIS A 1 612 ? -29.640 -3.790 22.427 1.00 97.12 612 HIS A O 1
ATOM 4775 N N . VAL A 1 613 ? -29.862 -2.258 20.794 1.00 96.56 613 VAL A N 1
ATOM 4776 C CA . VAL A 1 613 ? -29.298 -1.117 21.517 1.00 96.56 613 VAL A CA 1
ATOM 4777 C C . VAL A 1 613 ? -30.325 0.011 21.559 1.00 96.56 613 VAL A C 1
ATOM 4779 O O . VAL A 1 613 ? -30.979 0.288 20.552 1.00 96.56 613 VAL A O 1
ATOM 4782 N N . LYS A 1 614 ? -30.451 0.671 22.715 1.00 96.06 614 LYS A N 1
ATOM 4783 C CA . LYS A 1 614 ? -31.283 1.865 22.922 1.00 96.06 614 LYS A CA 1
ATOM 4784 C C . LYS A 1 614 ? -30.394 3.077 23.153 1.00 96.06 614 LYS A C 1
ATOM 4786 O O . LYS A 1 614 ? -29.534 3.046 24.028 1.00 96.06 614 LYS A O 1
ATOM 4791 N N . ASP A 1 615 ? -30.573 4.134 22.372 1.00 94.00 615 ASP A N 1
ATOM 4792 C CA . ASP A 1 615 ? -29.863 5.390 22.620 1.00 94.00 615 ASP A CA 1
ATOM 4793 C C . ASP A 1 615 ? -30.521 6.229 23.731 1.00 94.00 615 ASP A C 1
ATOM 4795 O O . ASP A 1 615 ? -31.569 5.879 24.276 1.00 94.00 615 ASP A O 1
ATOM 4799 N N . ALA A 1 616 ? -29.883 7.346 24.089 1.00 91.25 616 ALA A N 1
ATOM 4800 C CA . ALA A 1 616 ? -30.354 8.227 25.159 1.00 91.25 616 ALA A CA 1
ATOM 4801 C C . ALA A 1 616 ? -31.687 8.939 24.847 1.00 91.25 616 ALA A C 1
ATOM 4803 O O . ALA A 1 616 ? -32.367 9.357 25.777 1.00 91.25 616 ALA A O 1
ATOM 4804 N N . LEU A 1 617 ? -32.069 9.066 23.568 1.00 90.81 617 LEU A N 1
ATOM 4805 C CA . LEU A 1 617 ? -33.375 9.604 23.154 1.00 90.81 617 LEU A CA 1
ATOM 4806 C C . LEU A 1 617 ? -34.456 8.518 23.077 1.00 90.81 617 LEU A C 1
ATOM 4808 O O . LEU A 1 617 ? -35.613 8.807 22.792 1.00 90.81 617 LEU A O 1
ATOM 4812 N N . GLY A 1 618 ? -34.090 7.264 23.339 1.00 91.62 618 GLY A N 1
ATOM 4813 C CA . GLY A 1 618 ? -35.000 6.133 23.326 1.00 91.62 618 GLY A CA 1
ATOM 4814 C C . GLY A 1 618 ? -35.158 5.459 21.967 1.00 91.62 618 GLY A C 1
ATOM 4815 O O . GLY A 1 618 ? -35.913 4.491 21.885 1.00 91.62 618 GLY A O 1
ATOM 4816 N N . HIS A 1 619 ? -34.431 5.881 20.928 1.00 93.56 619 HIS A N 1
ATOM 4817 C CA . HIS A 1 619 ? -34.453 5.171 19.656 1.00 93.56 619 HIS A CA 1
ATOM 4818 C C . HIS A 1 619 ? -33.752 3.821 19.798 1.00 93.56 619 HIS A C 1
ATOM 4820 O O . HIS A 1 619 ? -32.611 3.723 20.262 1.00 93.56 619 HIS A O 1
ATOM 4826 N N . THR A 1 620 ? -34.419 2.776 19.326 1.00 95.62 620 THR A N 1
ATOM 4827 C CA . THR A 1 620 ? -33.893 1.415 19.309 1.00 95.62 620 THR A CA 1
ATOM 4828 C C . THR A 1 620 ? -33.335 1.069 17.934 1.00 95.62 620 THR A C 1
ATOM 4830 O O . THR A 1 620 ? -33.834 1.501 16.893 1.00 95.62 620 THR A O 1
ATOM 4833 N N . PHE A 1 621 ? -32.237 0.319 17.910 1.00 96.31 621 PHE A N 1
ATOM 4834 C CA . PHE A 1 621 ? -31.649 -0.195 16.678 1.00 96.31 621 PHE A CA 1
ATOM 4835 C C . PHE A 1 621 ? -30.848 -1.469 16.944 1.00 96.31 621 PHE A C 1
ATOM 4837 O O . PHE A 1 621 ? -30.342 -1.687 18.042 1.00 96.31 621 PHE A O 1
ATOM 4844 N N . ALA A 1 622 ? -30.680 -2.287 15.906 1.00 95.81 622 ALA A N 1
ATOM 4845 C CA . ALA A 1 622 ? -29.943 -3.542 15.982 1.00 95.81 622 ALA A CA 1
ATOM 4846 C C . ALA A 1 622 ? -28.607 -3.472 15.228 1.00 95.81 622 ALA A C 1
ATOM 4848 O O . ALA A 1 622 ? -28.466 -2.767 14.218 1.00 95.81 622 ALA A O 1
ATOM 4849 N N . THR A 1 623 ? -27.607 -4.215 15.703 1.00 96.81 623 THR A N 1
ATOM 4850 C CA . THR A 1 623 ? -26.322 -4.411 15.011 1.00 96.81 623 THR A CA 1
ATOM 4851 C C . THR A 1 623 ? -25.767 -5.812 15.254 1.00 96.81 623 THR A C 1
ATOM 4853 O O . THR A 1 623 ? -26.152 -6.483 16.204 1.00 96.81 623 THR A O 1
ATOM 4856 N N . ARG A 1 624 ? -24.830 -6.261 14.409 1.00 95.56 624 ARG A N 1
ATOM 4857 C CA . ARG A 1 624 ? -24.090 -7.508 14.660 1.00 95.56 624 ARG A CA 1
ATOM 4858 C C . ARG A 1 624 ? -23.179 -7.350 15.877 1.00 95.56 624 ARG A C 1
ATOM 4860 O O . ARG A 1 624 ? -22.512 -6.321 15.995 1.00 95.56 624 ARG A O 1
ATOM 4867 N N . LEU A 1 625 ? -23.036 -8.408 16.674 1.00 94.31 625 LEU A N 1
ATOM 4868 C CA . LEU A 1 625 ? -22.172 -8.472 17.863 1.00 94.31 625 LEU A CA 1
ATOM 4869 C C . LEU A 1 625 ? -20.749 -7.925 17.633 1.00 94.31 625 LEU A C 1
ATOM 4871 O O . LEU A 1 625 ? -20.190 -7.209 18.466 1.00 94.31 625 LEU A O 1
ATOM 4875 N N . ASN A 1 626 ? -20.163 -8.218 16.470 1.00 93.44 626 ASN A N 1
ATOM 4876 C CA . ASN A 1 626 ? -18.804 -7.788 16.132 1.00 93.44 626 ASN A CA 1
ATOM 4877 C C . ASN A 1 626 ? -18.643 -6.261 16.094 1.00 93.44 626 ASN A C 1
ATOM 4879 O O . ASN A 1 626 ? -17.568 -5.766 16.434 1.00 93.44 626 ASN A O 1
ATOM 4883 N N . ASN A 1 627 ? -19.703 -5.535 15.733 1.00 95.62 627 ASN A N 1
ATOM 4884 C CA . ASN A 1 627 ? -19.701 -4.078 15.610 1.00 95.62 627 ASN A CA 1
ATOM 4885 C C . ASN A 1 627 ? -19.972 -3.368 16.943 1.00 95.62 627 ASN A C 1
ATOM 4887 O O . ASN A 1 627 ? -19.931 -2.143 16.982 1.00 95.62 627 ASN A O 1
ATOM 4891 N N . VAL A 1 628 ? -20.279 -4.100 18.016 1.00 96.56 628 VAL A N 1
ATOM 4892 C CA . VAL A 1 628 ? -20.561 -3.521 19.333 1.00 96.56 628 VAL A CA 1
ATOM 4893 C C . VAL A 1 628 ? -19.270 -3.430 20.141 1.00 96.56 628 VAL A C 1
ATOM 4895 O O . VAL A 1 628 ? -18.525 -4.407 20.238 1.00 96.56 628 VAL A O 1
ATOM 4898 N N . PHE A 1 629 ? -19.001 -2.273 20.737 1.00 97.50 629 PHE A N 1
ATOM 4899 C CA . PHE A 1 629 ? -17.862 -2.054 21.625 1.00 97.50 629 PHE A CA 1
ATOM 4900 C C . PHE A 1 629 ? -18.350 -1.481 22.955 1.00 97.50 629 PHE A C 1
ATOM 4902 O O . PHE A 1 629 ? -18.943 -0.407 22.971 1.00 97.50 629 PHE A O 1
ATOM 4909 N N . ILE A 1 630 ? -18.105 -2.170 24.070 1.00 97.12 630 ILE A N 1
ATOM 4910 C CA . ILE A 1 630 ? -18.527 -1.694 25.395 1.00 97.12 630 ILE A CA 1
ATOM 4911 C C . ILE A 1 630 ? -17.609 -0.565 25.849 1.00 97.12 630 ILE A C 1
ATOM 4913 O O . ILE A 1 630 ? -16.388 -0.710 25.794 1.00 97.12 630 ILE A O 1
ATOM 4917 N N . ILE A 1 631 ? -18.193 0.544 26.290 1.00 96.50 631 ILE A N 1
ATOM 4918 C CA . ILE A 1 631 ? -17.471 1.751 26.709 1.00 96.50 631 ILE A CA 1
ATOM 4919 C C . ILE A 1 631 ? -17.765 2.169 28.154 1.00 96.50 631 ILE A C 1
ATOM 4921 O O . ILE A 1 631 ? -17.156 3.121 28.632 1.00 96.50 631 ILE A O 1
ATOM 4925 N N . GLY A 1 632 ? -18.698 1.514 28.849 1.00 94.31 632 GLY A N 1
ATOM 4926 C CA . GLY A 1 632 ? -19.082 1.907 30.204 1.00 94.31 632 GLY A CA 1
ATOM 4927 C C . GLY A 1 632 ? -19.944 0.882 30.936 1.00 94.31 632 GLY A C 1
ATOM 4928 O O . GLY A 1 632 ? -20.557 0.021 30.303 1.00 94.31 632 GLY A O 1
ATOM 4929 N N . LYS A 1 633 ? -19.985 0.998 32.270 1.00 92.88 633 LYS A N 1
ATOM 4930 C CA . LYS A 1 633 ? -20.853 0.214 33.166 1.00 92.88 633 LYS A CA 1
ATOM 4931 C C . LYS A 1 633 ? -22.153 0.992 33.395 1.00 92.88 633 LYS A C 1
ATOM 4933 O O . LYS A 1 633 ? -22.111 2.157 33.799 1.00 92.88 633 LYS A O 1
ATOM 4938 N N . GLY A 1 634 ? -23.302 0.374 33.125 1.00 89.31 634 GLY A N 1
ATOM 4939 C CA . GLY A 1 634 ? -24.595 1.068 33.180 1.00 89.31 634 GLY A CA 1
ATOM 4940 C C . GLY A 1 634 ? -24.643 2.274 32.232 1.00 89.31 634 GLY A C 1
ATOM 4941 O O . GLY A 1 634 ? -24.261 2.173 31.069 1.00 89.31 634 GLY A O 1
ATOM 4942 N N . SER A 1 635 ? -25.062 3.439 32.736 1.00 83.88 635 SER A N 1
ATOM 4943 C CA . SER A 1 635 ? -25.088 4.707 31.986 1.00 83.88 635 SER A CA 1
ATOM 4944 C C . SER A 1 635 ? -23.767 5.491 32.022 1.00 83.88 635 SER A C 1
ATOM 4946 O O . SER A 1 635 ? -23.613 6.465 31.281 1.00 83.88 635 SER A O 1
ATOM 4948 N N . LYS A 1 636 ? -22.799 5.089 32.860 1.00 91.12 636 LYS A N 1
ATOM 4949 C CA . LYS A 1 636 ? -21.540 5.820 33.060 1.00 91.12 636 LYS A CA 1
ATOM 4950 C C . LYS A 1 636 ? -20.476 5.354 32.066 1.00 91.12 636 LYS A C 1
ATOM 4952 O O . LYS A 1 636 ? -19.991 4.224 32.133 1.00 91.12 636 LYS A O 1
ATOM 4957 N N . ALA A 1 637 ? -20.079 6.247 31.162 1.00 93.31 637 ALA A N 1
ATOM 4958 C CA . ALA A 1 637 ? -18.975 6.012 30.234 1.00 93.31 637 ALA A CA 1
ATOM 4959 C C . ALA A 1 637 ? -17.615 6.068 30.953 1.00 93.31 637 ALA A C 1
ATOM 4961 O O . ALA A 1 637 ? -17.399 6.911 31.821 1.00 93.31 637 ALA A O 1
ATOM 4962 N N . TYR A 1 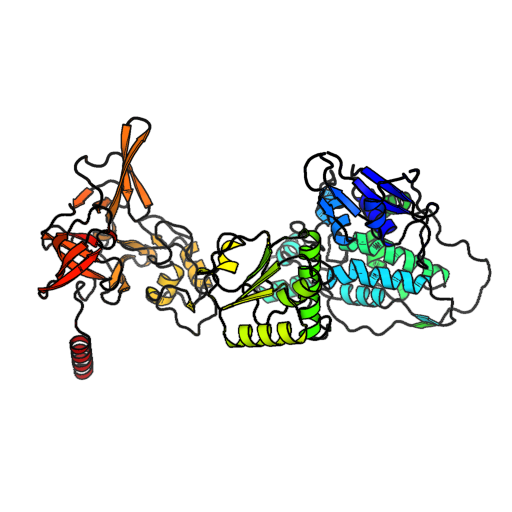638 ? -16.692 5.189 30.556 1.00 94.25 638 TYR A N 1
ATOM 4963 C CA . TYR A 1 638 ? -15.291 5.199 30.999 1.00 94.25 638 TYR A CA 1
ATOM 4964 C C . TYR A 1 638 ? -14.414 6.118 30.141 1.00 94.25 638 TYR A C 1
ATOM 4966 O O . TYR A 1 638 ? -13.236 6.264 30.426 1.00 94.25 638 TYR A O 1
ATOM 4974 N N . ILE A 1 639 ? -14.958 6.695 29.069 1.00 95.06 639 ILE A N 1
ATOM 4975 C CA . ILE A 1 639 ? -14.263 7.645 28.197 1.00 95.06 639 ILE A CA 1
ATOM 4976 C C . ILE A 1 639 ? -15.112 8.894 28.003 1.00 95.06 639 ILE A C 1
ATOM 4978 O O . ILE A 1 639 ? -16.345 8.837 28.074 1.00 95.06 639 ILE A O 1
ATOM 4982 N N . SER A 1 640 ? -14.456 10.008 27.695 1.00 95.00 640 SER A N 1
ATOM 4983 C CA . SER A 1 640 ? -15.140 11.207 27.229 1.00 95.00 640 SER A CA 1
ATOM 4984 C C . SER A 1 640 ? -15.750 10.975 25.840 1.00 95.00 640 SER A C 1
ATOM 4986 O O . SER A 1 640 ? -15.175 10.329 24.957 1.00 95.00 640 SER A O 1
ATOM 4988 N N . LEU A 1 641 ? -16.987 11.448 25.663 1.00 93.31 641 LEU A N 1
ATOM 4989 C CA . LEU A 1 641 ? -17.732 11.298 24.416 1.00 93.31 641 LEU A CA 1
ATOM 4990 C C . LEU A 1 641 ? -17.616 12.562 23.550 1.00 93.31 641 LEU A C 1
ATOM 4992 O O . LEU A 1 641 ? -17.601 13.676 24.080 1.00 93.31 641 LEU A O 1
ATOM 4996 N N . PRO A 1 642 ? -17.616 12.420 22.210 1.00 91.19 642 PRO A N 1
ATOM 4997 C CA . PRO A 1 642 ? -17.643 13.560 21.299 1.00 91.19 642 PRO A CA 1
ATOM 4998 C C . PRO A 1 642 ? -18.936 14.385 21.447 1.00 91.19 642 PRO A C 1
ATOM 5000 O O . PRO A 1 642 ? -19.910 13.938 22.050 1.00 91.19 642 PRO A O 1
ATOM 5003 N N . ARG A 1 643 ? -18.956 15.589 20.854 1.00 85.62 643 ARG A N 1
ATOM 5004 C CA . ARG A 1 643 ? -19.965 16.655 21.058 1.00 85.62 643 ARG A CA 1
ATOM 5005 C C . ARG A 1 643 ? -21.430 16.192 21.080 1.00 85.62 643 ARG A C 1
ATOM 5007 O O . ARG A 1 643 ? -22.184 16.648 21.931 1.00 85.62 643 ARG A O 1
ATOM 5014 N N . ASP A 1 644 ? -21.826 15.293 20.181 1.00 85.88 644 ASP A N 1
ATOM 5015 C CA . ASP A 1 644 ? -23.217 14.822 20.060 1.00 85.88 644 ASP A CA 1
ATOM 5016 C C . ASP A 1 644 ? -23.533 13.587 20.930 1.00 85.88 644 ASP A C 1
ATOM 5018 O O . ASP A 1 644 ? -24.596 12.983 20.797 1.00 85.88 644 ASP A O 1
ATOM 5022 N N . LYS A 1 645 ? -22.605 13.168 21.805 1.00 91.00 645 LYS A N 1
ATOM 5023 C CA . LYS A 1 645 ? -22.717 12.016 22.724 1.00 91.00 645 LYS A CA 1
ATOM 5024 C C . LYS A 1 645 ? -23.160 10.704 22.055 1.00 91.00 645 LYS A C 1
ATOM 5026 O O . LYS A 1 645 ? -23.687 9.815 22.714 1.00 91.00 645 LYS A O 1
ATOM 5031 N N . GLY A 1 646 ? -22.939 10.569 20.746 1.00 89.94 646 GLY A N 1
ATOM 5032 C CA . GLY A 1 646 ? -23.333 9.389 19.975 1.00 89.94 646 GLY A CA 1
ATOM 5033 C C . GLY A 1 646 ? -24.828 9.303 19.641 1.00 89.94 646 GLY A C 1
ATOM 5034 O O . GLY A 1 646 ? -25.288 8.243 19.217 1.00 89.94 646 GLY A O 1
ATOM 5035 N N . VAL A 1 647 ? -25.592 10.386 19.799 1.00 93.38 647 VAL A N 1
ATOM 5036 C CA . VAL A 1 647 ? -27.012 10.436 19.430 1.00 93.38 647 VAL A CA 1
ATOM 5037 C C . VAL A 1 647 ? -27.157 10.863 17.973 1.00 93.38 647 VAL A C 1
ATOM 5039 O O . VAL A 1 647 ? -26.731 11.947 17.575 1.00 93.38 647 VAL A O 1
ATOM 5042 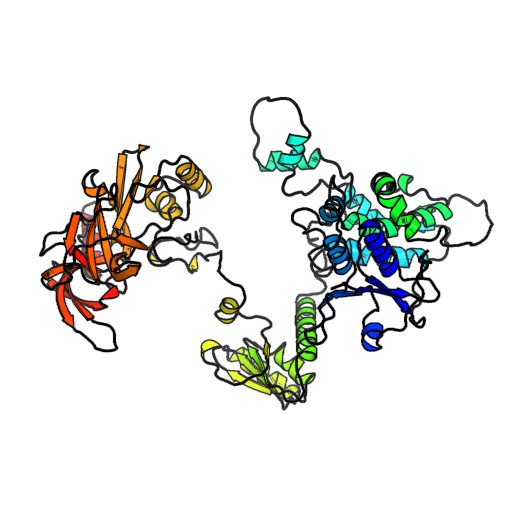N N . LYS A 1 648 ? -27.772 10.007 17.153 1.00 91.88 648 LYS A N 1
ATOM 5043 C CA . LYS A 1 648 ? -27.994 10.285 15.732 1.00 91.88 648 LYS A CA 1
ATOM 5044 C C . LYS A 1 648 ? -29.397 10.847 15.519 1.00 91.88 648 LYS A C 1
ATOM 5046 O O . LYS A 1 648 ? -30.361 10.087 15.520 1.00 91.88 648 LYS A O 1
ATOM 5051 N N . LEU A 1 649 ? -29.465 12.159 15.313 1.00 92.44 649 LEU A N 1
ATOM 5052 C CA . LEU A 1 649 ? -30.692 12.872 14.955 1.00 92.44 649 LEU A CA 1
ATOM 5053 C C . LEU A 1 649 ? -31.201 12.463 13.567 1.00 92.44 649 LEU A C 1
ATOM 5055 O O . LEU A 1 649 ? -30.434 11.997 12.713 1.00 92.44 649 LEU A O 1
ATOM 5059 N N . SER A 1 650 ? -32.498 12.658 13.339 1.00 91.75 650 SER A N 1
ATOM 5060 C CA . SER A 1 650 ? -33.092 12.500 12.012 1.00 91.75 650 SER A CA 1
ATOM 5061 C C . SER A 1 650 ? -32.596 13.589 11.049 1.00 91.75 650 SER A C 1
ATOM 5063 O O . SER A 1 650 ? -32.107 14.645 11.455 1.00 91.75 650 SER A O 1
ATOM 5065 N N . ILE A 1 651 ? -32.712 13.348 9.737 1.00 93.25 651 ILE A N 1
ATOM 5066 C CA . ILE A 1 651 ? -32.267 14.315 8.712 1.00 93.25 651 ILE A CA 1
ATOM 5067 C C . ILE A 1 651 ? -33.019 15.649 8.868 1.00 93.25 651 ILE A C 1
ATOM 5069 O O . ILE A 1 651 ? -32.425 16.719 8.724 1.00 93.25 651 ILE A O 1
ATOM 5073 N N . SER A 1 652 ? -34.310 15.585 9.200 1.00 93.81 652 SER A N 1
ATOM 5074 C CA . SER A 1 652 ? -35.163 16.753 9.431 1.00 93.81 652 SER A CA 1
ATOM 5075 C C . SER A 1 652 ? -34.749 17.530 10.683 1.00 93.81 652 SER A C 1
ATOM 5077 O O . SER A 1 652 ? -34.624 18.752 10.629 1.00 93.81 652 SER A O 1
ATOM 5079 N N . GLU A 1 653 ? -34.463 16.838 11.788 1.00 92.94 653 GLU A N 1
ATOM 5080 C CA . GLU A 1 653 ? -33.956 17.459 13.020 1.00 92.94 653 GLU A CA 1
ATOM 5081 C C . GLU A 1 653 ? -32.603 18.135 12.800 1.00 92.94 653 GLU A C 1
ATOM 5083 O O . GLU A 1 653 ? -32.396 19.266 13.235 1.00 92.94 653 GLU A O 1
ATOM 5088 N N . GLU A 1 654 ? -31.686 17.480 12.083 1.00 92.12 654 GLU A N 1
ATOM 5089 C CA . GLU A 1 654 ? -30.376 18.054 11.785 1.00 92.12 654 GLU A CA 1
ATOM 5090 C C . GLU A 1 654 ? -30.498 19.295 10.883 1.00 92.12 654 GLU A C 1
ATOM 5092 O O . GLU A 1 654 ? -29.808 20.294 11.110 1.00 92.12 654 GLU A O 1
ATOM 5097 N N . ARG A 1 655 ? -31.420 19.279 9.906 1.00 93.94 655 ARG A N 1
ATOM 5098 C CA . ARG A 1 655 ? -31.751 20.452 9.080 1.00 93.94 655 ARG A CA 1
ATOM 5099 C C . ARG A 1 655 ? -32.256 21.605 9.941 1.00 93.94 655 ARG A C 1
ATOM 5101 O O . ARG A 1 655 ? -31.740 22.713 9.819 1.00 93.94 655 ARG A O 1
ATOM 5108 N N . ASN A 1 656 ? -33.230 21.345 10.810 1.00 95.44 656 ASN A N 1
ATOM 5109 C CA . ASN A 1 656 ? -33.840 22.367 11.656 1.00 95.44 656 ASN A CA 1
ATOM 5110 C C . ASN A 1 656 ? -32.820 22.945 12.644 1.00 95.44 656 ASN A C 1
ATOM 5112 O O . ASN A 1 656 ? -32.694 24.162 12.743 1.00 95.44 656 ASN A O 1
ATOM 5116 N N . LYS A 1 657 ? -32.002 22.093 13.279 1.00 92.50 657 LYS A N 1
ATOM 5117 C CA . LYS A 1 657 ? -30.894 22.516 14.150 1.00 92.50 657 LYS A CA 1
ATOM 5118 C C . LYS A 1 657 ? -29.896 23.405 13.405 1.00 92.50 657 LYS A C 1
ATOM 5120 O O . LYS A 1 657 ? -29.422 24.393 13.957 1.00 92.50 657 LYS A O 1
ATOM 5125 N N . ARG A 1 658 ? -29.581 23.083 12.144 1.00 92.88 658 ARG A N 1
ATOM 5126 C CA . ARG A 1 658 ? -28.670 23.885 11.314 1.00 92.88 658 ARG A CA 1
ATOM 5127 C C . ARG A 1 658 ? -29.273 25.231 10.909 1.00 92.88 658 ARG A C 1
ATOM 5129 O O . ARG A 1 658 ? -28.551 26.221 10.920 1.00 92.88 658 ARG A O 1
ATOM 5136 N N . LEU A 1 659 ? -30.556 25.269 10.547 1.00 94.44 659 LEU A N 1
ATOM 5137 C CA . LEU A 1 659 ? -31.259 26.515 10.223 1.00 94.44 659 LEU A CA 1
ATOM 5138 C C . LEU A 1 659 ? -31.363 27.424 11.450 1.00 94.44 659 LEU A C 1
ATOM 5140 O O . LEU A 1 659 ? -31.030 28.596 11.345 1.00 94.44 659 LEU A O 1
ATOM 5144 N N . ALA A 1 660 ? -31.713 26.870 12.612 1.00 95.19 660 ALA A N 1
ATOM 5145 C CA . ALA A 1 660 ? -31.750 27.607 13.872 1.00 95.19 660 ALA A CA 1
ATOM 5146 C C . ALA A 1 660 ? -30.369 28.168 14.246 1.00 95.19 660 ALA A C 1
ATOM 5148 O O . ALA A 1 660 ? -30.250 29.342 14.571 1.00 95.19 660 ALA A O 1
ATOM 5149 N N . ALA A 1 661 ? -29.305 27.365 14.118 1.00 92.81 661 ALA A N 1
ATOM 5150 C CA . ALA A 1 661 ? -27.942 27.830 14.373 1.00 92.81 661 ALA A CA 1
ATOM 5151 C C . ALA A 1 661 ? -27.485 28.923 13.394 1.00 92.81 661 ALA A C 1
ATOM 5153 O O . ALA A 1 661 ? -26.714 29.785 13.786 1.00 92.81 661 ALA A O 1
ATOM 5154 N N . LYS A 1 662 ? -27.944 28.888 12.133 1.00 93.50 662 LYS A N 1
ATOM 5155 C CA . LYS A 1 662 ? -27.652 29.931 11.136 1.00 93.50 662 LYS A CA 1
ATOM 5156 C C . LYS A 1 662 ? -28.488 31.196 11.352 1.00 93.50 662 LYS A C 1
ATOM 5158 O O . LYS A 1 662 ? -28.053 32.259 10.962 1.00 93.50 662 LYS A O 1
ATOM 5163 N N . ALA A 1 663 ? -29.690 31.080 11.909 1.00 92.94 663 ALA A N 1
ATOM 5164 C CA . ALA A 1 663 ? -30.503 32.240 12.265 1.00 92.94 663 ALA A CA 1
ATOM 5165 C C . ALA A 1 663 ? -29.989 32.934 13.539 1.00 92.94 663 ALA A C 1
ATOM 5167 O O . ALA A 1 663 ? -30.199 34.127 13.709 1.00 92.94 663 ALA A O 1
ATOM 5168 N N . ALA A 1 664 ? -29.333 32.180 14.427 1.00 88.19 664 ALA A N 1
ATOM 5169 C CA . ALA A 1 664 ? -28.757 32.679 15.675 1.00 88.19 664 ALA A CA 1
ATOM 5170 C C . ALA A 1 664 ? -27.309 33.197 15.551 1.00 88.19 664 ALA A C 1
ATOM 5172 O O . ALA A 1 664 ? -26.803 33.767 16.515 1.00 88.19 664 ALA A O 1
ATOM 5173 N N . ALA A 1 665 ? -26.639 32.949 14.422 1.00 76.69 665 ALA A N 1
ATOM 5174 C CA . ALA A 1 665 ? -25.274 33.387 14.123 1.00 76.69 665 ALA A CA 1
ATOM 5175 C C . ALA A 1 665 ? -25.305 34.448 13.029 1.00 76.69 665 ALA A C 1
ATOM 5177 O O . ALA A 1 665 ? -24.524 35.415 13.146 1.00 76.69 665 ALA A O 1
#

pLDDT: mean 83.8, std 14.86, range [33.25, 97.5]

Nearest PDB structures (foldseek):
  8q87-assembly1_Ad  TM=9.976E-01  e=4.082E-43  Gallus gallus
  7qiz-assembly1_w  TM=9.965E-01  e=4.161E-42  Solanum lycopersicum
  8b2l-assembly1_A1  TM=9.965E-01  e=1.484E-41  Nicotiana tabacum
  7mq9-assembly1_L4  TM=9.889E-01  e=4.738E-41  Homo sapiens
  9cai-assembly1_AE  TM=9.923E-01  e=1.572E-38  Caenorhabditis elegans

Secondary structure (DSSP, 8-state):
---EEEEEEETTEE-HHHHHHHHHHHHHT---EEEEEE------SPPEEB---PPPB---HHHHHH-SS-EEEE---TTS--EEEESHHHHHHHHHHH-S-HHHHHTT-GGG-TT-S-TTT-HHHHIIIIIHHHHHHHHHTSPP-SEEEPPHHHHHHHHHHTSPP--TTHHHHHHHH--S---S----HHHHHHHHHHHS--SSSSSSS--HHHHHHHHHHHHHHHHHHHTT--HHHH-HHHHHHHHHHHHHHHHHHHTTB-S-S------------EEE--------TTS--TTS--SSSHHHHHHHHHHHHHHHHHHHPPTT-EEEEET-TTTTTHHHHHHH-TTSEEEEEES-HHHHHHHHHHHHHTT-SSEEEEE--GGG-----SEEE-SS--THHHHHSSSS---EEGGGS-GGG---SSS-SEEPPPPSSSS-GGGEEEHHIIIIIII-S-SSHHHHHHHHHTT-EEETTEE---TT-EEETT-EEEETTTTEEEEEEE-TTSSEEEEEE-TTGGGEEEEEEEEEEE-GGG-EEEEETTS-EEES--TT--TT-EEEEETTT--EEEEE---TT-EEEE-SSTTTT-EEEEEEEE--TTS--EEEEE-TT--EEEEEGGGEEEEEETTEESSPPPTTTT----HHHHHHHHHHHHH--

Organism: NCBI:txid302197